Protein AF-A0A6G8J474-F1 (afdb_monomer)

Secondary structure (DSSP, 8-state):
--SSTTTSTTTSSTT-----S------TTHHHHHHHHH---SSSS-HHHHHHHHHHHHHHHHHHHHHHHHHHHHHHHHHHHHHHHHHS---SHHHHHHHHHHHHHHHHHHHHHHHHHHHHHHHHHHHHHHHHHHHHHHHHHHHHHHHHHHHHHHHHTT-TT--TT--HHHHHHHHHHTTS-HHHHHHHHHHHHHHHHHHHHHHHHHHHHHHHHHHHHHHHHHHHHHHHHHHHHHHHHTTSS-HHHHHHHHHHHHHHTEEEETTEEEETTSSPSEEEEEEETTEEEEEEE-SS-EEEEEEETT--B-TTS-BSS--SEEEEESPBPPPPSS-EEEEEEEEEESSEEEEEEEEEETTTTEEEEEEEEEEETTT--B-PPEEEEEEEEETTTTEEEEEEEEEETTEEEEEEEEEEEE--SSS----EEEEEEE-TT--EEEEEEEEE---TTTS--

Structure (mmCIF, N/CA/C/O backbone):
data_AF-A0A6G8J474-F1
#
_entry.id   AF-A0A6G8J474-F1
#
loop_
_atom_site.group_PDB
_atom_site.id
_atom_site.type_symbol
_atom_site.label_atom_id
_atom_site.label_alt_id
_atom_site.label_comp_id
_atom_site.label_asym_id
_atom_site.label_entity_id
_atom_site.label_seq_id
_atom_site.pdbx_PDB_ins_code
_atom_site.Cartn_x
_atom_site.Cartn_y
_atom_site.Cartn_z
_atom_site.occupancy
_atom_site.B_iso_or_equiv
_atom_site.auth_seq_id
_atom_site.auth_comp_id
_atom_site.auth_asym_id
_atom_site.auth_atom_id
_atom_site.pdbx_PDB_model_num
ATOM 1 N N . MET A 1 1 ? -39.125 14.965 29.274 1.00 34.34 1 MET A N 1
ATOM 2 C CA . MET A 1 1 ? -38.307 14.511 30.428 1.00 34.34 1 MET A CA 1
ATOM 3 C C . MET A 1 1 ? -37.817 15.636 31.368 1.00 34.34 1 MET A C 1
ATOM 5 O O . MET A 1 1 ? -36.940 15.375 32.174 1.00 34.34 1 MET A O 1
ATOM 9 N N . LYS A 1 2 ? -38.367 16.870 31.356 1.00 26.14 2 LYS A N 1
ATOM 10 C CA . LYS A 1 2 ? -37.871 17.976 32.220 1.00 26.14 2 LYS A CA 1
ATOM 11 C C . LYS A 1 2 ? -38.698 18.266 33.489 1.00 26.14 2 LYS A C 1
ATOM 13 O O . LYS A 1 2 ? -38.216 18.985 34.354 1.00 26.14 2 LYS A O 1
ATOM 18 N N . HIS A 1 3 ? -39.891 17.683 33.642 1.00 29.64 3 HIS A N 1
ATOM 19 C CA . HIS A 1 3 ? -40.784 17.978 34.779 1.00 29.64 3 HIS A CA 1
ATOM 20 C C . HIS A 1 3 ? -40.890 16.863 35.835 1.00 29.64 3 HIS A C 1
ATOM 22 O O . HIS A 1 3 ? -41.377 17.123 36.927 1.00 29.64 3 HIS A O 1
ATOM 28 N N . ILE A 1 4 ? -40.370 15.660 35.562 1.00 34.97 4 ILE A N 1
ATOM 29 C CA . ILE A 1 4 ? -40.457 14.513 36.489 1.00 34.97 4 ILE A CA 1
ATOM 30 C C . ILE A 1 4 ? -39.261 14.463 37.464 1.00 34.97 4 ILE A C 1
ATOM 32 O O . ILE A 1 4 ? -39.415 14.024 38.596 1.00 34.97 4 ILE A O 1
ATOM 36 N N . LEU A 1 5 ? -38.096 15.023 37.103 1.00 35.28 5 LEU A N 1
ATOM 37 C CA . LEU A 1 5 ? -36.908 15.025 37.978 1.00 35.28 5 LEU A CA 1
ATOM 38 C C . LEU A 1 5 ? -37.009 15.954 39.203 1.00 35.28 5 LEU A C 1
ATOM 40 O O . LEU A 1 5 ? -36.229 15.810 40.138 1.00 35.28 5 LEU A O 1
ATOM 44 N N . LYS A 1 6 ? -37.943 16.914 39.219 1.00 27.89 6 LYS A N 1
ATOM 45 C CA . LYS A 1 6 ? -38.063 17.873 40.332 1.00 27.89 6 LYS A CA 1
ATOM 46 C C . LYS A 1 6 ? -38.912 17.363 41.500 1.00 27.89 6 LYS A C 1
ATOM 48 O O . LYS A 1 6 ? -38.815 17.933 42.577 1.00 27.89 6 LYS A O 1
ATOM 53 N N . PHE A 1 7 ? -39.693 16.295 41.316 1.00 31.50 7 PHE A N 1
ATOM 54 C CA . PHE A 1 7 ? -40.605 15.794 42.351 1.00 31.50 7 PHE A CA 1
ATOM 55 C C . PHE A 1 7 ? -39.973 14.769 43.310 1.00 31.50 7 PHE A C 1
ATOM 57 O O . PHE A 1 7 ? -40.414 14.667 44.450 1.00 31.50 7 PHE A O 1
ATOM 64 N N . SER A 1 8 ? -38.901 14.068 42.920 1.00 31.89 8 SER A N 1
ATOM 65 C CA . SER A 1 8 ? -38.227 13.100 43.811 1.00 31.89 8 SER A CA 1
ATOM 66 C C . SER A 1 8 ? -37.219 13.731 44.780 1.00 31.89 8 SER A C 1
ATOM 68 O O . SER A 1 8 ? -36.847 13.093 45.761 1.00 31.89 8 SER A O 1
ATOM 70 N N . LEU A 1 9 ? -36.784 14.978 44.549 1.00 30.28 9 LEU A N 1
ATOM 71 C CA . LEU A 1 9 ? -35.792 15.657 45.399 1.00 30.28 9 LEU A CA 1
ATOM 72 C C . LEU A 1 9 ? -36.406 16.272 46.671 1.00 30.28 9 LEU A C 1
ATOM 74 O O . LEU A 1 9 ? -35.695 16.558 47.629 1.00 30.28 9 LEU A O 1
ATOM 78 N N . THR A 1 10 ? -37.726 16.469 46.689 1.00 33.22 10 THR A N 1
ATOM 79 C CA . THR A 1 10 ? -38.442 17.114 47.802 1.00 33.22 10 THR A CA 1
ATOM 80 C C . THR A 1 10 ? -39.047 16.110 48.782 1.00 33.22 10 THR A C 1
ATOM 82 O O . THR A 1 10 ? -39.379 16.484 49.896 1.00 33.22 10 THR A O 1
ATOM 85 N N . LEU A 1 11 ? -39.179 14.830 48.417 1.00 34.66 11 LEU A N 1
ATOM 86 C CA . LEU A 1 11 ? -39.852 13.846 49.275 1.00 34.66 11 LEU A CA 1
ATOM 87 C C . LEU A 1 11 ? -38.937 13.134 50.276 1.00 34.66 11 LEU A C 1
ATOM 89 O O . LEU A 1 11 ? -39.423 12.693 51.311 1.00 34.66 11 LEU A O 1
ATOM 93 N N . LEU A 1 12 ? -37.619 13.096 50.044 1.00 32.66 12 LEU A N 1
ATOM 94 C CA . LEU A 1 12 ? -36.673 12.617 51.063 1.00 32.66 12 LEU A CA 1
ATOM 95 C C . LEU A 1 12 ? -36.398 13.663 52.166 1.00 32.66 12 LEU A C 1
ATOM 97 O O . LEU A 1 12 ? -35.755 13.351 53.162 1.00 32.66 12 LEU A O 1
ATOM 101 N N . SER A 1 13 ? -36.881 14.898 51.992 1.00 30.50 13 SER A N 1
ATOM 102 C CA . SER A 1 13 ? -36.733 16.020 52.930 1.00 30.50 13 SER A CA 1
ATOM 103 C C . SER A 1 13 ? -38.033 16.399 53.654 1.00 30.50 13 SER A C 1
ATOM 105 O O . SER A 1 13 ? -38.003 17.234 54.557 1.00 30.50 13 SER A O 1
ATOM 107 N N . VAL A 1 14 ? -39.161 15.739 53.364 1.00 31.77 14 VAL A N 1
ATOM 108 C CA . VAL A 1 14 ? -40.419 15.917 54.111 1.00 31.77 14 VAL A CA 1
ATOM 109 C C . VAL A 1 14 ? -40.584 14.781 55.118 1.00 31.77 14 VAL A C 1
ATOM 111 O O . VAL A 1 14 ? -41.372 13.854 54.966 1.00 31.77 14 VAL A O 1
ATOM 114 N N . SER A 1 15 ? -39.795 14.845 56.186 1.00 35.31 15 SER A N 1
ATOM 115 C CA . SER A 1 15 ? -40.117 14.205 57.473 1.00 35.31 15 SER A CA 1
ATOM 116 C C . SER A 1 15 ? -39.652 15.037 58.671 1.00 35.31 15 SER A C 1
ATOM 118 O O . SER A 1 15 ? -39.594 14.536 59.789 1.00 35.31 15 SER A O 1
ATOM 120 N N . VAL A 1 16 ? -39.381 16.329 58.468 1.00 33.88 16 VAL A N 1
ATOM 121 C CA . VAL A 1 16 ? -39.218 17.294 59.558 1.00 33.88 16 VAL A CA 1
ATOM 122 C C . VAL A 1 16 ? -40.259 18.383 59.368 1.00 33.88 16 VAL A C 1
ATOM 124 O O . VAL A 1 16 ? -40.044 19.291 58.577 1.00 33.88 16 VAL A O 1
ATOM 127 N N . LEU A 1 17 ? -41.395 18.261 60.060 1.00 28.95 17 LEU A N 1
ATOM 128 C CA . LEU A 1 17 ? -42.170 19.396 60.580 1.00 28.95 17 LEU A CA 1
ATOM 129 C C . LEU A 1 17 ? -43.299 18.905 61.500 1.00 28.95 17 LEU A C 1
ATOM 131 O O . LEU A 1 17 ? -44.458 18.790 61.122 1.00 28.95 17 LEU A O 1
ATOM 135 N N . ALA A 1 18 ? -42.916 18.646 62.744 1.00 31.00 18 ALA A N 1
ATOM 136 C CA . ALA A 1 18 ? -43.575 19.181 63.931 1.00 31.00 18 ALA A CA 1
ATOM 137 C C . ALA A 1 18 ? -42.412 19.393 64.923 1.00 31.00 18 ALA A C 1
ATOM 139 O O . ALA A 1 18 ? -41.697 18.449 65.220 1.00 31.00 18 ALA A O 1
ATOM 140 N N . ALA A 1 19 ? -42.029 20.588 65.358 1.00 31.67 19 ALA A N 1
ATOM 141 C CA . ALA A 1 19 ? -42.858 21.693 65.777 1.00 31.67 19 ALA A CA 1
ATOM 142 C C . ALA A 1 19 ? -42.071 23.017 65.729 1.00 31.67 19 ALA A C 1
ATOM 144 O O . ALA A 1 19 ? -40.959 23.104 66.241 1.00 31.67 19 ALA A O 1
ATOM 145 N N . CYS A 1 20 ? -42.704 24.072 65.218 1.00 31.05 20 CYS A N 1
ATOM 146 C CA . CYS A 1 20 ? -42.521 25.421 65.746 1.00 31.05 20 CYS A CA 1
ATOM 147 C C . CYS A 1 20 ? -43.899 25.908 66.186 1.00 31.05 20 CYS A C 1
ATOM 149 O O . CYS A 1 20 ? -44.671 26.461 65.411 1.00 31.05 20 CYS A O 1
ATOM 151 N N . GLY A 1 21 ? -44.193 25.625 67.449 1.00 26.47 21 GLY A N 1
ATOM 152 C CA . GLY A 1 21 ? -45.369 26.063 68.177 1.00 26.47 21 GLY A CA 1
ATOM 153 C C . GLY A 1 21 ? -45.111 25.866 69.665 1.00 26.47 21 GLY A C 1
ATOM 154 O O . GLY A 1 21 ? -45.643 24.937 70.245 1.00 26.47 21 GLY A O 1
ATOM 155 N N . GLY A 1 22 ? -44.227 26.703 70.221 1.00 29.06 22 GLY A N 1
ATOM 156 C CA . GLY A 1 22 ? -44.182 27.087 71.636 1.00 29.06 22 GLY A CA 1
ATOM 157 C C . GLY A 1 22 ? -43.889 26.020 72.701 1.00 29.06 22 GLY A C 1
ATOM 158 O O . GLY A 1 22 ? -44.717 25.171 72.992 1.00 29.06 22 GLY A O 1
ATOM 159 N N . GLY A 1 23 ? -42.785 26.223 73.427 1.00 28.95 23 GLY A N 1
ATOM 160 C CA . GLY A 1 23 ? -42.771 25.992 74.876 1.00 28.95 23 GLY A CA 1
ATOM 161 C C . GLY A 1 23 ? -42.070 24.729 75.376 1.00 28.95 23 GLY A C 1
ATOM 162 O O . GLY A 1 23 ? -42.657 23.661 75.416 1.00 28.95 23 GLY A O 1
ATOM 163 N N . GLY A 1 24 ? -40.836 24.922 75.856 1.00 35.69 24 GLY A N 1
ATOM 164 C CA . GLY A 1 24 ? -40.339 24.386 77.130 1.00 35.69 24 GLY A CA 1
ATOM 165 C C . GLY A 1 24 ? -40.269 22.869 77.335 1.00 35.69 24 GLY A C 1
ATOM 166 O O . GLY A 1 24 ? -41.277 22.211 77.545 1.00 35.69 24 GLY A O 1
ATOM 167 N N . GLY A 1 25 ? -39.045 22.357 77.493 1.00 33.22 25 GLY A N 1
ATOM 168 C CA . GLY A 1 25 ? -38.807 21.162 78.310 1.00 33.22 25 GLY A CA 1
ATOM 169 C C . GLY A 1 25 ? -37.918 20.107 77.666 1.00 33.22 25 GLY A C 1
ATOM 170 O O . GLY A 1 25 ? -38.331 19.383 76.771 1.00 33.22 25 GLY A O 1
ATOM 171 N N . SER A 1 26 ? -36.690 20.020 78.182 1.00 39.91 26 SER A N 1
ATOM 172 C CA . SER A 1 26 ? -35.753 18.893 78.127 1.00 39.91 26 SER A CA 1
ATOM 173 C C . SER A 1 26 ? -36.289 17.561 77.583 1.00 39.91 26 SER A C 1
ATOM 175 O O . SER A 1 26 ? -36.974 16.828 78.289 1.00 39.91 26 SER A O 1
ATOM 177 N N . SER A 1 27 ? -35.814 17.152 76.405 1.00 35.50 27 SER A N 1
ATOM 178 C CA . SER A 1 27 ? -35.622 15.730 76.099 1.00 35.50 27 SER A CA 1
ATOM 179 C C . SER A 1 27 ? -34.552 15.556 75.022 1.00 35.50 27 SER A C 1
ATOM 181 O O . SER A 1 27 ? -34.733 15.926 73.865 1.00 35.50 27 SER A O 1
ATOM 183 N N . LYS A 1 28 ? -33.405 14.988 75.411 1.00 38.81 28 LYS A N 1
ATOM 184 C CA . LYS A 1 28 ? -32.231 14.748 74.551 1.00 38.81 28 LYS A CA 1
ATOM 185 C C . LYS A 1 28 ? -32.416 13.601 73.534 1.00 38.81 28 LYS A C 1
ATOM 187 O O . LYS A 1 28 ? -31.452 13.238 72.871 1.00 38.81 28 LYS A O 1
ATOM 192 N N . ASN A 1 29 ? -33.626 13.058 73.362 1.00 38.50 29 ASN A N 1
ATOM 193 C CA . ASN A 1 29 ? -33.870 11.888 72.502 1.00 38.50 29 ASN A CA 1
ATOM 194 C C . ASN A 1 29 ? -34.457 12.204 71.110 1.00 38.50 29 ASN A C 1
ATOM 196 O O . ASN A 1 29 ? -34.419 11.339 70.238 1.00 38.50 29 ASN A O 1
ATOM 200 N N . GLY A 1 30 ? -34.938 13.428 70.852 1.00 36.75 30 GLY A N 1
ATOM 201 C CA . GLY A 1 30 ? -35.487 13.813 69.536 1.00 36.75 30 GLY A CA 1
ATOM 202 C C . GLY A 1 30 ? -34.436 13.953 68.422 1.00 36.75 30 GLY A C 1
ATOM 203 O O . GLY A 1 30 ? -34.742 13.786 67.246 1.00 36.75 30 GLY A O 1
ATOM 204 N N . ASP A 1 31 ? -33.177 14.187 68.797 1.00 42.28 31 ASP A N 1
ATOM 205 C CA . ASP A 1 31 ? -32.054 14.397 67.871 1.00 42.28 31 ASP A CA 1
ATOM 206 C C . ASP A 1 31 ? -31.454 13.068 67.348 1.00 42.28 31 ASP A C 1
ATOM 208 O O . ASP A 1 31 ? -30.742 13.030 66.344 1.00 42.28 31 ASP A O 1
ATOM 212 N N . ALA A 1 32 ? -31.776 11.942 67.998 1.00 38.56 32 ALA A N 1
ATOM 213 C CA . ALA A 1 32 ? -31.282 10.610 67.637 1.00 38.56 32 ALA A CA 1
ATOM 214 C C . ALA A 1 32 ? -32.076 9.964 66.485 1.00 38.56 32 ALA A C 1
ATOM 216 O O . ALA A 1 32 ? -31.495 9.259 65.661 1.00 38.56 32 ALA A O 1
ATOM 217 N N . VAL A 1 33 ? -33.379 10.253 66.376 1.00 36.53 33 VAL A N 1
ATOM 218 C CA . VAL A 1 33 ? -34.272 9.710 65.331 1.00 36.53 33 VAL A CA 1
ATOM 219 C C . VAL A 1 33 ? -33.961 10.329 63.962 1.00 36.53 33 VAL A C 1
ATOM 221 O O . VAL A 1 33 ? -33.858 9.617 62.963 1.00 36.53 33 VAL A O 1
ATOM 224 N N . GLY A 1 34 ? -33.691 11.640 63.921 1.00 38.88 34 GLY A N 1
ATOM 225 C CA . GLY A 1 34 ? -33.213 12.324 62.714 1.00 38.88 34 GLY A CA 1
ATOM 226 C C . GLY A 1 34 ? -31.811 11.878 62.283 1.00 38.88 34 GLY A C 1
ATOM 227 O O . GLY A 1 34 ? -31.532 11.799 61.089 1.00 38.88 34 GLY A O 1
ATOM 228 N N . LYS A 1 35 ? -30.934 11.518 63.231 1.00 40.12 35 LYS A N 1
ATOM 229 C CA . LYS A 1 35 ? -29.583 11.000 62.946 1.00 40.12 35 LYS A CA 1
ATOM 230 C C . LYS A 1 35 ? -29.578 9.543 62.475 1.00 40.12 35 LYS A C 1
ATOM 232 O O . LYS A 1 35 ? -28.791 9.214 61.592 1.00 40.12 35 LYS A O 1
ATOM 237 N N . HIS A 1 36 ? -30.470 8.690 62.986 1.00 37.94 36 HIS A N 1
ATOM 238 C CA . HIS A 1 36 ? -30.581 7.295 62.540 1.00 37.94 36 HIS A CA 1
ATOM 239 C C . HIS A 1 36 ? -31.132 7.156 61.111 1.00 37.94 36 HIS A C 1
ATOM 241 O O . HIS A 1 36 ? -30.700 6.264 60.385 1.00 37.94 36 HIS A O 1
ATOM 247 N N . LEU A 1 37 ? -32.003 8.071 60.668 1.00 38.66 37 LEU A N 1
ATOM 248 C CA . LEU A 1 37 ? -32.482 8.126 59.277 1.00 38.66 37 LEU A CA 1
ATOM 249 C C . LEU A 1 37 ? -31.491 8.823 58.321 1.00 38.66 37 LEU A C 1
ATOM 251 O O . LEU A 1 37 ? -31.431 8.469 57.143 1.00 38.66 37 LEU A O 1
ATOM 255 N N . ASN A 1 38 ? -30.661 9.748 58.822 1.00 41.34 38 ASN A N 1
ATOM 256 C CA . ASN A 1 38 ? -29.674 10.487 58.019 1.00 41.34 38 ASN A CA 1
ATOM 257 C C . ASN A 1 38 ? -28.327 9.772 57.810 1.00 41.34 38 ASN A C 1
ATOM 259 O O . ASN A 1 38 ? -27.539 10.205 56.970 1.00 41.34 38 ASN A O 1
ATOM 263 N N . ASN A 1 39 ? -28.043 8.667 58.506 1.00 37.31 39 ASN A N 1
ATOM 264 C CA . ASN A 1 39 ? -26.738 7.994 58.428 1.00 37.31 39 ASN A CA 1
ATOM 265 C C . ASN A 1 39 ? -26.617 6.962 57.294 1.00 37.31 39 ASN A C 1
ATOM 267 O O . ASN A 1 39 ? -26.063 5.876 57.449 1.00 37.31 39 ASN A O 1
ATOM 271 N N . ALA A 1 40 ? -27.099 7.326 56.108 1.00 40.12 40 ALA A N 1
ATOM 272 C CA . ALA A 1 40 ? -26.839 6.579 54.886 1.00 40.12 40 ALA A CA 1
ATOM 273 C C . ALA A 1 40 ? -26.398 7.506 53.764 1.00 40.12 40 ALA A C 1
ATOM 275 O O . ALA A 1 40 ? -27.038 7.574 52.723 1.00 40.12 40 ALA A O 1
ATOM 276 N N . ASN A 1 41 ? -25.295 8.222 53.965 1.00 38.47 41 ASN A N 1
ATOM 277 C CA . ASN A 1 41 ? -24.603 8.844 52.848 1.00 38.47 41 ASN A CA 1
ATOM 278 C C . ASN A 1 41 ? -23.121 9.050 53.155 1.00 38.47 41 ASN A C 1
ATOM 280 O O . ASN A 1 41 ? -22.704 10.033 53.755 1.00 38.47 41 ASN A O 1
ATOM 284 N N . HIS A 1 42 ? -22.306 8.129 52.650 1.00 37.72 42 HIS A N 1
ATOM 285 C CA . HIS A 1 42 ? -20.951 8.464 52.208 1.00 37.72 42 HIS A CA 1
ATOM 286 C C . HIS A 1 42 ? -20.885 8.658 50.684 1.00 37.72 42 HIS A C 1
ATOM 288 O O . HIS A 1 42 ? -19.808 8.652 50.098 1.00 37.72 42 HIS A O 1
ATOM 294 N N . SER A 1 43 ? -22.028 8.886 50.026 1.00 46.75 43 SER A N 1
ATOM 295 C CA . SER A 1 43 ? -22.061 9.468 48.684 1.00 46.75 43 SER A CA 1
ATOM 296 C C . SER A 1 43 ? -22.651 10.871 48.756 1.00 46.75 43 SER A C 1
ATOM 298 O O . SER A 1 43 ? -23.813 11.024 49.113 1.00 46.75 43 SER A O 1
ATOM 300 N N . ASN A 1 44 ? -21.886 11.886 48.351 1.00 58.78 44 ASN A N 1
ATOM 301 C CA . ASN A 1 44 ? -22.343 13.281 48.234 1.00 58.78 44 ASN A CA 1
ATOM 302 C C . ASN A 1 44 ? -23.401 13.495 47.122 1.00 58.78 44 ASN A C 1
ATOM 304 O O . ASN A 1 44 ? -23.587 14.618 46.671 1.00 58.78 44 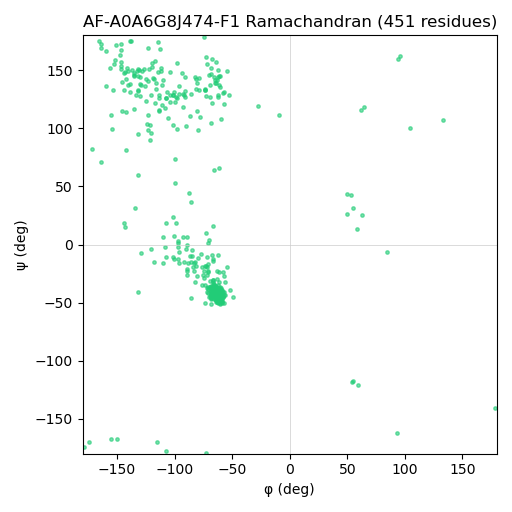ASN A O 1
ATOM 308 N N . LEU A 1 45 ? -24.030 12.429 46.613 1.00 61.25 45 LEU A N 1
ATOM 309 C CA . LEU A 1 45 ? -24.924 12.442 45.455 1.00 61.25 45 LEU A CA 1
ATOM 310 C C . LEU A 1 45 ? -26.210 11.683 45.776 1.00 61.25 45 LEU A C 1
ATOM 312 O O . LEU A 1 45 ? -26.168 10.549 46.260 1.00 61.25 45 LEU A O 1
ATOM 316 N N . THR A 1 46 ? -27.340 12.297 45.448 1.00 75.56 46 THR A N 1
ATOM 317 C CA . THR A 1 46 ? -28.682 11.710 45.505 1.00 75.56 46 THR A CA 1
ATOM 318 C C . THR A 1 46 ? -28.856 10.596 44.466 1.00 75.56 46 THR A C 1
ATOM 320 O O . THR A 1 46 ? -28.145 10.555 43.462 1.00 75.56 46 THR A O 1
ATOM 323 N N . PHE A 1 47 ? -29.839 9.710 44.661 1.00 66.38 47 PHE A N 1
ATOM 324 C CA . PHE A 1 47 ? -30.187 8.646 43.706 1.00 66.38 47 PHE A CA 1
ATOM 325 C C . PHE A 1 47 ? -30.360 9.166 42.270 1.00 66.38 47 PHE A C 1
ATOM 327 O O . PHE A 1 47 ? -29.825 8.599 41.317 1.00 66.38 47 PHE A O 1
ATOM 334 N N . SER A 1 48 ? -31.072 10.288 42.115 1.00 66.56 48 SER A N 1
ATOM 335 C CA . SER A 1 48 ? -31.298 10.913 40.808 1.00 66.56 48 SER A CA 1
ATOM 336 C C . SER A 1 48 ? -29.996 11.411 40.179 1.00 66.56 48 SER A C 1
ATOM 338 O O . SER A 1 48 ? -29.802 11.259 38.975 1.00 66.56 48 SER A O 1
ATOM 340 N N . GLU A 1 49 ? -29.092 11.989 40.973 1.00 71.56 49 GLU A N 1
ATOM 341 C CA . GLU A 1 49 ? -27.781 12.430 40.487 1.00 71.56 49 GLU A CA 1
ATOM 342 C C . GLU A 1 49 ? -26.886 11.245 40.116 1.00 71.56 49 GLU A C 1
ATOM 344 O O . GLU A 1 49 ? -26.142 11.325 39.138 1.00 71.56 49 GLU A O 1
ATOM 349 N N . GLN A 1 50 ? -26.972 10.134 40.853 1.00 66.19 50 GLN A N 1
ATOM 350 C CA . GLN A 1 50 ? -26.261 8.898 40.525 1.00 66.19 50 GLN A CA 1
ATOM 351 C C . GLN A 1 50 ? -26.758 8.320 39.196 1.00 66.19 50 GLN A C 1
ATOM 353 O O . GLN A 1 50 ? -25.943 8.078 38.311 1.00 66.19 50 GLN A O 1
ATOM 358 N N . LEU A 1 51 ? -28.076 8.212 38.996 1.00 69.19 51 LEU A N 1
ATOM 359 C CA . LEU A 1 51 ? -28.669 7.779 37.724 1.00 69.19 51 LEU A CA 1
ATOM 360 C C . LEU A 1 51 ? -28.293 8.690 36.553 1.00 69.19 51 LEU A C 1
ATOM 362 O O . LEU A 1 51 ? -27.945 8.206 35.474 1.00 69.19 51 LEU A O 1
ATOM 366 N N . GLN A 1 52 ? -28.345 10.009 36.751 1.00 73.44 52 GLN A N 1
ATOM 367 C CA . GLN A 1 52 ? -27.965 10.964 35.714 1.00 73.44 52 GLN A CA 1
ATOM 368 C C . GLN A 1 52 ? -26.492 10.796 35.324 1.00 73.44 52 GLN A C 1
ATOM 370 O O . GLN A 1 52 ? -26.182 10.771 34.132 1.00 73.44 52 GLN A O 1
ATOM 375 N N . LYS A 1 53 ? -25.596 10.623 36.304 1.00 70.38 53 LYS A N 1
ATOM 376 C CA . LYS A 1 53 ? -24.171 10.377 36.052 1.00 70.38 53 LYS A CA 1
ATOM 377 C C . LYS A 1 53 ? -23.917 9.029 35.382 1.00 70.38 53 LYS A C 1
ATOM 379 O O . LYS A 1 53 ? -23.108 8.985 34.460 1.00 70.38 53 LYS A O 1
ATOM 384 N N . THR A 1 54 ? -24.635 7.966 35.757 1.00 66.50 54 THR A N 1
ATOM 385 C CA . THR A 1 54 ? -24.575 6.668 35.062 1.00 66.50 54 THR A CA 1
ATOM 386 C C . THR A 1 54 ? -24.970 6.815 33.593 1.00 66.50 54 THR A C 1
ATOM 388 O O . THR A 1 54 ? -24.227 6.388 32.709 1.00 66.50 54 THR A O 1
ATOM 391 N N . ASN A 1 55 ? -26.100 7.469 33.310 1.00 69.62 55 ASN A N 1
ATOM 392 C CA . ASN A 1 55 ? -26.585 7.662 31.942 1.00 69.62 55 ASN A CA 1
ATOM 393 C C . ASN A 1 55 ? -25.633 8.532 31.108 1.00 69.62 55 ASN A C 1
ATOM 395 O O . ASN A 1 55 ? -25.339 8.194 29.962 1.00 69.62 55 ASN A O 1
ATOM 399 N N . GLN A 1 56 ? -25.108 9.615 31.687 1.00 73.25 56 GLN A N 1
ATOM 400 C CA . GLN A 1 56 ? -24.132 10.479 31.024 1.00 73.25 56 GLN A CA 1
ATOM 401 C C . GLN A 1 56 ? -22.830 9.727 30.712 1.00 73.25 56 GLN A C 1
ATOM 403 O O . GLN A 1 56 ? -22.352 9.787 29.582 1.00 73.25 56 GLN A O 1
ATOM 408 N N . ALA A 1 57 ? -22.280 8.987 31.680 1.00 62.97 57 ALA A N 1
ATOM 409 C CA . ALA A 1 57 ? -21.072 8.188 31.481 1.00 62.97 57 ALA A CA 1
ATOM 410 C C . ALA A 1 57 ? -21.275 7.103 30.409 1.00 62.97 57 ALA A C 1
ATOM 412 O O . ALA A 1 57 ? -20.413 6.913 29.557 1.00 62.97 57 ALA A O 1
ATOM 413 N N . THR A 1 58 ? -22.447 6.463 30.387 1.00 65.50 58 THR A N 1
ATOM 414 C CA . THR A 1 58 ? -22.825 5.473 29.364 1.00 65.50 58 THR A CA 1
ATOM 415 C C . THR A 1 58 ? -22.886 6.098 27.966 1.00 65.50 58 THR A C 1
ATOM 417 O O . THR A 1 58 ? -22.379 5.530 27.000 1.00 65.50 58 THR A O 1
ATOM 420 N N . GLN A 1 59 ? -23.474 7.292 27.836 1.00 73.06 59 GLN A N 1
ATOM 421 C CA . GLN A 1 59 ? -23.542 7.998 26.555 1.00 73.06 59 GLN A CA 1
ATOM 422 C C . GLN A 1 59 ? -22.150 8.407 26.054 1.00 73.06 59 GLN A C 1
ATOM 424 O O . GLN A 1 59 ? -21.854 8.247 24.871 1.00 73.06 59 GLN A O 1
ATOM 429 N N . LEU A 1 60 ? -21.284 8.891 26.948 1.00 68.12 60 LEU A N 1
ATOM 430 C CA . LEU A 1 60 ? -19.897 9.219 26.612 1.00 68.12 60 LEU A CA 1
ATOM 431 C C . LEU A 1 60 ? -19.111 7.972 26.187 1.00 68.12 60 LEU A C 1
ATOM 433 O O . LEU A 1 60 ? -18.396 8.028 25.190 1.00 68.12 60 LEU A O 1
ATOM 437 N N . ALA A 1 61 ? -19.297 6.838 26.873 1.00 61.69 61 ALA A N 1
ATOM 438 C CA . ALA A 1 61 ? -18.662 5.572 26.507 1.00 61.69 61 ALA A CA 1
ATOM 439 C C . ALA A 1 61 ? -19.068 5.114 25.096 1.00 61.69 61 ALA A C 1
ATOM 441 O O . ALA A 1 61 ? -18.210 4.712 24.309 1.00 61.69 61 ALA A O 1
ATOM 442 N N . ASN A 1 62 ? -20.353 5.240 24.744 1.00 68.56 62 ASN A N 1
ATOM 443 C CA . ASN A 1 62 ? -20.843 4.934 23.397 1.00 68.56 62 ASN A CA 1
ATOM 444 C C . ASN A 1 62 ? -20.252 5.873 22.335 1.00 68.56 62 ASN A C 1
ATOM 446 O O . ASN A 1 62 ? -19.880 5.422 21.255 1.00 68.56 62 ASN A O 1
ATOM 450 N N . ASN A 1 63 ? -20.126 7.168 22.629 1.00 72.31 63 ASN A N 1
ATOM 451 C CA . ASN A 1 63 ? -19.522 8.117 21.693 1.00 72.31 63 ASN A CA 1
ATOM 452 C C . ASN A 1 63 ? -18.032 7.817 21.462 1.00 72.31 63 ASN A C 1
ATOM 454 O O . ASN A 1 63 ? -17.606 7.735 20.312 1.00 72.31 63 ASN A O 1
ATOM 458 N N . ALA A 1 64 ? -17.264 7.587 22.534 1.00 63.03 64 ALA A N 1
ATOM 459 C CA . ALA A 1 64 ? -15.849 7.213 22.446 1.00 63.03 64 ALA A CA 1
ATOM 460 C C . ALA A 1 64 ? -15.654 5.907 21.656 1.00 63.03 64 ALA A C 1
ATOM 462 O O . ALA A 1 64 ? -14.740 5.791 20.842 1.00 63.03 64 ALA A O 1
ATOM 463 N N . SER A 1 65 ? -16.574 4.960 21.838 1.00 65.38 65 SER A N 1
ATOM 464 C CA . SER A 1 65 ? -16.644 3.701 21.094 1.00 65.38 65 SER A CA 1
ATOM 465 C C . SER A 1 65 ? -16.850 3.927 19.585 1.00 65.38 65 SER A C 1
ATOM 467 O O . SER A 1 65 ? -16.094 3.412 18.762 1.00 65.38 65 SER A O 1
ATOM 469 N N . VAL A 1 66 ? -17.814 4.767 19.195 1.00 73.12 66 VAL A N 1
ATOM 470 C CA . VAL A 1 66 ? -18.056 5.112 17.780 1.00 73.12 66 VAL A CA 1
ATOM 471 C C . VAL A 1 66 ? -16.865 5.850 17.153 1.00 73.12 66 VAL A C 1
ATOM 473 O O . VAL A 1 66 ? -16.551 5.636 15.981 1.00 73.12 66 VAL A O 1
ATOM 476 N N . GLU A 1 67 ? -16.192 6.725 17.903 1.00 70.31 67 GLU A N 1
ATOM 477 C CA . GLU A 1 67 ? -14.975 7.402 17.437 1.00 70.31 67 GLU A CA 1
ATOM 478 C C . GLU A 1 67 ? -13.816 6.424 17.220 1.00 70.31 67 GLU A C 1
ATOM 480 O O . GLU A 1 67 ? -13.128 6.523 16.202 1.00 70.31 67 GLU A O 1
ATOM 485 N N . ALA A 1 68 ? -13.636 5.457 18.127 1.00 63.38 68 ALA A N 1
ATOM 486 C CA . ALA A 1 68 ? -12.631 4.407 17.993 1.00 63.38 68 ALA A CA 1
ATOM 487 C C . ALA A 1 68 ? -12.848 3.574 16.718 1.00 63.38 68 ALA A C 1
ATOM 489 O O . ALA A 1 68 ? -11.901 3.365 15.963 1.00 63.38 68 ALA A O 1
ATOM 490 N N . GLU A 1 69 ? -14.088 3.174 16.421 1.00 70.88 69 GLU A N 1
ATOM 491 C CA . GLU A 1 69 ? -14.406 2.425 15.19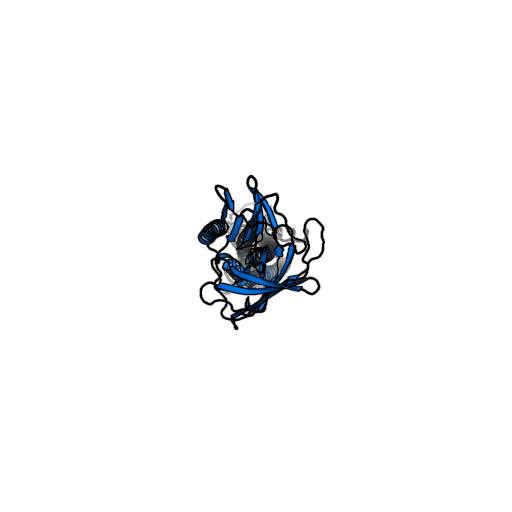5 1.00 70.88 69 GLU A CA 1
ATOM 492 C C . GLU A 1 69 ? -14.108 3.245 13.928 1.00 70.88 69 GLU A C 1
ATOM 494 O O . GLU A 1 69 ? -13.476 2.761 12.989 1.00 70.88 69 GLU A O 1
ATOM 499 N N . LYS A 1 70 ? -14.490 4.529 13.900 1.00 75.00 70 LYS A N 1
ATOM 500 C CA . LYS A 1 70 ? -14.190 5.407 12.756 1.00 75.00 70 LYS A CA 1
ATOM 501 C C . LYS A 1 70 ? -12.690 5.578 12.537 1.00 75.00 70 LYS A C 1
ATOM 503 O O . LYS A 1 70 ? -12.241 5.551 11.390 1.00 75.00 70 LYS A O 1
ATOM 508 N N . GLY A 1 71 ? -11.928 5.777 13.612 1.00 64.62 71 GLY A N 1
ATOM 509 C CA . GLY A 1 71 ? -10.475 5.881 13.516 1.00 64.62 71 GLY A CA 1
ATOM 510 C C . GLY A 1 71 ? -9.853 4.578 13.024 1.00 64.62 71 GLY A C 1
ATOM 511 O O . GLY A 1 71 ? -8.985 4.576 12.155 1.00 64.62 71 GLY A O 1
ATOM 512 N N . TYR A 1 72 ? -10.383 3.445 13.475 1.00 68.25 72 TYR A N 1
ATOM 513 C CA . TYR A 1 72 ? -9.920 2.139 13.037 1.00 68.25 72 TYR A CA 1
ATOM 514 C C . TYR A 1 72 ? -10.084 1.943 11.518 1.00 68.25 72 TYR A C 1
ATOM 516 O O . TYR A 1 72 ? -9.123 1.594 10.828 1.00 68.25 72 TYR A O 1
ATOM 524 N N . GLN A 1 73 ? -11.265 2.252 10.969 1.00 74.44 73 GLN A N 1
ATOM 525 C CA . GLN A 1 73 ? -11.523 2.153 9.526 1.00 74.44 73 GLN A CA 1
ATOM 526 C C . GLN A 1 73 ? -10.575 3.039 8.702 1.00 74.44 73 GLN A C 1
ATOM 528 O O . GLN A 1 73 ? -10.065 2.618 7.659 1.00 74.44 73 GLN A O 1
ATOM 533 N N . LYS A 1 74 ? -10.267 4.245 9.197 1.00 73.56 74 LYS A N 1
ATOM 534 C CA . LYS A 1 74 ? -9.275 5.133 8.574 1.00 73.56 74 LYS A CA 1
ATOM 535 C C . LYS A 1 74 ? -7.872 4.530 8.601 1.00 73.56 74 LYS A C 1
ATOM 537 O O . LYS A 1 74 ? -7.203 4.536 7.569 1.00 73.56 74 LYS A O 1
ATOM 542 N N . ALA A 1 75 ? -7.436 3.982 9.736 1.00 66.69 75 ALA A N 1
ATOM 543 C CA . ALA A 1 75 ? -6.131 3.334 9.862 1.00 66.69 75 ALA A CA 1
ATOM 544 C C . ALA A 1 75 ? -5.985 2.168 8.868 1.00 66.69 75 ALA A C 1
ATOM 546 O O . ALA A 1 75 ? -4.964 2.047 8.186 1.00 66.69 75 ALA A O 1
ATOM 547 N N . LEU A 1 76 ? -7.034 1.350 8.724 1.00 70.25 76 LEU A N 1
ATOM 548 C CA . LEU A 1 76 ? -7.066 0.250 7.763 1.00 70.25 76 LEU A CA 1
ATOM 549 C C . LEU A 1 76 ? -6.941 0.757 6.320 1.00 70.25 76 LEU A C 1
ATOM 551 O O . LEU A 1 76 ? -6.120 0.235 5.563 1.00 70.25 76 LEU A O 1
ATOM 555 N N . GLN A 1 77 ? -7.714 1.779 5.945 1.00 77.19 77 GLN A N 1
ATOM 556 C CA . GLN A 1 77 ? -7.665 2.368 4.607 1.00 77.19 77 GLN A CA 1
ATOM 557 C C . GLN A 1 77 ? -6.276 2.937 4.290 1.00 77.19 77 GLN A C 1
ATOM 559 O O . GLN A 1 77 ? -5.720 2.623 3.240 1.00 77.19 77 GLN A O 1
ATOM 564 N N . GLN A 1 78 ? -5.679 3.693 5.215 1.00 69.94 78 GLN A N 1
ATOM 565 C CA . GLN A 1 78 ? -4.328 4.240 5.053 1.00 69.94 78 GLN A CA 1
ATOM 566 C C . GLN A 1 78 ? -3.269 3.134 4.934 1.00 69.94 78 GLN A C 1
ATOM 568 O O . GLN A 1 78 ? -2.384 3.218 4.087 1.00 69.94 78 GLN A O 1
ATOM 573 N N . SER A 1 79 ? -3.396 2.041 5.700 1.00 65.88 79 SER A N 1
ATOM 574 C CA . SER A 1 79 ? -2.482 0.894 5.580 1.00 65.88 79 SER A CA 1
ATOM 575 C C . SER A 1 79 ? -2.571 0.199 4.214 1.00 65.88 79 SER A C 1
ATOM 577 O O . SER A 1 79 ? -1.551 -0.226 3.673 1.00 65.88 79 SER A O 1
ATOM 579 N N . LYS A 1 80 ? -3.777 0.109 3.628 1.00 70.56 80 LYS A N 1
ATOM 580 C CA . LYS A 1 80 ? -3.988 -0.453 2.285 1.00 70.56 80 LYS A CA 1
ATOM 581 C C . LYS A 1 80 ? -3.376 0.441 1.213 1.00 70.56 80 LYS A C 1
ATOM 583 O O . LYS A 1 80 ? -2.706 -0.077 0.328 1.00 70.56 80 LYS A O 1
ATOM 588 N N . VAL A 1 81 ? -3.559 1.758 1.328 1.00 70.00 81 VAL A N 1
ATOM 589 C CA . VAL A 1 81 ? -2.943 2.748 0.430 1.00 70.00 81 VAL A CA 1
ATOM 590 C C . VAL A 1 81 ? -1.420 2.652 0.490 1.00 70.00 81 VAL A C 1
ATOM 592 O O . VAL A 1 81 ? -0.783 2.545 -0.553 1.00 70.00 81 VAL A O 1
ATOM 595 N N . ALA A 1 82 ? -0.840 2.604 1.695 1.00 59.78 82 ALA A N 1
ATOM 596 C CA . ALA A 1 82 ? 0.598 2.418 1.864 1.00 59.78 82 ALA A CA 1
ATOM 597 C C . ALA A 1 82 ? 1.066 1.121 1.185 1.00 59.78 82 ALA A C 1
ATOM 599 O O . ALA A 1 82 ? 1.973 1.154 0.361 1.00 59.78 82 ALA A O 1
ATOM 600 N N . ARG A 1 83 ? 0.404 -0.014 1.456 1.00 62.16 83 ARG A N 1
ATOM 601 C CA . ARG A 1 83 ? 0.741 -1.305 0.835 1.00 62.16 83 ARG A CA 1
ATOM 602 C C . ARG A 1 83 ? 0.663 -1.261 -0.692 1.00 62.16 83 ARG A C 1
ATOM 604 O O . ARG A 1 83 ? 1.579 -1.756 -1.332 1.00 62.16 83 ARG A O 1
ATOM 611 N N . GLN A 1 84 ? -0.385 -0.667 -1.261 1.00 61.91 84 GLN A N 1
ATOM 612 C CA . GLN A 1 84 ? -0.543 -0.521 -2.713 1.00 61.91 84 GLN A CA 1
ATOM 613 C C . GLN A 1 84 ? 0.548 0.361 -3.332 1.00 61.91 84 GLN A C 1
ATOM 615 O O . GLN A 1 84 ? 1.069 0.045 -4.400 1.00 61.91 84 GLN A O 1
ATOM 620 N N . ALA A 1 85 ? 0.918 1.449 -2.654 1.00 56.94 85 ALA A N 1
ATOM 621 C CA . ALA A 1 85 ? 2.014 2.311 -3.082 1.00 56.94 85 ALA A CA 1
ATOM 622 C C . ALA A 1 85 ? 3.369 1.583 -3.026 1.00 56.94 85 ALA A C 1
ATOM 624 O O . ALA A 1 85 ? 4.183 1.752 -3.927 1.00 56.94 85 ALA A O 1
ATOM 625 N N . PHE A 1 86 ? 3.587 0.728 -2.018 1.00 53.97 86 PHE A N 1
ATOM 626 C CA . PHE A 1 86 ? 4.785 -0.112 -1.909 1.00 53.97 86 PHE A CA 1
ATOM 627 C C . PHE A 1 86 ? 4.798 -1.309 -2.878 1.00 53.97 86 PHE A C 1
ATOM 629 O O . PHE A 1 86 ? 5.878 -1.761 -3.246 1.00 53.97 86 PHE A O 1
ATOM 636 N N . SER A 1 87 ? 3.638 -1.846 -3.277 1.00 48.59 87 SER A N 1
ATOM 637 C CA . SER A 1 87 ? 3.545 -2.997 -4.190 1.00 48.59 87 SER A CA 1
ATOM 638 C C . SER A 1 87 ? 3.639 -2.617 -5.666 1.00 48.59 87 SER A C 1
ATOM 640 O O . SER A 1 87 ? 3.987 -3.455 -6.492 1.00 48.59 87 SER A O 1
ATOM 642 N N . ASN A 1 88 ? 3.322 -1.370 -6.014 1.00 46.72 88 ASN A N 1
ATOM 643 C CA . ASN A 1 88 ? 3.555 -0.858 -7.356 1.00 46.72 88 ASN A CA 1
ATOM 644 C C . ASN A 1 88 ? 5.036 -0.487 -7.522 1.00 46.72 88 ASN A C 1
ATOM 646 O O . ASN A 1 88 ? 5.633 0.045 -6.586 1.00 46.72 88 ASN A O 1
ATOM 650 N N . PRO A 1 89 ? 5.646 -0.711 -8.702 1.00 42.66 89 PRO A N 1
ATOM 651 C CA . PRO A 1 89 ? 6.994 -0.225 -8.965 1.00 42.66 89 PRO A CA 1
ATOM 652 C C . PRO A 1 89 ? 6.995 1.303 -8.841 1.00 42.66 89 PRO A C 1
ATOM 654 O O . PRO A 1 89 ? 6.417 1.991 -9.685 1.00 42.66 89 PRO A O 1
ATOM 657 N N . MET A 1 90 ? 7.602 1.809 -7.763 1.00 50.06 90 MET A N 1
ATOM 658 C CA . MET A 1 90 ? 7.699 3.239 -7.472 1.00 50.06 90 MET A CA 1
ATOM 659 C C . MET A 1 90 ? 8.382 3.933 -8.646 1.00 50.06 90 MET A C 1
ATOM 661 O O . MET A 1 90 ? 9.496 3.571 -9.028 1.00 50.06 90 MET A O 1
ATOM 665 N N . LYS A 1 91 ? 7.696 4.895 -9.261 1.00 42.81 91 LYS A N 1
ATOM 666 C CA . LYS A 1 91 ? 8.167 5.547 -10.485 1.00 42.81 91 LYS A CA 1
ATOM 667 C C . LYS A 1 91 ? 9.059 6.748 -10.182 1.00 42.81 91 LYS A C 1
ATOM 669 O O . LYS A 1 91 ? 9.735 7.235 -11.081 1.00 42.81 91 LYS A O 1
ATOM 674 N N . ASN A 1 92 ? 9.038 7.257 -8.952 1.00 45.38 92 ASN A N 1
ATOM 675 C CA . ASN A 1 92 ? 9.811 8.422 -8.531 1.00 45.38 92 ASN A CA 1
ATOM 676 C C . ASN A 1 92 ? 9.861 8.547 -6.994 1.00 45.38 92 ASN A C 1
ATOM 678 O O . ASN A 1 92 ? 9.194 7.819 -6.258 1.00 45.38 92 ASN A O 1
ATOM 682 N N . ARG A 1 93 ? 10.631 9.529 -6.510 1.00 45.12 93 ARG A N 1
ATOM 683 C CA . ARG A 1 93 ? 10.757 9.853 -5.082 1.00 45.12 93 ARG A CA 1
ATOM 684 C C . ARG A 1 93 ? 9.435 10.283 -4.433 1.00 45.12 93 ARG A C 1
ATOM 686 O O . ARG A 1 93 ? 9.216 9.982 -3.263 1.00 45.12 93 ARG A O 1
ATOM 693 N N . SER A 1 94 ? 8.542 10.937 -5.179 1.00 53.31 94 SER A N 1
ATOM 694 C CA . SER A 1 94 ? 7.246 11.363 -4.637 1.00 53.31 94 SER A CA 1
ATOM 695 C C . SER A 1 94 ? 6.329 10.191 -4.279 1.00 53.31 94 SER A C 1
ATOM 697 O O . SER A 1 94 ? 5.582 10.294 -3.308 1.00 53.31 94 SER A O 1
ATOM 699 N N . ASP A 1 95 ? 6.432 9.058 -4.981 1.00 49.34 95 ASP A N 1
ATOM 700 C CA . ASP A 1 95 ? 5.679 7.839 -4.654 1.00 49.34 95 ASP A CA 1
ATOM 701 C C . ASP A 1 95 ? 6.128 7.249 -3.304 1.00 49.34 95 ASP A C 1
ATOM 703 O O . ASP A 1 95 ? 5.304 6.790 -2.509 1.00 49.34 95 ASP A O 1
ATOM 707 N N . LEU A 1 96 ? 7.431 7.322 -3.007 1.00 50.66 96 LEU A N 1
ATOM 708 C CA . LEU A 1 96 ? 8.003 6.891 -1.730 1.00 50.66 96 LEU A CA 1
ATOM 709 C C . LEU A 1 96 ? 7.573 7.806 -0.575 1.00 50.66 96 LEU A C 1
ATOM 711 O O . LEU A 1 96 ? 7.182 7.324 0.491 1.00 50.66 96 LEU A O 1
ATOM 715 N N . ASP A 1 97 ? 7.622 9.124 -0.776 1.00 61.69 97 ASP A N 1
ATOM 716 C CA . ASP A 1 97 ? 7.190 10.093 0.236 1.00 61.69 97 ASP A CA 1
ATOM 717 C C . ASP A 1 97 ? 5.686 9.948 0.530 1.00 61.69 97 ASP A C 1
ATOM 719 O O . ASP A 1 97 ? 5.273 9.968 1.693 1.00 61.69 97 ASP A O 1
ATOM 723 N N . TYR A 1 98 ? 4.875 9.693 -0.503 1.00 65.44 98 TYR A N 1
ATOM 724 C CA . TYR A 1 98 ? 3.452 9.381 -0.367 1.00 65.44 98 TYR A CA 1
ATOM 725 C C . TYR A 1 98 ? 3.210 8.094 0.439 1.00 65.44 98 TYR A C 1
ATOM 727 O O . TYR A 1 98 ? 2.399 8.086 1.370 1.00 65.44 98 TYR A O 1
ATOM 735 N N . ALA A 1 99 ? 3.947 7.019 0.143 1.00 57.53 99 ALA A N 1
ATOM 736 C CA . ALA A 1 99 ? 3.833 5.751 0.862 1.00 57.53 99 ALA A CA 1
ATOM 737 C C . ALA A 1 99 ? 4.225 5.886 2.350 1.00 57.53 99 ALA A C 1
ATOM 739 O O . ALA A 1 99 ? 3.533 5.370 3.235 1.00 57.53 99 ALA A O 1
ATOM 740 N N . ASN A 1 100 ? 5.293 6.635 2.645 1.00 64.25 100 ASN A N 1
ATOM 741 C CA . ASN A 1 100 ? 5.740 6.922 4.013 1.00 64.25 100 ASN A CA 1
ATOM 742 C C . ASN A 1 100 ? 4.747 7.800 4.790 1.00 64.25 100 ASN A C 1
ATOM 744 O O . ASN A 1 100 ? 4.507 7.562 5.981 1.00 64.25 100 ASN A O 1
ATOM 748 N N . ALA A 1 101 ? 4.135 8.785 4.131 1.00 69.88 101 ALA A N 1
ATOM 749 C CA . ALA A 1 101 ? 3.081 9.598 4.728 1.00 69.88 101 ALA A CA 1
ATOM 750 C C . ALA A 1 101 ? 1.850 8.746 5.083 1.00 69.88 101 ALA A C 1
ATOM 752 O O . ALA A 1 101 ? 1.352 8.827 6.208 1.00 69.88 101 ALA A O 1
ATOM 753 N N . ALA A 1 102 ? 1.410 7.866 4.175 1.00 65.75 102 ALA A N 1
ATOM 754 C CA . ALA A 1 102 ? 0.291 6.953 4.414 1.00 65.75 102 ALA A CA 1
ATOM 755 C C . ALA A 1 102 ? 0.571 5.972 5.570 1.00 65.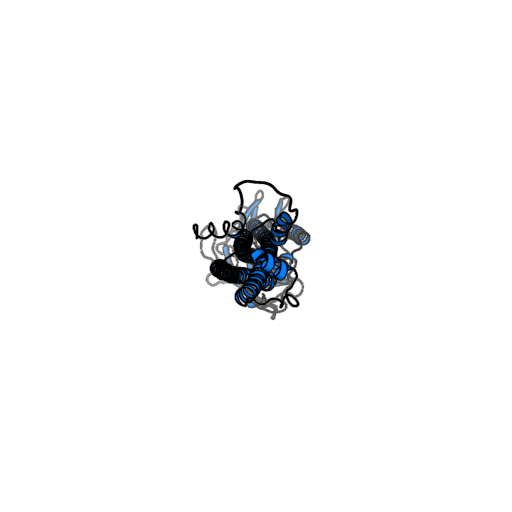75 102 ALA A C 1
ATOM 757 O O . ALA A 1 102 ? -0.294 5.745 6.420 1.00 65.75 102 ALA A O 1
ATOM 758 N N . LYS A 1 103 ? 1.802 5.446 5.670 1.00 68.38 103 LYS A N 1
ATOM 759 C CA . LYS A 1 103 ? 2.246 4.615 6.803 1.00 68.38 103 LYS A CA 1
ATOM 760 C C . LYS A 1 103 ? 2.165 5.372 8.133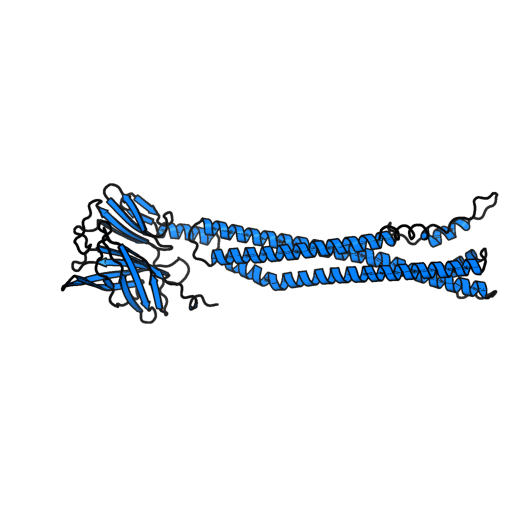 1.00 68.38 103 LYS A C 1
ATOM 762 O O . LYS A 1 103 ? 1.553 4.887 9.083 1.00 68.38 103 LYS A O 1
ATOM 767 N N . THR A 1 104 ? 2.737 6.573 8.184 1.00 73.12 104 THR A N 1
ATOM 768 C CA . THR A 1 104 ? 2.756 7.416 9.393 1.00 73.12 104 THR A CA 1
ATOM 769 C C . THR A 1 104 ? 1.338 7.793 9.838 1.00 73.12 104 THR A C 1
ATOM 771 O O . THR A 1 104 ? 1.024 7.790 11.032 1.00 73.12 104 THR A O 1
ATOM 774 N N . ALA A 1 105 ? 0.446 8.068 8.881 1.00 70.12 105 ALA A N 1
ATOM 775 C CA . ALA A 1 105 ? -0.965 8.326 9.147 1.00 70.12 105 ALA A CA 1
ATOM 776 C C . ALA A 1 105 ? -1.674 7.093 9.735 1.00 70.12 105 ALA A C 1
ATOM 778 O O . ALA A 1 105 ? -2.415 7.222 10.711 1.00 70.12 105 ALA A O 1
ATOM 779 N N . ALA A 1 106 ? -1.413 5.895 9.200 1.00 67.75 106 ALA A N 1
ATOM 780 C CA . ALA A 1 106 ? -1.971 4.648 9.725 1.00 67.75 106 ALA A CA 1
ATOM 781 C C . ALA A 1 106 ? -1.505 4.349 11.164 1.00 67.75 106 ALA A C 1
ATOM 783 O O . ALA A 1 106 ? -2.313 3.953 12.005 1.00 67.75 106 ALA A O 1
ATOM 784 N N . GLU A 1 107 ? -0.222 4.565 11.471 1.00 72.81 107 GLU A N 1
ATOM 785 C CA . GLU A 1 107 ? 0.336 4.379 12.820 1.00 72.81 107 GLU A CA 1
ATOM 786 C C . GLU A 1 107 ? -0.242 5.378 13.830 1.00 72.81 107 GLU A C 1
ATOM 788 O O . GLU A 1 107 ? -0.614 5.001 14.945 1.00 72.81 107 GLU A O 1
ATOM 793 N N . THR A 1 108 ? -0.371 6.642 13.423 1.00 77.19 108 THR A N 1
ATOM 794 C CA . THR A 1 108 ? -0.977 7.700 14.241 1.00 77.19 108 THR A CA 1
ATOM 795 C C . THR A 1 108 ? -2.420 7.352 14.585 1.00 77.19 108 THR A C 1
ATOM 797 O O . THR A 1 108 ? -2.816 7.387 15.752 1.00 77.19 108 THR A O 1
ATOM 800 N N . GLU A 1 109 ? -3.199 6.939 13.587 1.00 74.81 109 GLU A N 1
ATOM 801 C CA . GLU A 1 109 ? -4.606 6.625 13.794 1.00 74.81 109 GLU A CA 1
ATOM 802 C C . GLU A 1 109 ? -4.793 5.360 14.641 1.00 74.81 109 GLU A C 1
ATOM 804 O O . GLU A 1 109 ? -5.639 5.336 15.533 1.00 74.81 109 GLU A O 1
ATOM 809 N N . LYS A 1 110 ? -3.930 4.347 14.488 1.00 73.19 110 LYS A N 1
ATOM 810 C CA . LYS A 1 110 ? -3.898 3.181 15.388 1.00 73.19 110 LYS A CA 1
ATOM 811 C C . LYS A 1 110 ? -3.705 3.589 16.855 1.00 73.19 110 LYS A C 1
ATOM 813 O O . LYS A 1 110 ? -4.375 3.053 17.741 1.00 73.19 110 LYS A O 1
ATOM 818 N N . ASN A 1 111 ? -2.802 4.532 17.123 1.00 76.81 111 ASN A N 1
ATOM 819 C CA . ASN A 1 111 ? -2.562 5.023 18.480 1.00 76.81 111 ASN A CA 1
ATOM 820 C C . ASN A 1 111 ? -3.766 5.808 19.027 1.00 76.81 111 ASN A C 1
ATOM 822 O O . ASN A 1 111 ? -4.143 5.605 20.183 1.00 76.81 111 ASN A O 1
ATOM 826 N N . ASN A 1 112 ? -4.421 6.623 18.192 1.00 73.75 112 ASN A N 1
ATOM 827 C CA . ASN A 1 112 ? -5.655 7.332 18.553 1.00 73.75 112 ASN A CA 1
ATOM 828 C C . ASN A 1 112 ? -6.779 6.361 18.944 1.00 73.75 112 ASN A C 1
ATOM 830 O O . ASN A 1 112 ? -7.441 6.554 19.965 1.00 73.75 112 ASN A O 1
ATOM 834 N N . VAL A 1 113 ? -6.959 5.280 18.181 1.00 71.06 113 VAL A N 1
ATOM 835 C CA . VAL A 1 113 ? -7.961 4.243 18.475 1.00 71.06 113 VAL A CA 1
ATOM 836 C C . VAL A 1 113 ? -7.684 3.573 19.820 1.00 71.06 113 VAL A C 1
ATOM 838 O O . VAL A 1 113 ? -8.601 3.397 20.622 1.00 71.06 113 VAL A O 1
ATOM 841 N N . LYS A 1 114 ? -6.417 3.243 20.111 1.00 75.12 114 LYS A N 1
ATOM 842 C CA . LYS A 1 114 ? -6.030 2.663 21.406 1.00 75.12 114 LYS A CA 1
ATOM 843 C C . LYS A 1 114 ? -6.375 3.601 22.567 1.00 75.12 114 LYS A C 1
ATOM 845 O O . LYS A 1 114 ? -6.921 3.142 23.566 1.00 75.12 114 LYS A O 1
ATOM 850 N N . ALA A 1 115 ? -6.105 4.898 22.426 1.00 75.12 115 ALA A N 1
ATOM 851 C CA . ALA A 1 115 ? -6.452 5.888 23.444 1.00 75.12 115 ALA A CA 1
ATOM 852 C C . ALA A 1 115 ? -7.973 5.977 23.668 1.00 75.12 115 ALA A C 1
ATOM 854 O O . ALA A 1 115 ? -8.429 5.971 24.811 1.00 75.12 115 ALA A O 1
ATOM 855 N N . LYS A 1 116 ? -8.764 5.982 22.587 1.00 72.69 116 LYS A N 1
ATOM 856 C CA . LYS A 1 116 ? -10.234 6.039 22.652 1.00 72.69 116 LYS A CA 1
ATOM 857 C C . LYS A 1 116 ? -10.864 4.792 23.271 1.00 72.69 116 LYS A C 1
ATOM 859 O O . LYS A 1 116 ? -11.849 4.898 23.999 1.00 72.69 116 LYS A O 1
ATOM 864 N N . LEU A 1 117 ? -10.273 3.619 23.049 1.00 70.94 117 LEU A N 1
ATOM 865 C CA . LEU A 1 117 ? -10.710 2.385 23.700 1.00 70.94 117 LEU A CA 1
ATOM 866 C C . LEU A 1 117 ? -10.464 2.415 25.217 1.00 70.94 117 LEU A C 1
ATOM 868 O O . LEU A 1 117 ? -11.327 1.993 25.988 1.00 70.94 117 LEU A O 1
ATOM 872 N N . GLU A 1 118 ? -9.315 2.927 25.661 1.00 75.81 118 GLU A N 1
ATOM 873 C CA . GLU A 1 118 ? -9.036 3.089 27.094 1.00 75.81 118 GLU A CA 1
ATOM 874 C C . GLU A 1 118 ? -9.949 4.146 27.743 1.00 75.81 118 GLU A C 1
ATOM 876 O O . GLU A 1 118 ? -10.437 3.935 28.855 1.00 75.81 118 GLU A O 1
ATOM 881 N N . GLU A 1 119 ? -10.277 5.229 27.027 1.00 74.19 119 GLU A N 1
ATOM 882 C CA . GLU A 1 119 ? -11.286 6.212 27.453 1.00 74.19 119 GLU A CA 1
ATOM 883 C C . GLU A 1 119 ? -12.662 5.549 27.664 1.00 74.19 119 GLU A C 1
ATOM 885 O O . GLU A 1 119 ? -13.278 5.708 28.723 1.00 74.19 119 GLU A O 1
ATOM 890 N N . ALA A 1 120 ? -13.123 4.738 26.704 1.00 63.09 120 ALA A N 1
ATOM 891 C CA . ALA A 1 120 ? -14.393 4.020 26.808 1.00 63.09 120 ALA A CA 1
ATOM 892 C C . ALA A 1 120 ? -14.425 3.056 28.013 1.00 63.09 120 ALA A C 1
ATOM 894 O O . ALA A 1 120 ? -15.404 3.043 28.764 1.00 63.09 120 ALA A O 1
ATOM 895 N N . LYS A 1 121 ? -13.342 2.302 28.261 1.00 71.69 121 LYS A N 1
ATOM 896 C CA . LYS A 1 121 ? -13.212 1.409 29.433 1.00 71.69 121 LYS A CA 1
ATOM 897 C C . LYS A 1 121 ? -13.305 2.163 30.760 1.00 71.69 121 LYS A C 1
ATOM 899 O O . LYS A 1 121 ? -13.985 1.709 31.687 1.00 71.69 121 LYS A O 1
ATOM 904 N N . ALA A 1 122 ? -12.642 3.315 30.860 1.00 74.12 122 ALA A N 1
ATOM 905 C CA . ALA A 1 122 ? -12.690 4.147 32.058 1.00 74.12 122 ALA A CA 1
ATOM 906 C C . ALA A 1 122 ? -14.116 4.663 32.323 1.00 74.12 122 ALA A C 1
ATOM 908 O O . ALA A 1 122 ? -14.592 4.624 33.460 1.00 74.12 122 ALA A O 1
ATOM 909 N N . LEU A 1 123 ? -14.830 5.076 31.270 1.00 66.62 123 LEU A N 1
ATOM 910 C CA . LEU A 1 123 ? -16.208 5.567 31.363 1.00 66.62 123 LEU A CA 1
ATOM 911 C C . LEU A 1 123 ? -17.209 4.468 31.748 1.00 66.62 123 LEU A C 1
ATOM 913 O O . LEU A 1 123 ? -18.077 4.717 32.585 1.00 66.62 123 LEU A O 1
ATOM 917 N N . VAL A 1 124 ? -17.066 3.248 31.218 1.00 66.19 124 VAL A N 1
ATOM 918 C CA . VAL A 1 124 ? -17.874 2.084 31.636 1.00 66.19 124 VAL A CA 1
ATOM 919 C C . VAL A 1 124 ? -17.625 1.747 33.108 1.00 66.19 124 VAL A C 1
ATOM 921 O O . VAL A 1 124 ? -18.576 1.549 33.863 1.00 66.19 124 VAL A O 1
ATOM 924 N N . THR A 1 125 ? -16.364 1.757 33.550 1.00 74.19 125 THR A N 1
ATOM 925 C CA . THR A 1 125 ? -16.004 1.526 34.961 1.00 74.19 125 THR A CA 1
ATOM 926 C C . THR A 1 125 ? -16.634 2.576 35.882 1.00 74.19 125 THR A C 1
ATOM 928 O O . THR A 1 125 ? -17.165 2.255 36.948 1.00 74.19 125 THR A O 1
ATOM 931 N N . LEU A 1 126 ? -16.627 3.844 35.460 1.00 70.00 126 LEU A N 1
ATOM 932 C CA . LEU A 1 126 ? -17.269 4.933 36.193 1.00 70.00 126 LEU A CA 1
ATOM 933 C C . LEU A 1 126 ? -18.798 4.776 36.236 1.00 70.00 126 LEU A C 1
ATOM 935 O O . LEU A 1 126 ? -19.403 4.976 37.291 1.00 70.00 126 LEU A O 1
ATOM 939 N N . ALA A 1 127 ? -19.421 4.388 35.119 1.00 61.84 127 ALA A N 1
ATOM 940 C CA . ALA A 1 127 ? -20.855 4.122 35.042 1.00 61.84 127 ALA A CA 1
ATOM 941 C C . ALA A 1 127 ? -21.270 2.969 35.972 1.00 61.84 127 ALA A C 1
ATOM 943 O O . ALA A 1 127 ? -22.247 3.112 36.707 1.00 61.84 127 ALA A O 1
ATOM 944 N N . GLN A 1 128 ? -20.493 1.880 36.013 1.00 68.75 128 GLN A N 1
ATOM 945 C CA . GLN A 1 128 ? -20.707 0.760 36.937 1.00 68.75 128 GLN A CA 1
ATOM 946 C C . GLN A 1 128 ? -20.648 1.224 38.396 1.00 68.75 128 GLN A C 1
ATOM 948 O O . GLN A 1 128 ? -21.563 0.954 39.165 1.00 68.75 128 GLN A O 1
ATOM 953 N N . LYS A 1 129 ? -19.637 2.018 38.770 1.00 74.75 129 LYS A N 1
ATOM 954 C CA . LYS A 1 129 ? -19.516 2.554 40.135 1.00 74.75 129 LYS A CA 1
ATOM 955 C C . LYS A 1 129 ? -20.740 3.377 40.559 1.00 74.75 129 LYS A C 1
ATOM 957 O O . LYS A 1 129 ? -21.174 3.296 41.708 1.00 74.75 129 LYS A O 1
ATOM 962 N N . HIS A 1 130 ? -21.281 4.200 39.659 1.00 66.69 130 HIS A N 1
ATOM 963 C CA . HIS A 1 130 ? -22.492 4.979 39.933 1.00 66.69 130 HIS A CA 1
ATOM 964 C C . HIS A 1 130 ? -23.749 4.106 39.995 1.00 66.69 130 HIS A C 1
ATOM 966 O O . HIS A 1 130 ? -24.610 4.347 40.841 1.00 66.69 130 HIS A O 1
ATOM 972 N N . TYR A 1 131 ? -23.832 3.078 39.150 1.00 71.75 131 TYR A N 1
ATOM 973 C CA . TYR A 1 131 ? -24.89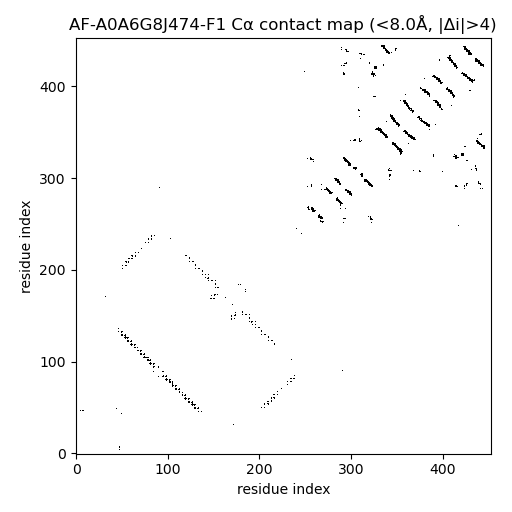8 2.083 39.192 1.00 71.75 131 TYR A CA 1
ATOM 974 C C . TYR A 1 131 ? -24.915 1.311 40.520 1.00 71.75 131 TYR A C 1
ATOM 976 O O . TYR A 1 131 ? -25.960 1.252 41.160 1.00 71.75 131 TYR A O 1
ATOM 984 N N . ASP A 1 132 ? -23.770 0.805 40.985 1.00 73.00 132 ASP A N 1
ATOM 985 C CA . ASP A 1 132 ? -23.671 0.037 42.236 1.00 73.00 132 ASP A CA 1
ATOM 986 C C . ASP A 1 132 ? -24.092 0.877 43.454 1.00 73.00 132 ASP A C 1
ATOM 988 O O . ASP A 1 132 ? -24.757 0.399 44.379 1.00 73.00 132 ASP A O 1
ATOM 992 N N . ALA A 1 133 ? -23.739 2.168 43.449 1.00 71.50 133 ALA A N 1
ATOM 993 C CA . ALA A 1 133 ? -24.178 3.113 44.473 1.00 71.50 133 ALA A CA 1
ATOM 994 C C . ALA A 1 133 ? -25.705 3.303 44.454 1.00 71.50 133 ALA A C 1
ATOM 996 O O . ALA A 1 133 ? -26.339 3.269 45.515 1.00 71.50 133 ALA A O 1
ATOM 997 N N . ALA A 1 134 ? -26.293 3.436 43.261 1.00 63.06 134 ALA A N 1
ATOM 998 C CA . ALA A 1 134 ? -27.733 3.584 43.090 1.00 63.06 134 ALA A CA 1
ATOM 999 C C . ALA A 1 134 ? -28.472 2.307 43.514 1.00 63.06 134 ALA A C 1
ATOM 1001 O O . ALA A 1 134 ? -29.461 2.383 44.241 1.00 63.06 134 ALA A O 1
ATOM 1002 N N . GLU A 1 135 ? -27.959 1.130 43.147 1.00 72.38 135 GLU A N 1
ATOM 1003 C CA . GLU A 1 135 ? -28.499 -0.162 43.571 1.00 72.38 135 GLU A CA 1
ATOM 1004 C C . GLU A 1 135 ? -28.510 -0.294 45.098 1.00 72.38 135 GLU A C 1
ATOM 1006 O O . GLU A 1 135 ? -29.520 -0.698 45.681 1.00 72.38 135 GLU A O 1
ATOM 1011 N N . LYS A 1 136 ? -27.425 0.108 45.772 1.00 75.94 136 LYS A N 1
ATOM 1012 C CA . LYS A 1 136 ? -27.362 0.109 47.240 1.00 75.94 136 LYS A CA 1
ATOM 1013 C C . LYS A 1 136 ? -28.461 0.980 47.859 1.00 75.94 136 LYS A C 1
ATOM 1015 O O . LYS A 1 136 ? -29.053 0.582 48.863 1.00 75.94 136 LYS A O 1
ATOM 1020 N N . GLN A 1 137 ? -28.762 2.136 47.261 1.00 69.12 137 GLN A N 1
ATOM 1021 C CA . GLN A 1 137 ? -29.854 3.006 47.711 1.00 69.12 137 GLN A CA 1
ATOM 1022 C C . GLN A 1 137 ? -31.235 2.379 47.468 1.00 69.12 137 GLN A C 1
ATOM 1024 O O . GLN A 1 137 ? -32.082 2.446 48.358 1.00 69.12 137 GLN A O 1
ATOM 1029 N N . VAL A 1 138 ? -31.453 1.703 46.332 1.00 64.31 138 VAL A N 1
ATOM 1030 C CA . VAL A 1 138 ? -32.703 0.958 46.076 1.00 64.31 138 VAL A CA 1
ATOM 1031 C C . VAL A 1 138 ? -32.903 -0.153 47.105 1.00 64.31 138 VAL A C 1
ATOM 1033 O O . VAL A 1 138 ? -33.977 -0.247 47.696 1.00 64.31 138 VAL A O 1
ATOM 1036 N N . ARG A 1 139 ? -31.871 -0.964 47.374 1.00 71.75 139 ARG A N 1
ATOM 1037 C CA . ARG A 1 139 ? -31.945 -2.040 48.378 1.00 71.75 139 ARG A CA 1
ATOM 1038 C C . ARG A 1 139 ? -32.258 -1.492 49.771 1.00 71.75 139 ARG A C 1
ATOM 1040 O O . ARG A 1 139 ? -33.058 -2.084 50.492 1.00 71.75 139 ARG A O 1
ATOM 1047 N N . LYS A 1 140 ? -31.678 -0.342 50.135 1.00 74.69 140 LYS A N 1
ATOM 1048 C CA . LYS A 1 140 ? -31.996 0.343 51.395 1.00 74.69 140 LYS A CA 1
ATOM 1049 C C . LYS A 1 140 ? -33.467 0.772 51.448 1.00 74.69 140 LYS A C 1
ATOM 1051 O O . LYS A 1 140 ? -34.148 0.431 52.409 1.00 74.69 140 LYS A O 1
ATOM 1056 N N . ALA A 1 141 ? -33.970 1.433 50.405 1.00 61.69 141 ALA A N 1
ATOM 1057 C CA . ALA A 1 141 ? -35.365 1.875 50.329 1.00 61.69 141 ALA A CA 1
ATOM 1058 C C . ALA A 1 141 ? -36.359 0.698 50.373 1.00 61.69 141 ALA A C 1
ATOM 1060 O O . ALA A 1 141 ? -37.392 0.770 51.036 1.00 61.69 141 ALA A O 1
ATOM 1061 N N . GLN A 1 142 ? -36.035 -0.423 49.721 1.00 65.31 142 GLN A N 1
ATOM 1062 C CA . GLN A 1 142 ? -36.827 -1.655 49.801 1.00 65.31 142 GLN A CA 1
ATOM 1063 C C . GLN A 1 142 ? -36.860 -2.217 51.229 1.00 65.31 142 GLN A C 1
ATOM 1065 O O . GLN A 1 142 ? -37.925 -2.587 51.724 1.00 65.31 142 GLN A O 1
ATOM 1070 N N . GLN A 1 143 ? -35.715 -2.245 51.917 1.00 71.44 143 GLN A N 1
ATOM 1071 C CA . GLN A 1 143 ? -35.642 -2.708 53.303 1.00 71.44 143 GLN A CA 1
ATOM 1072 C C . GLN A 1 143 ? -36.421 -1.792 54.260 1.00 71.44 143 GLN A C 1
ATOM 1074 O O . GLN A 1 143 ? -37.109 -2.282 55.158 1.00 71.44 143 GLN A O 1
ATOM 1079 N N . GLU A 1 144 ? -36.367 -0.477 54.047 1.00 69.94 144 GLU A N 1
ATOM 1080 C CA . GLU A 1 144 ? -37.164 0.510 54.781 1.00 69.94 144 GLU A CA 1
ATOM 1081 C C . GLU A 1 144 ? -38.670 0.301 54.548 1.00 69.94 144 GLU A C 1
ATOM 1083 O O . GLU A 1 144 ? -39.433 0.280 55.514 1.00 69.94 144 GLU A O 1
ATOM 1088 N N . ALA A 1 145 ? -39.102 0.027 53.311 1.00 59.19 145 ALA A N 1
ATOM 1089 C CA . ALA A 1 145 ? -40.499 -0.289 52.994 1.00 59.19 145 ALA A CA 1
ATOM 1090 C C . ALA A 1 145 ? -40.992 -1.573 53.696 1.00 59.19 145 ALA A C 1
ATOM 1092 O O . ALA A 1 145 ? -42.114 -1.618 54.216 1.00 59.19 145 ALA A O 1
ATOM 1093 N N . ILE A 1 146 ? -40.149 -2.612 53.756 1.00 68.06 146 ILE A N 1
ATOM 1094 C CA . ILE A 1 146 ? -40.436 -3.857 54.489 1.00 68.06 146 ILE A CA 1
ATOM 1095 C C . ILE A 1 146 ? -40.576 -3.573 55.988 1.00 68.06 146 ILE A C 1
ATOM 1097 O O . ILE A 1 146 ? -41.534 -4.029 56.618 1.00 68.06 146 ILE A O 1
ATOM 1101 N N . ASN A 1 147 ? -39.643 -2.810 56.562 1.00 71.69 147 ASN A N 1
ATOM 1102 C CA . ASN A 1 147 ? -39.669 -2.443 57.977 1.00 71.69 147 ASN A CA 1
ATOM 1103 C C . ASN A 1 147 ? -40.919 -1.616 58.318 1.00 71.69 147 ASN A C 1
ATOM 1105 O O . ASN A 1 147 ? -41.605 -1.937 59.286 1.00 71.69 147 ASN A O 1
ATOM 1109 N N . ALA A 1 148 ? -41.267 -0.624 57.494 1.00 66.06 148 ALA A N 1
ATOM 1110 C CA . ALA A 1 148 ? -42.461 0.202 57.668 1.00 66.06 148 ALA A CA 1
ATOM 1111 C C . ALA A 1 148 ? -43.756 -0.627 57.599 1.00 66.06 148 ALA A C 1
ATOM 1113 O O . ALA A 1 148 ? -44.653 -0.446 58.420 1.00 66.06 148 ALA A O 1
ATOM 1114 N N . THR A 1 149 ? -43.829 -1.596 56.679 1.00 69.19 149 THR A N 1
ATOM 1115 C CA . THR A 1 149 ? -44.980 -2.509 56.569 1.00 69.19 149 THR A CA 1
ATOM 1116 C C . THR A 1 149 ? -45.149 -3.355 57.836 1.00 69.19 149 THR A C 1
ATOM 1118 O O . THR A 1 149 ? -46.262 -3.482 58.343 1.00 69.19 149 THR A O 1
ATOM 1121 N N . LYS A 1 150 ? -44.053 -3.895 58.389 1.00 73.06 150 LYS A N 1
ATOM 1122 C CA . LYS A 1 150 ? -44.084 -4.664 59.647 1.00 73.06 150 LYS A CA 1
ATOM 1123 C C . LYS A 1 150 ? -44.522 -3.808 60.836 1.00 73.06 150 LYS A C 1
ATOM 1125 O O . LYS A 1 150 ? -45.326 -4.260 61.646 1.00 73.06 150 LYS A O 1
ATOM 1130 N N . VAL A 1 151 ? -44.027 -2.573 60.925 1.00 71.12 151 VAL A N 1
ATOM 1131 C CA . VAL A 1 151 ? -44.414 -1.613 61.972 1.00 71.12 151 VAL A CA 1
ATOM 1132 C C . VAL A 1 151 ? -45.907 -1.287 61.890 1.00 71.12 151 VAL A C 1
ATOM 1134 O O . VAL A 1 151 ? -46.596 -1.364 62.903 1.00 71.12 151 VAL A O 1
ATOM 1137 N N . ALA A 1 152 ? -46.433 -1.010 60.694 1.00 68.31 152 ALA A N 1
ATOM 1138 C CA . ALA A 1 152 ? -47.857 -0.740 60.492 1.00 68.31 152 ALA A CA 1
ATOM 1139 C C . ALA A 1 152 ? -48.746 -1.937 60.869 1.00 68.31 152 ALA A C 1
ATOM 1141 O O . ALA A 1 152 ? -49.776 -1.767 61.520 1.00 68.31 152 ALA A O 1
ATOM 1142 N N . GLN A 1 153 ? -48.330 -3.157 60.512 1.00 72.75 153 GLN A N 1
ATOM 1143 C CA . GLN A 1 153 ? -49.025 -4.385 60.909 1.00 72.75 153 GLN A CA 1
ATOM 1144 C C . GLN A 1 153 ? -49.084 -4.535 62.432 1.00 72.75 153 GLN A C 1
ATOM 1146 O O . GLN A 1 153 ? -50.149 -4.822 62.972 1.00 72.75 153 GLN A O 1
ATOM 1151 N N . GLN A 1 154 ? -47.972 -4.290 63.128 1.00 72.62 154 GLN A N 1
ATOM 1152 C CA . GLN A 1 154 ? -47.927 -4.373 64.588 1.00 72.62 154 GLN A CA 1
ATOM 1153 C C . GLN A 1 154 ? -48.714 -3.258 65.281 1.00 72.62 154 GLN A C 1
ATOM 1155 O O . GLN A 1 154 ? -49.361 -3.516 66.294 1.00 72.62 154 GLN A O 1
ATOM 1160 N N . HIS A 1 155 ? -48.699 -2.041 64.732 1.00 70.75 155 HIS A N 1
ATOM 1161 C CA . HIS A 1 155 ? -49.498 -0.922 65.230 1.00 70.75 155 HIS A CA 1
ATOM 1162 C C . HIS A 1 155 ? -51.002 -1.225 65.140 1.00 70.75 155 HIS A C 1
ATOM 1164 O O . HIS A 1 155 ? -51.737 -1.038 66.104 1.00 70.75 155 HIS A O 1
ATOM 1170 N N . ASN A 1 156 ? -51.458 -1.773 64.009 1.00 70.31 156 ASN A N 1
ATOM 1171 C CA . ASN A 1 156 ? -52.869 -2.105 63.788 1.00 70.31 156 ASN A CA 1
ATOM 1172 C C . ASN A 1 156 ? -53.356 -3.322 64.595 1.00 70.31 156 ASN A C 1
ATOM 1174 O O . ASN A 1 156 ? -54.558 -3.483 64.781 1.00 70.31 156 ASN A O 1
ATOM 1178 N N . GLN A 1 157 ? -52.450 -4.177 65.079 1.00 70.81 157 GLN A N 1
ATOM 1179 C CA . GLN A 1 157 ? -52.796 -5.370 65.858 1.00 70.81 157 GLN A CA 1
ATOM 1180 C C . GLN A 1 157 ? -52.998 -5.105 67.364 1.00 70.81 157 GLN A C 1
ATOM 1182 O O . GLN A 1 157 ? -53.404 -6.023 68.069 1.00 70.81 157 GLN A O 1
ATOM 1187 N N . ASN A 1 158 ? -52.767 -3.884 67.877 1.00 60.19 158 ASN A N 1
ATOM 1188 C CA . ASN A 1 158 ? -52.969 -3.512 69.294 1.00 60.19 158 ASN A CA 1
ATOM 1189 C C . ASN A 1 158 ? -52.313 -4.474 70.322 1.00 60.19 158 ASN A C 1
ATOM 1191 O O . ASN A 1 158 ? -52.756 -4.593 71.464 1.00 60.19 158 ASN A O 1
ATOM 1195 N N . THR A 1 159 ? -51.239 -5.178 69.950 1.00 52.91 159 THR A N 1
ATOM 1196 C CA . THR A 1 159 ? -50.597 -6.187 70.809 1.00 52.91 159 THR A CA 1
ATOM 1197 C C . THR A 1 159 ? -49.492 -5.597 71.692 1.00 52.91 159 THR A C 1
ATOM 1199 O O . THR A 1 159 ? -48.352 -5.431 71.255 1.00 52.91 159 THR A O 1
ATOM 1202 N N . LEU A 1 160 ? -49.791 -5.375 72.975 1.00 50.50 160 LEU A N 1
ATOM 1203 C CA . LEU A 1 160 ? -48.818 -5.512 74.070 1.00 50.50 160 LEU A CA 1
ATOM 1204 C C . LEU A 1 160 ? -48.735 -7.023 74.387 1.00 50.50 160 LEU A C 1
ATOM 1206 O O . LEU A 1 160 ? -49.769 -7.539 74.800 1.00 50.50 160 LEU A O 1
ATOM 1210 N N . PRO A 1 161 ? -47.625 -7.784 74.211 1.00 50.94 161 PRO A N 1
ATOM 1211 C CA . PRO A 1 161 ? -46.219 -7.412 74.067 1.00 50.94 161 PRO A CA 1
ATOM 1212 C C . PRO A 1 161 ? -45.470 -8.302 73.030 1.00 50.94 161 PRO A C 1
ATOM 1214 O O . PRO A 1 161 ? -44.752 -9.223 73.408 1.00 50.94 161 PRO A O 1
ATOM 1217 N N . ILE A 1 162 ? -45.567 -8.048 71.719 1.00 50.00 162 ILE A N 1
ATOM 1218 C CA . ILE A 1 162 ? -44.707 -8.732 70.715 1.00 50.00 162 ILE A CA 1
ATOM 1219 C C . ILE A 1 162 ? -43.553 -7.804 70.314 1.00 50.00 162 ILE A C 1
ATOM 1221 O O . ILE A 1 162 ? -43.309 -7.505 69.150 1.00 50.00 162 ILE A O 1
ATOM 1225 N N . VAL A 1 163 ? -42.828 -7.298 71.312 1.00 54.06 163 VAL A N 1
ATOM 1226 C CA . VAL A 1 163 ? -41.631 -6.461 71.099 1.00 54.06 163 VAL A CA 1
ATOM 1227 C C . VAL A 1 163 ? -40.373 -7.333 70.928 1.00 54.06 163 VAL A C 1
ATOM 1229 O O . VAL A 1 163 ? -39.312 -6.842 70.548 1.00 54.06 163 VAL A O 1
ATOM 1232 N N . GLN A 1 164 ? -40.460 -8.644 71.177 1.00 54.81 164 GLN A N 1
ATOM 1233 C CA . GLN A 1 164 ? -39.276 -9.504 71.287 1.00 54.81 164 GLN A CA 1
ATOM 1234 C C . GLN A 1 164 ? -38.562 -9.777 69.949 1.00 54.81 164 GLN A C 1
ATOM 1236 O O . GLN A 1 164 ? -37.346 -9.925 69.961 1.00 54.81 164 GLN A O 1
ATOM 1241 N N . ASN A 1 165 ? -39.259 -9.717 68.805 1.00 64.75 165 ASN A N 1
ATOM 1242 C CA . ASN A 1 165 ? -38.688 -10.080 67.493 1.00 64.75 165 ASN A CA 1
ATOM 1243 C C . ASN A 1 165 ? -38.454 -8.905 66.528 1.00 64.75 165 ASN A C 1
ATOM 1245 O O . ASN A 1 165 ? -38.106 -9.126 65.368 1.00 64.75 165 ASN A O 1
ATOM 1249 N N . LEU A 1 166 ? -38.643 -7.662 66.973 1.00 67.44 166 LEU A N 1
ATOM 1250 C CA . LEU A 1 166 ? -38.307 -6.499 66.153 1.00 67.44 166 LEU A CA 1
ATOM 1251 C C . LEU A 1 166 ? -36.810 -6.202 66.204 1.00 67.44 166 LEU A C 1
ATOM 1253 O O . LEU A 1 166 ? -36.195 -6.219 67.276 1.00 67.44 166 LEU A O 1
ATOM 1257 N N . THR A 1 167 ? -36.238 -5.850 65.055 1.00 75.25 167 THR A N 1
ATOM 1258 C CA . THR A 1 167 ? -34.882 -5.297 65.008 1.00 75.25 167 THR A CA 1
ATOM 1259 C C . THR A 1 167 ? -34.835 -3.945 65.737 1.00 75.25 167 THR A C 1
ATOM 1261 O O . THR A 1 167 ? -35.868 -3.280 65.860 1.00 75.25 167 THR A O 1
ATOM 1264 N N . PRO A 1 168 ? -33.662 -3.495 66.219 1.00 72.75 168 PRO A N 1
ATOM 1265 C CA . PRO A 1 168 ? -33.525 -2.186 66.866 1.00 72.75 168 PRO A CA 1
ATOM 1266 C C . PRO A 1 168 ? -34.091 -1.023 66.031 1.00 72.75 168 PRO A C 1
ATOM 1268 O O . PRO A 1 168 ? -34.779 -0.157 66.565 1.00 72.75 168 PRO A O 1
ATOM 1271 N N . GLU A 1 169 ? -33.892 -1.049 64.710 1.00 65.12 169 GLU A N 1
ATOM 1272 C CA . GLU A 1 169 ? -34.473 -0.068 63.780 1.00 65.12 169 GLU A CA 1
ATOM 1273 C C . GLU A 1 169 ? -36.002 -0.140 63.724 1.00 65.12 169 GLU A C 1
ATOM 1275 O O . GLU A 1 169 ? -36.671 0.889 63.781 1.00 65.12 169 GLU A O 1
ATOM 1280 N N . GLN A 1 170 ? -36.576 -1.345 63.657 1.00 68.12 170 GLN A N 1
ATOM 1281 C CA . GLN A 1 170 ? -38.030 -1.520 63.653 1.00 68.12 170 GLN A CA 1
ATOM 1282 C C . GLN A 1 170 ? -38.661 -1.078 64.982 1.00 68.12 170 GLN A C 1
ATOM 1284 O O . GLN A 1 170 ? -39.748 -0.508 64.972 1.00 68.12 170 GLN A O 1
ATOM 1289 N N . LYS A 1 171 ? -37.976 -1.288 66.117 1.00 69.25 171 LYS A N 1
ATOM 1290 C CA . LYS A 1 171 ? -38.413 -0.797 67.436 1.00 69.25 171 LYS A CA 1
ATOM 1291 C C . LYS A 1 171 ? -38.440 0.726 67.487 1.00 69.25 171 LYS A C 1
ATOM 1293 O O . LYS A 1 171 ? -39.451 1.292 67.886 1.00 69.25 171 LYS A O 1
ATOM 1298 N N . SER A 1 172 ? -37.370 1.376 67.027 1.00 68.69 172 SER A N 1
ATOM 1299 C CA . SER A 1 172 ? -37.291 2.840 66.971 1.00 68.69 172 SER A CA 1
ATOM 1300 C C . SER A 1 172 ? -38.371 3.441 66.060 1.00 68.69 172 SER A C 1
ATOM 1302 O O . SER A 1 172 ? -39.034 4.405 66.442 1.00 68.69 172 SER A O 1
ATOM 1304 N N . LEU A 1 173 ? -38.617 2.831 64.893 1.00 64.69 173 LEU A N 1
ATOM 1305 C CA . LEU A 1 173 ? -39.702 3.223 63.986 1.00 64.69 173 LEU A CA 1
ATOM 1306 C C . LEU A 1 173 ? -41.089 3.040 64.618 1.00 64.69 173 LEU A C 1
ATOM 1308 O O . LEU A 1 173 ? -41.939 3.920 64.489 1.00 64.69 173 LEU A O 1
ATOM 1312 N N . LEU A 1 174 ? -41.322 1.921 65.312 1.00 68.75 174 LEU A N 1
ATOM 1313 C CA . LEU A 1 174 ? -42.585 1.663 66.003 1.00 68.75 174 LEU A CA 1
ATOM 1314 C C . LEU A 1 174 ? -42.829 2.684 67.119 1.00 68.75 174 LEU A C 1
ATOM 1316 O O . LEU A 1 174 ? -43.927 3.227 67.205 1.00 68.75 174 LEU A O 1
ATOM 1320 N N . GLU A 1 175 ? -41.823 2.995 67.937 1.00 68.88 175 GLU A N 1
ATOM 1321 C CA . GLU A 1 175 ? -41.920 4.031 68.975 1.00 68.88 175 GLU A CA 1
ATOM 1322 C C . GLU A 1 175 ? -42.237 5.411 68.391 1.00 68.88 175 GLU A C 1
ATOM 1324 O O . GLU A 1 175 ? -43.113 6.101 68.911 1.00 68.88 175 GLU A O 1
ATOM 1329 N N . ALA A 1 176 ? -41.598 5.780 67.278 1.00 65.44 176 ALA A N 1
ATOM 1330 C CA . ALA A 1 176 ? -41.872 7.031 66.574 1.00 65.44 176 ALA A CA 1
ATOM 1331 C C . ALA A 1 176 ? -43.278 7.075 65.944 1.00 65.44 176 ALA A C 1
ATOM 1333 O O . ALA A 1 176 ? -43.866 8.147 65.837 1.00 65.44 176 ALA A O 1
ATOM 1334 N N . SER A 1 177 ? -43.831 5.926 65.539 1.00 64.69 177 SER A N 1
ATOM 1335 C CA . SER A 1 177 ? -45.151 5.842 64.893 1.00 64.69 177 SER A CA 1
ATOM 1336 C C . SER A 1 177 ? -46.338 6.043 65.841 1.00 64.69 177 SER A C 1
ATOM 1338 O O . SER A 1 177 ? -47.419 6.383 65.376 1.00 64.69 177 SER A O 1
ATOM 1340 N N . ARG A 1 178 ? -46.143 5.894 67.162 1.00 68.69 178 ARG A N 1
ATOM 1341 C CA . ARG A 1 178 ? -47.209 5.965 68.187 1.00 68.69 178 ARG A CA 1
ATOM 1342 C C . ARG A 1 178 ? -47.928 7.318 68.286 1.00 68.69 178 ARG A C 1
ATOM 1344 O O . ARG A 1 178 ? -48.908 7.426 69.014 1.00 68.69 178 ARG A O 1
ATOM 1351 N N . THR A 1 179 ? -47.435 8.350 67.606 1.00 67.19 179 THR A N 1
ATOM 1352 C CA . THR A 1 179 ? -48.034 9.692 67.548 1.00 67.19 179 THR A CA 1
ATOM 1353 C C . THR A 1 179 ? -48.905 9.919 66.308 1.00 67.19 179 THR A C 1
ATOM 1355 O O . THR A 1 179 ? -49.477 10.998 66.171 1.00 67.19 179 THR A O 1
ATOM 1358 N N . LEU A 1 180 ? -49.009 8.934 65.408 1.00 67.88 180 LEU A N 1
ATOM 1359 C CA . LEU A 1 180 ? -49.751 9.012 64.148 1.00 67.88 180 LEU A CA 1
ATOM 1360 C C . LEU A 1 180 ? -50.983 8.100 64.172 1.00 67.88 180 LEU A C 1
ATOM 1362 O O . LEU A 1 180 ? -50.993 7.058 64.825 1.00 67.88 180 LEU A O 1
ATOM 1366 N N . SER A 1 181 ? -52.013 8.460 63.408 1.00 71.56 181 SER A N 1
ATOM 1367 C CA . SER A 1 181 ? -53.159 7.577 63.178 1.00 71.56 181 SER A CA 1
ATOM 1368 C C . SER A 1 181 ? -52.797 6.398 62.263 1.00 71.56 181 SER A C 1
ATOM 1370 O O . SER A 1 181 ? -51.904 6.486 61.415 1.00 71.56 181 SER A O 1
ATOM 1372 N N . SER A 1 182 ? -53.534 5.288 62.375 1.00 69.69 182 SER A N 1
ATOM 1373 C CA . SER A 1 182 ? -53.358 4.119 61.498 1.00 69.69 182 SER A CA 1
ATOM 1374 C C . SER A 1 182 ? -53.497 4.458 60.009 1.00 69.69 182 SER A C 1
ATOM 1376 O O . SER A 1 182 ? -52.825 3.861 59.169 1.00 69.69 182 SER A O 1
ATOM 1378 N N . GLU A 1 183 ? -54.343 5.432 59.671 1.00 71.81 183 GLU A N 1
ATOM 1379 C CA . GLU A 1 183 ? -54.562 5.890 58.297 1.00 71.81 183 GLU A CA 1
ATOM 1380 C C . GLU A 1 183 ? -53.344 6.658 57.755 1.00 71.81 183 GLU A C 1
ATOM 1382 O O . GLU A 1 183 ? -52.887 6.397 56.639 1.00 71.81 183 GLU A O 1
ATOM 1387 N N . GLU A 1 184 ? -52.732 7.521 58.572 1.00 68.19 184 GLU A N 1
ATOM 1388 C CA . GLU A 1 184 ? -51.488 8.223 58.231 1.00 68.19 184 GLU A CA 1
ATOM 1389 C C . GLU A 1 184 ? -50.300 7.264 58.089 1.00 68.19 184 GLU A C 1
ATOM 1391 O O . GLU A 1 184 ? -49.480 7.422 57.180 1.00 68.19 184 GLU A O 1
ATOM 1396 N N . ILE A 1 185 ? -50.221 6.241 58.945 1.00 62.00 185 ILE A N 1
ATOM 1397 C CA . ILE A 1 185 ? -49.195 5.193 58.868 1.00 62.00 185 ILE A CA 1
ATOM 1398 C C . ILE A 1 185 ? -49.350 4.393 57.568 1.00 62.00 185 ILE A C 1
ATOM 1400 O O . ILE A 1 185 ? -48.378 4.235 56.826 1.00 62.00 185 ILE A O 1
ATOM 1404 N N . ASN A 1 186 ? -50.564 3.935 57.249 1.00 68.06 186 ASN A N 1
ATOM 1405 C CA . ASN A 1 186 ? -50.830 3.174 56.025 1.00 68.06 186 ASN A CA 1
ATOM 1406 C C . ASN A 1 186 ? -50.528 4.002 54.765 1.00 68.06 186 ASN A C 1
ATOM 1408 O O . ASN A 1 186 ? -49.895 3.496 53.837 1.00 68.06 186 ASN A O 1
ATOM 1412 N N . LYS A 1 187 ? -50.891 5.292 54.751 1.00 69.62 187 LYS A N 1
ATOM 1413 C CA . LYS A 1 187 ? -50.564 6.206 53.647 1.00 69.62 187 LYS A CA 1
ATOM 1414 C C . LYS A 1 187 ? -49.050 6.336 53.438 1.00 69.62 187 LYS A C 1
ATOM 1416 O O . LYS A 1 187 ? -48.585 6.243 52.303 1.00 69.62 187 LYS A O 1
ATOM 1421 N N . LYS A 1 188 ? -48.271 6.485 54.517 1.00 63.00 188 LYS A N 1
ATOM 1422 C CA . LYS A 1 188 ? -46.799 6.548 54.448 1.00 63.00 188 LYS A CA 1
ATOM 1423 C C . LYS A 1 188 ? -46.167 5.240 53.971 1.00 63.00 188 LYS A C 1
ATOM 1425 O O . LYS A 1 188 ? -45.180 5.277 53.234 1.00 63.00 188 LYS A O 1
ATOM 1430 N N . VAL A 1 189 ? -46.724 4.088 54.351 1.00 65.12 189 VAL A N 1
ATOM 1431 C CA . VAL A 1 189 ? -46.261 2.777 53.867 1.00 65.12 189 VAL A CA 1
ATOM 1432 C C . VAL A 1 189 ? -46.465 2.655 52.358 1.00 65.12 189 VAL A C 1
ATOM 1434 O O . VAL A 1 189 ? -45.527 2.290 51.648 1.00 65.12 189 VAL A O 1
ATOM 1437 N N . GLU A 1 190 ? -47.654 2.991 51.857 1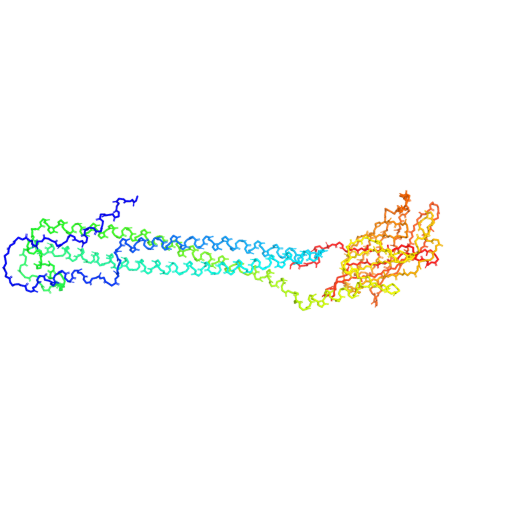.00 66.62 190 GLU A N 1
ATOM 1438 C CA . GLU A 1 190 ? -47.950 2.914 50.421 1.00 66.62 190 GLU A CA 1
ATOM 1439 C C . GLU A 1 190 ? -47.110 3.902 49.602 1.00 66.62 190 GLU A C 1
ATOM 1441 O O . GLU A 1 190 ? -46.583 3.552 48.545 1.00 66.62 190 GLU A O 1
ATOM 1446 N N . GLU A 1 191 ? -46.875 5.107 50.124 1.00 64.62 191 GLU A N 1
ATOM 1447 C CA . GLU A 1 191 ? -45.965 6.068 49.505 1.00 64.62 191 GLU A CA 1
ATOM 1448 C C . GLU A 1 191 ? -44.518 5.550 49.446 1.00 64.62 191 GLU A C 1
ATOM 1450 O O . GLU A 1 191 ? -43.884 5.615 48.391 1.00 64.62 191 GLU A O 1
ATOM 1455 N N . THR A 1 192 ? -44.017 4.949 50.531 1.00 60.19 192 THR A N 1
ATOM 1456 C CA . THR A 1 192 ? -42.669 4.353 50.579 1.00 60.19 192 THR A CA 1
ATOM 1457 C C . THR A 1 192 ? -42.525 3.194 49.585 1.00 60.19 192 THR A C 1
ATOM 1459 O O . THR A 1 192 ? -41.529 3.115 48.860 1.00 60.19 192 THR A O 1
ATOM 1462 N N . LYS A 1 193 ? -43.536 2.317 49.478 1.00 62.91 193 LYS A N 1
ATOM 1463 C CA . LYS A 1 193 ? -43.565 1.233 48.477 1.00 62.91 193 LYS A CA 1
ATOM 1464 C C . LYS A 1 193 ? -43.566 1.771 47.048 1.00 62.91 193 LYS A C 1
ATOM 1466 O O . LYS A 1 193 ? -42.845 1.241 46.197 1.00 62.91 193 LYS A O 1
ATOM 1471 N N . ARG A 1 194 ? -44.350 2.821 46.778 1.00 68.06 194 ARG A N 1
ATOM 1472 C CA . ARG A 1 194 ? -44.389 3.475 45.464 1.00 68.06 194 ARG A CA 1
ATOM 1473 C C . ARG A 1 194 ? -43.009 4.004 45.080 1.00 68.06 194 ARG A C 1
ATOM 1475 O O . ARG A 1 194 ? -42.523 3.668 44.003 1.00 68.06 194 ARG A O 1
ATOM 1482 N N . VAL A 1 195 ? -42.352 4.750 45.973 1.00 62.69 195 VAL A N 1
ATOM 1483 C CA . VAL A 1 195 ? -41.003 5.289 45.724 1.00 62.69 195 VAL A CA 1
ATOM 1484 C C . VAL A 1 195 ? -39.997 4.164 45.461 1.00 62.69 195 VAL A C 1
ATOM 1486 O O . VAL A 1 195 ? -39.269 4.222 44.472 1.00 62.69 195 VAL A O 1
ATOM 1489 N N . ALA A 1 196 ? -39.991 3.098 46.269 1.00 55.78 196 ALA A N 1
ATOM 1490 C CA . ALA A 1 196 ? -39.099 1.954 46.050 1.00 55.78 196 ALA A CA 1
ATOM 1491 C C . ALA A 1 196 ? -39.339 1.263 44.690 1.00 55.78 196 ALA A C 1
ATOM 1493 O O . ALA A 1 196 ? -38.387 0.841 44.023 1.00 55.78 196 ALA A O 1
ATOM 1494 N N . THR A 1 197 ? -40.599 1.178 44.252 1.00 66.81 197 THR A N 1
ATOM 1495 C CA . THR A 1 197 ? -40.983 0.603 42.952 1.00 66.81 197 THR A CA 1
ATOM 1496 C C . THR A 1 197 ? -40.516 1.484 41.790 1.00 66.81 197 THR A C 1
ATOM 1498 O O . THR A 1 197 ? -39.902 0.985 40.846 1.00 66.81 197 THR A O 1
ATOM 1501 N N . GLU A 1 198 ? -40.732 2.799 41.872 1.00 68.44 198 GLU A N 1
ATOM 1502 C CA . GLU A 1 198 ? -40.264 3.765 40.869 1.00 68.44 198 GLU A CA 1
ATOM 1503 C C . GLU A 1 198 ? -38.731 3.765 40.756 1.00 68.44 198 GLU A C 1
ATOM 1505 O O . GLU A 1 198 ? -38.192 3.693 39.647 1.00 68.44 198 GLU A O 1
ATOM 1510 N N . MET A 1 199 ? -38.018 3.758 41.889 1.00 62.62 199 MET A N 1
ATOM 1511 C CA . MET A 1 199 ? -36.556 3.646 41.917 1.00 62.62 199 MET A CA 1
ATOM 1512 C C . MET A 1 199 ? -36.071 2.342 41.267 1.00 62.62 199 MET A C 1
ATOM 1514 O O . MET A 1 199 ? -35.141 2.366 40.461 1.00 62.62 199 MET A O 1
ATOM 1518 N N . SER A 1 200 ? -36.729 1.213 41.555 1.00 68.62 200 SER A N 1
ATOM 1519 C CA . SER A 1 200 ? -36.400 -0.090 40.953 1.00 68.62 200 SER A CA 1
ATOM 1520 C C . SER A 1 200 ? -36.603 -0.082 39.432 1.00 68.62 200 SER A C 1
ATOM 1522 O O . SER A 1 200 ? -35.757 -0.579 38.687 1.00 68.62 200 SER A O 1
ATOM 1524 N N . SER A 1 201 ? -37.683 0.543 38.949 1.00 69.56 201 SER A N 1
ATOM 1525 C CA . SER A 1 201 ? -37.941 0.688 37.512 1.00 69.56 201 SER A CA 1
ATOM 1526 C C . SER A 1 201 ? -36.876 1.537 36.810 1.00 69.56 201 SER A C 1
ATOM 1528 O O . SER A 1 201 ? -36.476 1.211 35.693 1.00 69.56 201 SER A O 1
ATOM 1530 N N . GLN A 1 202 ? -36.413 2.625 37.432 1.00 66.12 202 GLN A N 1
ATOM 1531 C CA . GLN A 1 202 ? -35.361 3.477 36.863 1.00 66.12 202 GLN A CA 1
ATOM 1532 C C . GLN A 1 202 ? -33.993 2.785 36.876 1.00 66.12 202 GLN A C 1
ATOM 1534 O O . GLN A 1 202 ? -33.250 2.870 35.896 1.00 66.12 202 GLN A O 1
ATOM 1539 N N . LEU A 1 203 ? -33.683 2.037 37.940 1.00 67.56 203 LEU A N 1
ATOM 1540 C CA . LEU A 1 203 ? -32.468 1.226 38.017 1.00 67.56 203 LEU A CA 1
ATOM 1541 C C . LEU A 1 203 ? -32.427 0.178 36.894 1.00 67.56 203 LEU A C 1
ATOM 1543 O O . LEU A 1 203 ? -31.396 0.015 36.247 1.00 67.56 203 LEU A O 1
ATOM 1547 N N . ALA A 1 204 ? -33.560 -0.463 36.586 1.00 70.38 204 ALA A N 1
ATOM 1548 C CA . ALA A 1 204 ? -33.654 -1.418 35.481 1.00 70.38 204 ALA A CA 1
ATOM 1549 C C . ALA A 1 204 ? -33.363 -0.782 34.105 1.00 70.38 204 ALA A C 1
ATOM 1551 O O . ALA A 1 204 ? -32.757 -1.419 33.241 1.00 70.38 204 ALA A O 1
ATOM 1552 N N . LEU A 1 205 ? -33.756 0.479 33.887 1.00 70.06 205 LEU A N 1
ATOM 1553 C CA . LEU A 1 205 ? -33.417 1.214 32.662 1.00 70.06 205 LEU A CA 1
ATOM 1554 C C . LEU A 1 205 ? -31.917 1.528 32.585 1.00 70.06 205 LEU A C 1
ATOM 1556 O O . LEU A 1 205 ? -31.312 1.335 31.529 1.00 70.06 205 LEU A O 1
ATOM 1560 N N . ALA A 1 206 ? -31.308 1.947 33.697 1.00 60.19 206 ALA A N 1
ATOM 1561 C CA . ALA A 1 206 ? -29.868 2.191 33.770 1.00 60.19 206 ALA A CA 1
ATOM 1562 C C . ALA A 1 206 ? -29.046 0.905 33.577 1.00 60.19 206 ALA A C 1
ATOM 1564 O O . ALA A 1 206 ? -28.047 0.931 32.861 1.00 60.19 206 ALA A O 1
ATOM 1565 N N . ALA A 1 207 ? -29.502 -0.231 34.116 1.00 68.00 207 ALA A N 1
ATOM 1566 C CA . ALA A 1 207 ? -28.875 -1.538 33.905 1.00 68.00 207 ALA A CA 1
ATOM 1567 C C . ALA A 1 207 ? -28.832 -1.917 32.415 1.00 68.00 207 ALA A C 1
ATOM 1569 O O . ALA A 1 207 ? -27.801 -2.352 31.903 1.00 68.00 207 ALA A O 1
ATOM 1570 N N . ARG A 1 208 ? -29.935 -1.692 31.684 1.00 73.19 208 ARG A N 1
ATOM 1571 C CA . ARG A 1 208 ? -29.987 -1.920 30.228 1.00 73.19 208 ARG A CA 1
ATOM 1572 C C . ARG A 1 208 ? -29.026 -1.007 29.470 1.00 73.19 208 ARG A C 1
ATOM 1574 O O . ARG A 1 208 ? -28.401 -1.449 28.511 1.00 73.19 208 ARG A O 1
ATOM 1581 N N . ALA A 1 209 ? -28.928 0.259 29.870 1.00 66.25 209 ALA A N 1
ATOM 1582 C CA . ALA A 1 209 ? -28.019 1.214 29.244 1.00 66.25 209 ALA A CA 1
ATOM 1583 C C . ALA A 1 209 ? -26.549 0.808 29.460 1.00 66.25 209 ALA A C 1
ATOM 1585 O O . ALA A 1 209 ? -25.780 0.769 28.501 1.00 66.25 209 ALA A O 1
ATOM 1586 N N . LEU A 1 210 ? -26.193 0.423 30.687 1.00 69.12 210 LEU A N 1
ATOM 1587 C CA . LEU A 1 210 ? -24.860 -0.058 31.041 1.00 69.12 210 LEU A CA 1
ATOM 1588 C C . LEU A 1 210 ? -24.485 -1.332 30.278 1.00 69.12 210 LEU A C 1
ATOM 1590 O O . LEU A 1 210 ? -23.404 -1.401 29.701 1.00 69.12 210 LEU A O 1
ATOM 1594 N N . SER A 1 211 ? -25.402 -2.300 30.204 1.00 73.38 211 SER A N 1
ATOM 1595 C CA . SER A 1 211 ? -25.205 -3.537 29.441 1.00 73.38 211 SER A CA 1
ATOM 1596 C C . SER A 1 211 ? -24.931 -3.259 27.958 1.00 73.38 211 SER A C 1
ATOM 1598 O O . SER A 1 211 ? -24.008 -3.840 27.391 1.00 73.38 211 SER A O 1
ATOM 1600 N N . LYS A 1 212 ? -25.652 -2.310 27.341 1.00 72.56 212 LYS A N 1
ATOM 1601 C CA . LYS A 1 212 ? -25.377 -1.890 25.956 1.00 72.56 212 LYS A CA 1
ATOM 1602 C C . LYS A 1 212 ? -23.982 -1.284 25.788 1.00 72.56 212 LYS A C 1
ATOM 1604 O O . LYS A 1 212 ? -23.319 -1.585 24.802 1.00 72.56 212 LYS A O 1
ATOM 1609 N N . ALA A 1 213 ? -23.530 -0.455 26.729 1.00 61.34 213 ALA A N 1
ATOM 1610 C CA . ALA A 1 213 ? -22.187 0.125 26.663 1.00 61.34 213 ALA A CA 1
ATOM 1611 C C . ALA A 1 213 ? -21.083 -0.924 26.868 1.00 61.34 213 ALA A C 1
ATOM 1613 O O . ALA A 1 213 ? -20.073 -0.889 26.171 1.00 61.34 213 ALA A O 1
ATOM 1614 N N . GLN A 1 214 ? -21.287 -1.889 27.771 1.00 74.12 214 GLN A N 1
ATOM 1615 C CA . GLN A 1 214 ? -20.379 -3.028 27.951 1.00 74.12 214 GLN A CA 1
ATOM 1616 C C . GLN A 1 214 ? -20.286 -3.879 26.679 1.00 74.12 214 GLN A C 1
ATOM 1618 O O . GLN A 1 214 ? -19.190 -4.268 26.277 1.00 74.12 214 GLN A O 1
ATOM 1623 N N . GLN A 1 215 ? -21.419 -4.129 26.018 1.00 76.00 215 GLN A N 1
ATOM 1624 C CA . GLN A 1 215 ? -21.452 -4.858 24.754 1.00 76.00 215 GLN A CA 1
ATOM 1625 C C . GLN A 1 215 ? -20.702 -4.104 23.646 1.00 76.00 215 GLN A C 1
ATOM 1627 O O . GLN A 1 215 ? -19.825 -4.685 23.015 1.00 76.00 215 GLN A O 1
ATOM 1632 N N . ALA A 1 216 ? -20.966 -2.805 23.466 1.00 66.81 216 ALA A N 1
ATOM 1633 C CA . ALA A 1 216 ? -20.269 -1.984 22.472 1.00 66.81 216 ALA A CA 1
ATOM 1634 C C . ALA A 1 216 ? -18.745 -1.953 22.703 1.00 66.81 216 ALA A C 1
ATOM 1636 O O . ALA A 1 216 ? -17.959 -2.073 21.764 1.00 66.81 216 ALA A O 1
ATOM 1637 N N . GLN A 1 217 ? -18.315 -1.856 23.964 1.00 75.25 217 GLN A N 1
ATOM 1638 C CA . GLN A 1 217 ? -16.902 -1.924 24.338 1.00 75.25 217 GLN A CA 1
ATOM 1639 C C . GLN A 1 217 ? -16.273 -3.283 23.972 1.00 75.25 217 GLN A C 1
ATOM 1641 O O . GLN A 1 217 ? -15.139 -3.326 23.487 1.00 75.25 217 GLN A O 1
ATOM 1646 N N . ALA A 1 218 ? -16.982 -4.390 24.214 1.00 73.50 218 ALA A N 1
ATOM 1647 C CA . ALA A 1 218 ? -16.505 -5.735 23.899 1.00 73.50 218 ALA A CA 1
ATOM 1648 C C . ALA A 1 218 ? -16.418 -5.980 22.384 1.00 73.50 218 ALA A C 1
ATOM 1650 O O . ALA A 1 218 ? -15.404 -6.492 21.909 1.00 73.50 218 ALA A O 1
ATOM 1651 N N . GLU A 1 219 ? -17.434 -5.557 21.628 1.00 73.25 219 GLU A N 1
ATOM 1652 C CA . GLU A 1 219 ? -17.471 -5.655 20.164 1.00 73.25 219 GLU A CA 1
ATOM 1653 C C . GLU A 1 219 ? -16.294 -4.902 19.530 1.00 73.25 219 GLU A C 1
ATOM 1655 O O . GLU A 1 219 ? -15.595 -5.452 18.680 1.00 73.25 219 GLU A O 1
ATOM 1660 N N . ILE A 1 220 ? -15.979 -3.694 20.008 1.00 65.69 220 ILE A N 1
ATOM 1661 C CA . ILE A 1 220 ? -14.829 -2.924 19.509 1.00 65.69 220 ILE A CA 1
ATOM 1662 C C . ILE A 1 220 ? -13.506 -3.580 19.883 1.00 65.69 220 ILE A C 1
ATOM 1664 O O . ILE A 1 220 ? -12.603 -3.635 19.054 1.00 65.69 220 ILE A O 1
ATOM 1668 N N . ALA A 1 221 ? -13.362 -4.100 21.105 1.00 71.50 221 ALA A N 1
ATOM 1669 C CA . ALA A 1 221 ? -12.149 -4.818 21.491 1.00 71.50 221 ALA A CA 1
ATOM 1670 C C . ALA A 1 221 ? -11.922 -6.057 20.605 1.00 71.50 221 ALA A C 1
ATOM 1672 O O . ALA A 1 221 ? -10.791 -6.338 20.204 1.00 71.50 221 ALA A O 1
ATOM 1673 N N . GLN A 1 222 ? -13.000 -6.763 20.254 1.00 75.56 222 GLN A N 1
ATOM 1674 C CA . GLN A 1 222 ? -12.959 -7.900 19.342 1.00 75.56 222 GLN A CA 1
ATOM 1675 C C . GLN A 1 222 ? -12.618 -7.473 17.908 1.00 75.56 222 GLN A C 1
ATOM 1677 O O . GLN A 1 222 ? -11.727 -8.066 17.300 1.00 75.56 222 GLN A O 1
ATOM 1682 N N . HIS A 1 223 ? -13.256 -6.422 17.386 1.00 64.12 223 HIS A N 1
ATOM 1683 C CA . HIS A 1 223 ? -12.920 -5.830 16.087 1.00 64.12 223 HIS A CA 1
ATOM 1684 C C . HIS A 1 223 ? -11.453 -5.384 16.041 1.00 64.12 223 HIS A C 1
ATOM 1686 O O . HIS A 1 223 ? -10.756 -5.645 15.061 1.00 64.12 223 HIS A O 1
ATOM 1692 N N . LEU A 1 224 ? -10.939 -4.794 17.121 1.00 64.19 224 LEU A N 1
ATOM 1693 C CA . LEU A 1 224 ? -9.544 -4.382 17.210 1.00 64.19 224 LEU A CA 1
ATOM 1694 C C . LEU A 1 224 ? -8.591 -5.579 17.165 1.00 64.19 224 LEU A C 1
ATOM 1696 O O . LEU A 1 224 ? -7.574 -5.510 16.484 1.00 64.19 224 LEU A O 1
ATOM 1700 N N . ASN A 1 225 ? -8.905 -6.671 17.864 1.00 68.06 225 ASN A N 1
ATOM 1701 C CA . ASN A 1 225 ? -8.075 -7.878 17.866 1.00 68.06 225 ASN A CA 1
ATOM 1702 C C . ASN A 1 225 ? -8.091 -8.587 16.510 1.00 68.06 225 ASN A C 1
ATOM 1704 O O . ASN A 1 225 ? -7.028 -8.811 15.940 1.00 68.06 225 ASN A O 1
ATOM 1708 N N . ASN A 1 226 ? -9.275 -8.857 15.956 1.00 64.31 226 ASN A N 1
ATOM 1709 C CA . ASN A 1 226 ? -9.428 -9.578 14.686 1.00 64.31 226 ASN A CA 1
ATOM 1710 C C . ASN A 1 226 ? -8.773 -8.854 13.504 1.00 64.31 226 ASN A C 1
ATOM 1712 O O . ASN A 1 226 ? -8.441 -9.462 12.489 1.00 64.31 226 ASN A O 1
ATOM 1716 N N . THR A 1 227 ? -8.609 -7.540 13.631 1.00 54.62 227 THR A N 1
ATOM 1717 C CA . THR A 1 227 ? -8.229 -6.678 12.517 1.00 54.62 227 THR A CA 1
ATOM 1718 C C . THR A 1 227 ? -6.902 -5.933 12.772 1.00 54.62 227 THR A C 1
ATOM 1720 O O . THR A 1 227 ? -6.354 -5.299 11.864 1.00 54.62 227 THR A O 1
ATOM 1723 N N . ASN A 1 228 ? -6.304 -6.087 13.964 1.00 63.03 228 ASN A N 1
ATOM 1724 C CA . ASN A 1 228 ? -4.912 -5.713 14.248 1.00 63.03 228 ASN A CA 1
ATOM 1725 C C . ASN A 1 228 ? -3.925 -6.587 13.478 1.00 63.03 228 ASN A C 1
ATOM 1727 O O . ASN A 1 228 ? -2.911 -6.063 13.024 1.00 63.03 228 ASN A O 1
ATOM 1731 N N . ASP A 1 229 ? -4.219 -7.875 13.304 1.00 65.38 229 ASP A N 1
ATOM 1732 C CA . ASP A 1 229 ? -3.342 -8.801 12.584 1.00 65.38 229 ASP A CA 1
ATOM 1733 C C . ASP A 1 229 ? -3.172 -8.405 11.105 1.00 65.38 229 ASP A C 1
ATOM 1735 O O . ASP A 1 229 ? -2.029 -8.293 10.665 1.00 65.38 229 ASP A O 1
ATOM 1739 N N . PRO A 1 230 ? -4.233 -8.053 10.348 1.00 61.28 230 PRO A N 1
ATOM 1740 C CA . PRO A 1 230 ? -4.111 -7.469 9.012 1.00 61.28 230 PRO A CA 1
ATOM 1741 C C . PRO A 1 230 ? -3.305 -6.166 8.956 1.00 61.28 230 PRO A C 1
ATOM 1743 O O . PRO A 1 230 ? -2.460 -6.011 8.076 1.00 61.28 230 PRO A O 1
ATOM 1746 N N . ILE A 1 231 ? -3.534 -5.217 9.877 1.00 60.25 231 ILE A N 1
ATOM 1747 C CA . ILE A 1 231 ? -2.787 -3.945 9.900 1.00 60.25 231 ILE A CA 1
ATOM 1748 C C . ILE A 1 231 ? -1.318 -4.200 10.248 1.00 60.25 231 ILE A C 1
ATOM 1750 O O . ILE A 1 231 ? -0.430 -3.646 9.607 1.00 60.25 231 ILE A O 1
ATOM 1754 N N . ALA A 1 232 ? -1.047 -5.054 11.235 1.00 62.03 232 ALA A N 1
ATOM 1755 C CA . ALA A 1 232 ? 0.302 -5.436 11.626 1.00 62.03 232 ALA A CA 1
ATOM 1756 C C . ALA A 1 232 ? 1.010 -6.210 10.509 1.00 62.03 232 ALA A C 1
ATOM 1758 O O . ALA A 1 232 ? 2.173 -5.931 10.248 1.00 62.03 232 ALA A O 1
ATOM 1759 N N . ALA A 1 233 ? 0.326 -7.118 9.810 1.00 60.50 233 ALA A N 1
ATOM 1760 C CA . ALA A 1 233 ? 0.856 -7.833 8.653 1.00 60.50 233 ALA A CA 1
ATOM 1761 C C . ALA A 1 233 ? 1.166 -6.876 7.494 1.00 60.50 233 ALA A C 1
ATOM 1763 O O . ALA A 1 233 ? 2.262 -6.934 6.937 1.00 60.50 233 ALA A O 1
ATOM 1764 N N . ASN A 1 234 ? 0.265 -5.933 7.191 1.00 55.22 234 ASN A N 1
ATOM 1765 C CA . ASN A 1 234 ? 0.502 -4.894 6.188 1.00 55.22 234 ASN A CA 1
ATOM 1766 C C . ASN A 1 234 ? 1.713 -4.029 6.576 1.00 55.22 234 ASN A C 1
ATOM 1768 O O . ASN A 1 234 ? 2.648 -3.910 5.791 1.00 55.22 234 ASN A O 1
ATOM 1772 N N . LEU A 1 235 ? 1.777 -3.516 7.809 1.00 54.09 235 LEU A N 1
ATOM 1773 C CA . LEU A 1 235 ? 2.913 -2.717 8.287 1.00 54.09 235 LEU A CA 1
ATOM 1774 C C . LEU A 1 235 ? 4.228 -3.522 8.342 1.00 54.09 235 LEU A C 1
ATOM 1776 O O . LEU A 1 235 ? 5.296 -2.996 8.028 1.00 54.09 235 LEU A O 1
ATOM 1780 N N . LYS A 1 236 ? 4.182 -4.811 8.693 1.00 54.19 236 LYS A N 1
ATOM 1781 C CA . LYS A 1 236 ? 5.362 -5.687 8.745 1.00 54.19 236 LYS A CA 1
ATOM 1782 C C . LYS A 1 236 ? 5.874 -6.028 7.346 1.00 54.19 236 LYS A C 1
ATOM 1784 O O . LYS A 1 236 ? 7.083 -6.008 7.144 1.00 54.19 236 LYS A O 1
ATOM 1789 N N . SER A 1 237 ? 4.982 -6.225 6.370 1.00 47.44 237 SER A N 1
ATOM 1790 C CA . SER A 1 237 ? 5.359 -6.343 4.954 1.00 47.44 237 SER A CA 1
ATOM 1791 C C . SER A 1 237 ? 6.006 -5.059 4.410 1.00 47.44 237 SER A C 1
ATOM 1793 O O . SER A 1 237 ? 6.920 -5.145 3.598 1.00 47.44 237 SER A O 1
ATOM 1795 N N . THR A 1 238 ? 5.645 -3.877 4.937 1.00 43.22 238 THR A N 1
ATOM 1796 C CA . THR A 1 238 ? 6.309 -2.595 4.607 1.00 43.22 238 THR A CA 1
ATOM 1797 C C . THR A 1 238 ? 7.636 -2.348 5.342 1.00 43.22 238 THR A C 1
ATOM 1799 O O . THR A 1 238 ? 8.366 -1.433 4.980 1.00 43.22 238 THR A O 1
ATOM 1802 N N . ASN A 1 239 ? 7.980 -3.148 6.360 1.00 40.38 239 ASN A N 1
ATOM 1803 C CA . ASN A 1 239 ? 9.270 -3.087 7.070 1.00 40.38 239 ASN A CA 1
ATOM 1804 C C . ASN A 1 239 ? 10.328 -4.042 6.483 1.00 40.38 239 ASN A C 1
ATOM 1806 O O . ASN A 1 239 ? 11.416 -4.158 7.043 1.00 40.38 239 ASN A O 1
ATOM 1810 N N . LEU A 1 240 ? 10.041 -4.709 5.360 1.00 40.72 240 LEU A N 1
ATOM 1811 C CA . LEU A 1 240 ? 11.016 -5.542 4.646 1.00 40.72 240 LEU A CA 1
ATOM 1812 C C . LEU A 1 240 ? 12.113 -4.736 3.927 1.00 40.72 240 LEU A C 1
ATOM 1814 O O . LEU A 1 240 ? 12.994 -5.345 3.335 1.00 40.72 240 LEU A O 1
ATOM 1818 N N . VAL A 1 241 ? 12.117 -3.401 4.021 1.00 39.06 241 VAL A N 1
ATOM 1819 C CA . VAL A 1 241 ? 13.257 -2.580 3.595 1.00 39.06 241 VAL A CA 1
ATOM 1820 C C . VAL A 1 241 ? 13.758 -1.759 4.783 1.00 39.06 241 VAL A C 1
ATOM 1822 O O . VAL A 1 241 ? 13.154 -0.771 5.200 1.00 39.06 241 VAL A O 1
ATOM 1825 N N . ASN A 1 242 ? 14.865 -2.207 5.376 1.00 34.81 242 ASN A N 1
ATOM 1826 C CA . ASN A 1 242 ? 15.600 -1.476 6.407 1.00 34.81 242 ASN A CA 1
ATOM 1827 C C . ASN A 1 242 ? 16.027 -0.102 5.835 1.00 34.81 242 ASN A C 1
ATOM 1829 O O . ASN A 1 242 ? 16.621 -0.076 4.764 1.00 34.81 242 ASN A O 1
ATOM 1833 N N . PRO A 1 243 ? 15.793 1.044 6.505 1.00 33.22 243 PRO A N 1
ATOM 1834 C CA . PRO A 1 243 ? 16.145 2.370 5.977 1.00 33.22 243 PRO A CA 1
ATOM 1835 C C . PRO A 1 243 ? 17.631 2.545 5.630 1.00 33.22 243 PRO A C 1
ATOM 1837 O O . PRO A 1 243 ? 17.971 3.355 4.769 1.00 33.22 243 PRO A O 1
ATOM 1840 N N . LYS A 1 244 ? 18.518 1.791 6.294 1.00 32.34 244 LYS A N 1
ATOM 1841 C CA . LYS A 1 244 ? 19.944 1.732 5.953 1.00 32.34 244 LYS A CA 1
ATOM 1842 C C . LYS A 1 244 ? 20.165 0.994 4.626 1.00 32.34 244 LYS A C 1
ATOM 1844 O O . LYS A 1 244 ? 20.840 1.534 3.763 1.00 32.34 244 LYS A O 1
ATOM 1849 N N . VAL A 1 245 ? 19.493 -0.144 4.440 1.00 37.44 245 VAL A N 1
ATOM 1850 C CA . VAL A 1 245 ? 19.470 -0.908 3.180 1.00 37.44 245 VAL A CA 1
ATOM 1851 C C . VAL A 1 245 ? 18.828 -0.090 2.058 1.00 37.44 245 VAL A C 1
ATOM 1853 O O . VAL A 1 245 ? 19.337 -0.100 0.952 1.00 37.44 245 VAL A O 1
ATOM 1856 N N . LEU A 1 246 ? 17.789 0.709 2.335 1.00 39.81 246 LEU A N 1
ATOM 1857 C CA . LEU A 1 246 ? 17.180 1.598 1.341 1.00 39.81 246 LEU A CA 1
ATOM 1858 C C . LEU A 1 246 ? 18.167 2.677 0.870 1.00 39.81 246 LEU A C 1
ATOM 1860 O O . LEU A 1 246 ? 18.336 2.847 -0.329 1.00 39.81 246 LEU A O 1
ATOM 1864 N N . ARG A 1 247 ? 18.870 3.365 1.782 1.00 40.59 247 ARG A N 1
ATOM 1865 C CA . ARG A 1 247 ? 19.884 4.370 1.403 1.00 40.59 247 ARG A CA 1
ATOM 1866 C C . ARG A 1 247 ? 21.095 3.753 0.708 1.00 40.59 247 ARG A C 1
ATOM 1868 O O . ARG A 1 247 ? 21.592 4.325 -0.253 1.00 40.59 247 ARG A O 1
ATOM 1875 N N . GLU A 1 248 ? 21.558 2.599 1.181 1.00 44.94 248 GLU A N 1
ATOM 1876 C CA . GLU A 1 248 ? 22.637 1.840 0.540 1.0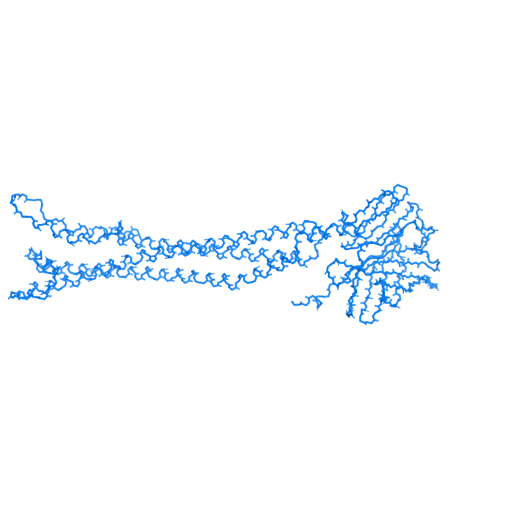0 44.94 248 GLU A CA 1
ATOM 1877 C C . GLU A 1 248 ? 22.198 1.340 -0.845 1.00 44.94 248 GLU A C 1
ATOM 1879 O O . GLU A 1 248 ? 22.990 1.396 -1.778 1.00 44.94 248 GLU A O 1
ATOM 1884 N N . SER A 1 249 ? 20.926 0.968 -1.028 1.00 55.81 249 SER A N 1
ATOM 1885 C CA . SER A 1 249 ? 20.351 0.591 -2.326 1.00 55.81 249 SER A CA 1
ATOM 1886 C C . SER A 1 249 ? 20.125 1.786 -3.256 1.00 55.81 249 SER A C 1
ATOM 1888 O O . SER A 1 249 ? 20.332 1.646 -4.453 1.00 55.81 249 SER A O 1
ATOM 1890 N N . GLU A 1 250 ? 19.765 2.969 -2.741 1.00 61.12 250 GLU A N 1
ATOM 1891 C CA . GLU A 1 250 ? 19.642 4.204 -3.531 1.00 61.12 250 GLU A CA 1
ATOM 1892 C C . GLU A 1 250 ? 21.019 4.671 -4.017 1.00 61.12 250 GLU A C 1
ATOM 1894 O O . GLU A 1 250 ? 21.172 5.027 -5.184 1.00 61.12 250 GLU A O 1
ATOM 1899 N N . GLN A 1 251 ? 22.034 4.608 -3.150 1.00 67.50 251 GLN A N 1
ATOM 1900 C CA . GLN A 1 251 ? 23.416 4.913 -3.509 1.00 67.50 251 GLN A CA 1
ATOM 1901 C C . GLN A 1 251 ? 23.987 3.873 -4.486 1.00 67.50 251 GLN A C 1
ATOM 1903 O O . GLN A 1 251 ? 24.537 4.256 -5.514 1.00 67.50 251 GLN A O 1
ATOM 1908 N N . SER A 1 252 ? 23.781 2.576 -4.235 1.00 68.44 252 SER A N 1
ATOM 1909 C CA . SER A 1 252 ? 24.217 1.503 -5.144 1.00 68.44 252 SER A CA 1
ATOM 1910 C C . SER A 1 252 ? 23.511 1.593 -6.499 1.00 68.44 252 SER A C 1
ATOM 1912 O O . SER A 1 252 ? 24.138 1.433 -7.543 1.00 68.44 252 SER A O 1
ATOM 1914 N N . LEU A 1 253 ? 22.213 1.924 -6.519 1.00 69.81 253 LEU A N 1
ATOM 1915 C CA . LEU A 1 253 ? 21.466 2.168 -7.752 1.00 69.81 253 LEU A CA 1
ATOM 1916 C C . LEU A 1 253 ? 22.046 3.358 -8.510 1.00 69.81 253 LEU A C 1
ATOM 1918 O O . LEU A 1 253 ? 22.274 3.252 -9.713 1.00 69.81 253 LEU A O 1
ATOM 1922 N N . LYS A 1 254 ? 22.325 4.461 -7.813 1.00 77.62 254 LYS A N 1
ATOM 1923 C CA . LYS A 1 254 ? 22.937 5.653 -8.400 1.00 77.62 254 LYS A CA 1
ATOM 1924 C C . LYS A 1 254 ? 24.308 5.347 -9.004 1.00 77.62 254 LYS A C 1
ATOM 1926 O O . LYS A 1 254 ? 24.559 5.718 -10.148 1.00 77.62 254 LYS A O 1
ATOM 1931 N N . GLU A 1 255 ? 25.149 4.607 -8.290 1.00 80.12 255 GLU A N 1
ATOM 1932 C CA . GLU A 1 255 ? 26.461 4.161 -8.769 1.00 80.12 255 GLU A CA 1
ATOM 1933 C C . GLU A 1 255 ? 26.332 3.242 -9.993 1.00 80.12 255 GLU A C 1
ATOM 1935 O O . GLU A 1 255 ? 26.906 3.533 -11.041 1.00 80.12 255 GLU A O 1
ATOM 1940 N N . SER A 1 256 ? 25.487 2.207 -9.930 1.00 80.62 256 SER A N 1
ATOM 1941 C CA . SER A 1 256 ? 25.273 1.268 -11.047 1.00 80.62 256 SER A CA 1
ATOM 1942 C C . SER A 1 256 ? 24.687 1.924 -12.305 1.00 80.62 256 SER A C 1
ATOM 1944 O O . SER A 1 256 ? 24.835 1.401 -13.413 1.00 80.62 256 SER A O 1
ATOM 1946 N N . LYS A 1 257 ? 24.011 3.070 -12.143 1.00 85.56 257 LYS A N 1
ATOM 1947 C CA . LYS A 1 257 ? 23.348 3.833 -13.205 1.00 85.56 257 LYS A CA 1
ATOM 1948 C C . LYS A 1 257 ? 24.079 5.129 -13.567 1.00 85.56 257 LYS A C 1
ATOM 1950 O O . LYS A 1 257 ? 23.483 5.998 -14.205 1.00 85.56 257 LYS A O 1
ATOM 1955 N N . THR A 1 258 ? 25.351 5.266 -13.209 1.00 88.12 258 THR A N 1
ATOM 1956 C CA . THR A 1 258 ? 26.169 6.407 -13.635 1.00 88.12 258 THR A CA 1
ATOM 1957 C C . THR A 1 258 ? 26.906 6.098 -14.938 1.00 88.12 258 THR A C 1
ATOM 1959 O O . THR A 1 258 ? 27.590 5.087 -15.074 1.00 88.12 258 THR A O 1
ATOM 1962 N N . LEU A 1 259 ? 26.744 6.979 -15.925 1.00 86.75 259 LEU A N 1
ATOM 1963 C CA . LEU A 1 259 ? 27.500 6.983 -17.173 1.00 86.75 259 LEU A CA 1
ATOM 1964 C C . LEU A 1 259 ? 28.719 7.889 -17.030 1.00 86.75 259 LEU A C 1
ATOM 1966 O O . LEU A 1 259 ? 28.570 9.060 -16.683 1.00 86.75 259 LEU A O 1
ATOM 1970 N N . HIS A 1 260 ? 29.893 7.372 -17.383 1.00 87.62 260 HIS A N 1
ATOM 1971 C CA . HIS A 1 260 ? 31.126 8.150 -17.476 1.00 87.62 260 HIS A CA 1
ATOM 1972 C C . HIS A 1 260 ? 31.467 8.368 -18.954 1.00 87.62 260 HIS A C 1
ATOM 1974 O O . HIS A 1 260 ? 31.827 7.423 -19.657 1.00 87.62 260 HIS A O 1
ATOM 1980 N N . ILE A 1 261 ? 31.315 9.605 -19.434 1.00 86.12 261 ILE A N 1
ATOM 1981 C CA . ILE A 1 261 ? 31.556 9.996 -20.832 1.00 86.12 261 ILE A CA 1
ATOM 1982 C C . ILE A 1 261 ? 32.594 11.118 -20.839 1.00 86.12 261 ILE A C 1
ATOM 1984 O O . ILE A 1 261 ? 32.280 12.285 -20.593 1.00 86.12 261 ILE A O 1
ATOM 1988 N N . GLY A 1 262 ? 33.853 10.765 -21.101 1.00 83.81 262 GLY A N 1
ATOM 1989 C CA . GLY A 1 262 ? 34.974 11.690 -20.925 1.00 83.81 262 GLY A CA 1
ATOM 1990 C C . GLY A 1 262 ? 35.066 12.175 -19.475 1.00 83.81 262 GLY A C 1
ATOM 1991 O O . GLY A 1 262 ? 35.207 11.366 -18.564 1.00 83.81 262 GLY A O 1
ATOM 1992 N N . ILE A 1 263 ? 34.971 13.492 -19.266 1.00 83.88 263 ILE A N 1
ATOM 1993 C CA . ILE A 1 263 ? 34.957 14.119 -17.930 1.00 83.88 263 ILE A CA 1
ATOM 1994 C C . ILE A 1 263 ? 33.548 14.262 -17.332 1.00 83.88 263 ILE A C 1
ATOM 1996 O O . ILE A 1 263 ? 33.398 14.812 -16.243 1.00 83.88 263 ILE A O 1
ATOM 2000 N N . HIS A 1 264 ? 32.506 13.837 -18.052 1.00 85.94 264 HIS A N 1
ATOM 2001 C CA . HIS A 1 264 ? 31.123 14.004 -17.624 1.00 85.94 264 HIS A CA 1
ATOM 2002 C C . HIS A 1 264 ? 30.605 12.753 -16.923 1.00 85.94 264 HIS A C 1
ATOM 2004 O O . HIS A 1 264 ? 30.659 11.654 -17.476 1.00 85.94 264 HIS A O 1
ATOM 2010 N N . GLU A 1 265 ? 30.024 12.956 -15.745 1.00 89.12 265 GLU A N 1
ATOM 2011 C CA . GLU A 1 265 ? 29.265 11.941 -15.021 1.00 89.12 265 GLU A CA 1
ATOM 2012 C C . GLU A 1 265 ? 27.773 12.236 -15.160 1.00 89.12 265 GLU A C 1
ATOM 2014 O O . GLU A 1 265 ? 27.300 13.331 -14.844 1.00 89.12 265 GLU A O 1
ATOM 2019 N N . ILE A 1 266 ? 27.022 11.267 -15.679 1.00 86.94 266 ILE A N 1
ATOM 2020 C CA . ILE A 1 266 ? 25.579 11.387 -15.888 1.00 86.94 266 ILE A CA 1
ATOM 2021 C C . ILE A 1 266 ? 24.902 10.240 -15.150 1.00 86.94 266 ILE A C 1
ATOM 2023 O O . ILE A 1 266 ? 24.896 9.101 -15.608 1.00 86.94 266 ILE A O 1
ATOM 2027 N N . SER A 1 267 ? 24.316 10.558 -14.002 1.00 87.75 267 SER A N 1
ATOM 2028 C CA . SER A 1 267 ? 23.522 9.622 -13.212 1.00 87.75 267 SER A CA 1
ATOM 2029 C C . SER A 1 267 ? 22.133 9.462 -13.828 1.00 87.75 267 SER A C 1
ATOM 2031 O O . SER A 1 267 ? 21.300 10.363 -13.753 1.00 87.75 267 SER A O 1
ATOM 2033 N N . LEU A 1 268 ? 21.853 8.295 -14.415 1.00 82.62 268 LEU A N 1
ATOM 2034 C CA . LEU A 1 268 ? 20.519 7.968 -14.929 1.00 82.62 268 LEU A CA 1
ATOM 2035 C C . LEU A 1 268 ? 19.494 7.716 -13.815 1.00 82.62 268 LEU A C 1
ATOM 2037 O O . LEU A 1 268 ? 18.302 7.601 -14.093 1.00 82.62 268 LEU A O 1
ATOM 2041 N N . ALA A 1 269 ? 19.931 7.591 -12.561 1.00 80.06 269 ALA A N 1
ATOM 2042 C CA . ALA A 1 269 ? 19.023 7.528 -11.419 1.00 80.06 269 ALA A CA 1
ATOM 2043 C C . ALA A 1 269 ? 18.344 8.883 -11.141 1.00 80.06 269 ALA A C 1
ATOM 2045 O O . ALA A 1 269 ? 17.259 8.902 -10.569 1.00 80.06 269 ALA A O 1
ATOM 2046 N N . ASP A 1 270 ? 18.957 9.994 -11.573 1.00 79.44 270 ASP A N 1
ATOM 2047 C CA . ASP A 1 270 ? 18.417 11.350 -11.398 1.00 79.44 270 ASP A CA 1
ATOM 2048 C C . ASP A 1 270 ? 17.645 11.852 -12.641 1.00 79.44 270 ASP A C 1
ATOM 2050 O O . ASP A 1 270 ? 17.048 12.927 -12.609 1.00 79.44 270 ASP A O 1
ATOM 2054 N N . GLU A 1 271 ? 17.659 11.094 -13.741 1.00 79.19 271 GLU A N 1
ATOM 2055 C CA . GLU A 1 271 ? 17.001 11.441 -15.007 1.00 79.19 271 GLU A CA 1
ATOM 2056 C C . GLU A 1 271 ? 15.631 10.744 -15.129 1.00 79.19 271 GLU A C 1
ATOM 2058 O O . GLU A 1 271 ? 15.392 9.685 -14.545 1.00 79.19 271 GLU A O 1
ATOM 2063 N N . ASN A 1 272 ? 14.725 11.304 -15.937 1.00 75.25 272 ASN A N 1
ATOM 2064 C CA . ASN A 1 272 ? 13.412 10.697 -16.185 1.00 75.25 272 ASN A CA 1
ATOM 2065 C C . ASN A 1 272 ? 13.535 9.316 -16.852 1.00 75.25 272 ASN A C 1
ATOM 2067 O O . ASN A 1 272 ? 14.455 9.059 -17.633 1.00 75.25 272 ASN A O 1
ATOM 2071 N N . PHE A 1 273 ? 12.572 8.433 -16.580 1.00 76.44 273 PHE A N 1
ATOM 2072 C CA . PHE A 1 273 ? 12.452 7.167 -17.302 1.00 76.44 273 PHE A CA 1
ATOM 2073 C C . PHE A 1 273 ? 12.033 7.378 -18.758 1.00 76.44 273 PHE A C 1
ATOM 2075 O O . PHE A 1 273 ? 11.310 8.319 -19.091 1.00 76.44 273 PHE A O 1
ATOM 2082 N N . GLY A 1 274 ? 12.440 6.442 -19.609 1.00 72.75 274 GLY A N 1
ATOM 2083 C CA . GLY A 1 274 ? 12.196 6.467 -21.042 1.00 72.75 274 GLY A CA 1
ATOM 2084 C C . GLY A 1 274 ? 13.335 7.105 -21.828 1.00 72.75 274 GLY A C 1
ATOM 2085 O O . GLY A 1 274 ? 14.478 7.189 -21.375 1.00 72.75 274 GLY A O 1
ATOM 2086 N N . TYR A 1 275 ? 13.018 7.492 -23.059 1.00 79.62 275 TYR A N 1
ATOM 2087 C CA . TYR A 1 275 ? 13.986 8.029 -24.001 1.00 79.62 275 TYR A CA 1
ATOM 2088 C C . TYR A 1 275 ? 14.316 9.496 -23.705 1.00 79.62 275 TYR A C 1
ATOM 2090 O O . TYR A 1 275 ? 13.413 10.322 -23.569 1.00 79.62 275 TYR A O 1
ATOM 2098 N N . PHE A 1 276 ? 15.604 9.839 -23.699 1.00 83.56 276 PHE A N 1
ATOM 2099 C CA . PHE A 1 276 ? 16.052 11.227 -23.680 1.00 83.56 276 PHE A CA 1
ATOM 2100 C C . PHE A 1 276 ? 17.374 11.417 -24.433 1.00 83.56 276 PHE A C 1
ATOM 2102 O O . PHE A 1 276 ? 18.118 10.472 -24.715 1.00 83.56 276 PHE A O 1
ATOM 2109 N N . THR A 1 277 ? 17.671 12.674 -24.755 1.00 87.50 277 THR A N 1
ATOM 2110 C CA . THR A 1 277 ? 18.933 13.088 -25.374 1.00 87.50 277 THR A CA 1
ATOM 2111 C C . THR A 1 277 ? 19.608 14.165 -24.544 1.00 87.50 277 THR A C 1
ATOM 2113 O O . THR A 1 277 ? 18.930 15.055 -24.032 1.00 87.50 277 THR A O 1
ATOM 2116 N N . LYS A 1 278 ? 20.938 14.125 -24.456 1.00 89.75 278 LYS A N 1
ATOM 2117 C CA . LYS A 1 278 ? 21.741 15.124 -23.745 1.00 89.75 278 LYS A CA 1
ATOM 2118 C C . LYS A 1 278 ? 22.917 15.549 -24.611 1.00 89.75 278 LYS A C 1
ATOM 2120 O O . LYS A 1 278 ? 23.648 14.707 -25.131 1.00 89.75 278 LYS A O 1
ATOM 2125 N N . ASP A 1 279 ? 23.084 16.851 -24.780 1.00 89.81 279 ASP A N 1
ATOM 2126 C CA . ASP A 1 279 ? 24.232 17.396 -25.493 1.00 89.81 279 ASP A CA 1
ATOM 2127 C C . ASP A 1 279 ? 25.491 17.276 -24.628 1.00 89.81 279 ASP A C 1
ATOM 2129 O O . ASP A 1 279 ? 25.478 17.623 -23.447 1.00 89.81 279 ASP A O 1
ATOM 2133 N N . ILE A 1 280 ? 26.575 16.781 -25.229 1.00 88.06 280 ILE A N 1
ATOM 2134 C CA . ILE A 1 280 ? 27.885 16.627 -24.590 1.00 88.06 280 ILE A CA 1
ATOM 2135 C C . ILE A 1 280 ? 28.920 17.216 -25.545 1.00 88.06 280 ILE A C 1
ATOM 2137 O O . ILE A 1 280 ? 29.354 16.553 -26.484 1.00 88.06 280 ILE A O 1
ATOM 2141 N N . GLU A 1 281 ? 29.278 18.485 -25.343 1.00 86.12 281 GLU A N 1
ATOM 2142 C CA . GLU A 1 281 ? 30.184 19.229 -26.230 1.00 86.12 281 GLU A CA 1
ATOM 2143 C C . GLU A 1 281 ? 29.715 19.194 -27.709 1.00 86.12 281 GLU A C 1
ATOM 2145 O O . GLU A 1 281 ? 28.620 19.664 -28.047 1.00 86.12 281 GLU A O 1
ATOM 2150 N N . ASN A 1 282 ? 30.531 18.629 -28.608 1.00 84.19 282 ASN A N 1
ATOM 2151 C CA . ASN A 1 282 ? 30.224 18.419 -30.028 1.00 84.19 282 ASN A CA 1
ATOM 2152 C C . ASN A 1 282 ? 29.535 17.068 -30.322 1.00 84.19 282 ASN A C 1
ATOM 2154 O O . ASN A 1 282 ? 29.315 16.721 -31.487 1.00 84.19 282 ASN A O 1
ATOM 2158 N N . LYS A 1 283 ? 29.184 16.313 -29.280 1.00 88.50 283 LYS A N 1
ATOM 2159 C CA . LYS A 1 283 ? 28.503 15.019 -29.335 1.00 88.50 283 LYS A CA 1
ATOM 2160 C C . LYS A 1 283 ? 27.090 15.125 -28.756 1.00 88.50 283 LYS A C 1
ATOM 2162 O O . LYS A 1 283 ? 26.714 16.112 -28.121 1.00 88.50 283 LYS A O 1
ATOM 2167 N N . GLN A 1 284 ? 26.306 14.081 -28.978 1.00 89.25 284 GLN A N 1
ATOM 2168 C CA . GLN A 1 284 ? 24.998 13.889 -28.372 1.00 89.25 284 GLN A CA 1
ATOM 2169 C C . GLN A 1 284 ? 24.921 12.484 -27.782 1.00 89.25 284 GLN A C 1
ATOM 2171 O O . GLN A 1 284 ? 25.193 11.492 -28.462 1.00 89.25 284 GLN A O 1
ATOM 2176 N N . LEU A 1 285 ? 24.541 12.409 -26.513 1.00 90.19 285 LEU A N 1
ATOM 2177 C CA . LEU A 1 285 ? 24.167 11.175 -25.849 1.00 90.19 285 LEU A CA 1
ATOM 2178 C C . LEU A 1 285 ? 22.683 10.908 -26.109 1.00 90.19 285 LEU A C 1
ATOM 2180 O O . LEU A 1 285 ? 21.844 11.776 -25.865 1.00 90.19 285 LEU A O 1
ATOM 2184 N N . LYS A 1 286 ? 22.365 9.696 -26.563 1.00 89.75 286 LYS A N 1
ATOM 2185 C CA . LYS A 1 286 ? 20.995 9.177 -26.651 1.00 89.75 286 LYS A CA 1
ATOM 2186 C C . LYS A 1 286 ? 20.860 8.023 -25.667 1.00 89.75 286 LYS A C 1
ATOM 2188 O O . LYS A 1 286 ? 21.694 7.118 -25.692 1.00 89.75 286 LYS A O 1
ATOM 2193 N N . VAL A 1 287 ? 19.838 8.052 -24.817 1.00 90.56 287 VAL A N 1
ATOM 2194 C CA . VAL A 1 287 ? 19.625 7.045 -23.766 1.00 90.56 287 VAL A CA 1
ATOM 2195 C C . VAL A 1 287 ? 18.171 6.617 -23.732 1.00 90.56 287 VAL A C 1
ATOM 2197 O O . VAL A 1 287 ? 17.273 7.435 -23.917 1.00 90.56 287 VAL A O 1
ATOM 2200 N N . TYR A 1 288 ? 17.952 5.346 -23.419 1.00 86.50 288 TYR A N 1
ATOM 2201 C CA . TYR A 1 288 ? 16.691 4.857 -22.888 1.00 86.50 288 TYR A CA 1
ATOM 2202 C C . TYR A 1 288 ? 16.898 4.389 -21.446 1.00 86.50 288 TYR A C 1
ATOM 2204 O O . TYR A 1 288 ? 17.668 3.462 -21.184 1.00 86.50 288 TYR A O 1
ATOM 2212 N N . ASN A 1 289 ? 16.243 5.079 -20.515 1.00 85.88 289 ASN A N 1
ATOM 2213 C CA . ASN A 1 289 ? 16.405 4.903 -19.078 1.00 85.88 289 ASN A CA 1
ATOM 2214 C C . ASN A 1 289 ? 15.276 4.041 -18.499 1.00 85.88 289 ASN A C 1
ATOM 2216 O O . ASN A 1 289 ? 14.101 4.386 -18.627 1.00 85.88 289 ASN A O 1
ATOM 2220 N N . LEU A 1 290 ? 15.625 2.936 -17.847 1.00 78.50 290 LEU A N 1
ATOM 2221 C CA . LEU A 1 290 ? 14.694 2.044 -17.158 1.00 78.50 290 LEU A CA 1
ATOM 2222 C C . LEU A 1 290 ? 14.829 2.186 -15.632 1.00 78.50 290 LEU A C 1
ATOM 2224 O O . LEU A 1 290 ? 15.588 3.021 -15.142 1.00 78.50 290 LEU A O 1
ATOM 2228 N N . GLY A 1 291 ? 14.077 1.402 -14.859 1.00 76.12 291 GLY A N 1
ATOM 2229 C CA . GLY A 1 291 ? 14.105 1.459 -13.397 1.00 76.12 291 GLY A CA 1
ATOM 2230 C C . GLY A 1 291 ? 15.477 1.088 -12.839 1.00 76.12 291 GLY A C 1
ATOM 2231 O O . GLY A 1 291 ? 16.053 1.851 -12.063 1.00 76.12 291 GLY A O 1
ATOM 2232 N N . TYR A 1 292 ? 16.034 -0.031 -13.302 1.00 80.62 292 TYR A N 1
ATOM 2233 C CA . TYR A 1 292 ? 17.282 -0.607 -12.781 1.00 80.62 292 TYR A CA 1
ATOM 2234 C C . TYR A 1 292 ? 18.455 -0.508 -13.750 1.00 80.62 292 TYR A C 1
ATOM 2236 O O . TYR A 1 292 ? 19.609 -0.655 -13.356 1.00 80.62 292 TYR A O 1
ATOM 2244 N N . SER A 1 293 ? 18.175 -0.238 -15.019 1.00 86.50 293 SER A N 1
ATOM 2245 C CA . SER A 1 293 ? 19.173 -0.233 -16.076 1.00 86.50 293 SER A CA 1
ATOM 2246 C C . SER A 1 293 ? 18.996 0.921 -17.045 1.00 86.50 293 SER A C 1
ATOM 2248 O O . SER A 1 293 ? 18.066 1.723 -16.961 1.00 86.50 293 SER A O 1
ATOM 2250 N N . GLY A 1 294 ? 19.940 1.028 -17.965 1.00 87.81 294 GLY A N 1
ATOM 2251 C CA . GLY A 1 294 ? 19.853 1.947 -19.080 1.00 87.81 294 GLY A CA 1
ATOM 2252 C C . GLY A 1 294 ? 20.725 1.465 -20.220 1.00 87.81 294 GLY A C 1
ATOM 2253 O O . GLY A 1 294 ? 21.736 0.784 -20.019 1.00 87.81 294 GLY A O 1
ATOM 2254 N N . VAL A 1 295 ? 20.324 1.838 -21.424 1.00 91.50 295 VAL A N 1
ATOM 2255 C CA . VAL A 1 295 ? 21.138 1.662 -22.620 1.00 91.50 295 VAL A CA 1
ATOM 2256 C C . VAL A 1 295 ? 21.278 3.004 -23.301 1.00 91.50 295 VAL A C 1
ATOM 2258 O O . VAL A 1 295 ? 20.318 3.766 -23.404 1.00 91.50 295 VAL A O 1
ATOM 2261 N N . GLY A 1 296 ? 22.482 3.315 -23.751 1.00 90.19 296 GLY A N 1
ATOM 2262 C CA . GLY A 1 296 ? 22.738 4.555 -24.448 1.00 90.19 296 GLY A CA 1
ATOM 2263 C C . GLY A 1 296 ? 24.003 4.498 -25.273 1.00 90.19 296 GLY A C 1
ATOM 2264 O O . GLY A 1 296 ? 24.827 3.594 -25.148 1.00 90.19 296 GLY A O 1
ATOM 2265 N N . TYR A 1 297 ? 24.149 5.473 -26.150 1.00 89.06 297 TYR A N 1
ATOM 2266 C CA . TYR A 1 297 ? 25.327 5.606 -26.989 1.00 89.06 297 TYR A CA 1
ATOM 2267 C C . TYR A 1 297 ? 25.551 7.067 -27.361 1.00 89.06 297 TYR A C 1
ATOM 2269 O O . TYR A 1 297 ? 24.632 7.892 -27.357 1.00 89.06 297 TYR A O 1
ATOM 2277 N N . VAL A 1 298 ? 26.807 7.379 -27.660 1.00 88.69 298 VAL A N 1
ATOM 2278 C CA . VAL A 1 298 ? 27.281 8.728 -27.953 1.00 88.69 298 VAL A CA 1
ATOM 2279 C C . VAL A 1 298 ? 27.569 8.847 -29.442 1.00 88.69 298 VAL A C 1
ATOM 2281 O O . VAL A 1 298 ? 28.340 8.069 -30.011 1.00 88.69 298 VAL A O 1
ATOM 2284 N N . LEU A 1 299 ? 26.963 9.847 -30.072 1.00 86.00 299 LEU A N 1
ATOM 2285 C CA . LEU A 1 299 ? 27.093 10.130 -31.496 1.00 86.00 299 LEU A CA 1
ATOM 2286 C C . LEU A 1 299 ? 27.679 11.514 -31.738 1.00 86.00 299 LEU A C 1
ATOM 2288 O O . LEU A 1 299 ? 27.523 12.422 -30.926 1.00 86.00 299 LEU A O 1
ATOM 2292 N N . SER A 1 300 ? 28.286 11.698 -32.909 1.00 83.69 300 SER A N 1
ATOM 2293 C CA . SER A 1 300 ? 28.490 13.041 -33.453 1.00 83.69 300 SER A CA 1
ATOM 2294 C C . SER A 1 300 ? 27.133 13.699 -33.722 1.00 83.69 300 SER A C 1
ATOM 2296 O O . SER A 1 300 ? 26.220 13.039 -34.221 1.00 83.69 300 SER A O 1
ATOM 2298 N N . LYS A 1 301 ? 27.006 15.007 -33.461 1.00 81.44 301 LYS A N 1
ATOM 2299 C CA . LYS A 1 301 ? 25.780 15.770 -33.777 1.00 81.44 301 LYS A CA 1
ATOM 2300 C C . LYS A 1 301 ? 25.399 15.712 -35.263 1.00 81.44 301 LYS A C 1
ATOM 2302 O O . LYS A 1 301 ? 24.228 15.838 -35.601 1.00 81.44 301 LYS A O 1
ATOM 2307 N N . ASN A 1 302 ? 26.374 15.447 -36.134 1.00 79.88 302 ASN A N 1
ATOM 2308 C CA . ASN A 1 302 ? 26.184 15.330 -37.579 1.00 79.88 302 ASN A CA 1
ATOM 2309 C C . ASN A 1 302 ? 26.136 13.868 -38.054 1.00 79.88 302 ASN A C 1
ATOM 2311 O O . ASN A 1 302 ? 26.459 13.588 -39.208 1.00 79.88 302 ASN A O 1
ATOM 2315 N N . ALA A 1 303 ? 25.787 12.920 -37.177 1.00 81.38 303 ALA A N 1
ATOM 2316 C CA . ALA A 1 303 ? 25.649 11.520 -37.561 1.00 81.38 303 ALA A CA 1
ATOM 2317 C C . ALA A 1 303 ? 24.623 11.365 -38.695 1.00 81.38 303 ALA A C 1
ATOM 2319 O O . ALA A 1 303 ? 23.512 11.896 -38.641 1.00 81.38 303 ALA A O 1
ATOM 2320 N N . GLN A 1 304 ? 25.014 10.626 -39.729 1.00 81.50 304 GLN A N 1
ATOM 2321 C CA . GLN A 1 304 ? 24.183 10.336 -40.891 1.00 81.50 304 GLN A CA 1
ATOM 2322 C C . GLN A 1 304 ? 23.823 8.859 -40.917 1.00 81.50 304 GLN A C 1
ATOM 2324 O O . GLN A 1 304 ? 24.606 8.012 -40.478 1.00 81.50 304 GLN A O 1
ATOM 2329 N N . THR A 1 305 ? 22.648 8.577 -41.460 1.00 80.75 305 THR A N 1
ATOM 2330 C CA . THR A 1 305 ? 22.154 7.225 -41.677 1.00 80.75 305 THR A CA 1
ATOM 2331 C C . THR A 1 305 ? 21.903 6.989 -43.158 1.00 80.75 305 THR A C 1
ATOM 2333 O O . THR A 1 305 ? 21.615 7.940 -43.887 1.00 80.75 305 THR A O 1
ATOM 2336 N N . ASP A 1 306 ? 22.000 5.740 -43.600 1.00 81.81 306 ASP A N 1
ATOM 2337 C CA . ASP A 1 306 ? 21.492 5.330 -44.903 1.00 81.81 306 ASP A CA 1
ATOM 2338 C C . ASP A 1 306 ? 19.950 5.269 -44.911 1.00 81.81 306 ASP A C 1
ATOM 2340 O O . ASP A 1 306 ? 19.275 5.572 -43.920 1.00 81.81 306 ASP A O 1
ATOM 2344 N N . GLU A 1 307 ? 19.386 4.884 -46.052 1.00 75.56 307 GLU A N 1
ATOM 2345 C CA . GLU A 1 307 ? 17.940 4.737 -46.259 1.00 75.56 307 GLU A CA 1
ATOM 2346 C C . GLU A 1 307 ? 17.298 3.604 -45.438 1.00 75.56 307 GLU A C 1
ATOM 2348 O O . GLU A 1 307 ? 16.078 3.571 -45.282 1.00 75.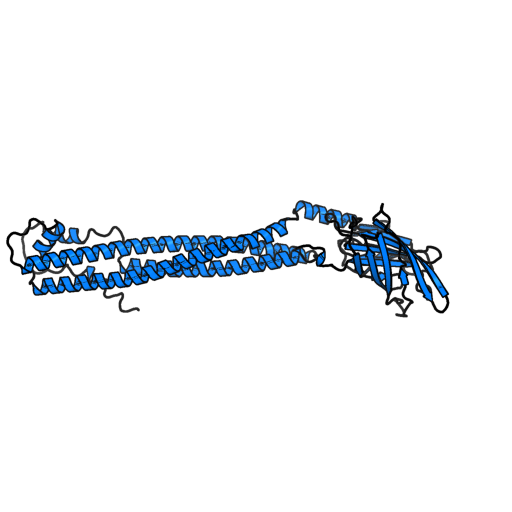56 307 GLU A O 1
ATOM 2353 N N . TYR A 1 308 ? 18.103 2.705 -44.868 1.00 76.56 308 TYR A N 1
ATOM 2354 C CA . TYR A 1 308 ? 17.672 1.638 -43.961 1.00 76.56 308 TYR A CA 1
ATOM 2355 C C . TYR A 1 308 ? 17.842 2.026 -42.490 1.00 76.56 308 TYR A C 1
ATOM 2357 O O . TYR A 1 308 ? 17.537 1.234 -41.596 1.00 76.56 308 TYR A O 1
ATOM 2365 N N . GLY A 1 309 ? 18.321 3.249 -42.257 1.00 77.19 309 GLY A N 1
ATOM 2366 C CA . GLY A 1 309 ? 18.632 3.824 -40.968 1.00 77.19 309 GLY A CA 1
ATOM 2367 C C . GLY A 1 309 ? 20.026 3.471 -40.448 1.00 77.19 309 GLY A C 1
ATOM 2368 O O . GLY A 1 309 ? 20.412 4.065 -39.445 1.00 77.19 309 GLY A O 1
ATOM 2369 N N . GLN A 1 310 ? 20.802 2.597 -41.101 1.00 81.31 310 GLN A N 1
ATOM 2370 C CA . GLN A 1 310 ? 22.137 2.207 -40.634 1.00 81.31 310 GLN A CA 1
ATOM 2371 C C . GLN A 1 310 ? 23.084 3.398 -40.597 1.00 81.31 310 GLN A C 1
ATOM 2373 O O . GLN A 1 310 ? 23.044 4.279 -41.450 1.00 81.31 310 GLN A O 1
ATOM 2378 N N . LEU A 1 311 ? 23.965 3.431 -39.604 1.00 79.19 311 LEU A N 1
ATOM 2379 C CA . LEU A 1 311 ? 24.925 4.512 -39.445 1.00 79.19 311 LEU A CA 1
ATOM 2380 C C . LEU A 1 311 ? 25.988 4.500 -40.552 1.00 79.19 311 LEU A C 1
ATOM 2382 O O . LEU A 1 311 ? 26.694 3.515 -40.734 1.00 79.19 311 LEU A O 1
ATOM 2386 N N . LEU A 1 312 ? 26.168 5.639 -41.229 1.00 79.19 312 LEU A N 1
ATOM 2387 C CA . LEU A 1 312 ? 27.252 5.822 -42.207 1.00 79.19 312 LEU A CA 1
ATOM 2388 C C . LEU A 1 312 ? 28.620 6.037 -41.539 1.00 79.19 312 LEU A C 1
ATOM 2390 O O . LEU A 1 312 ? 29.658 5.864 -42.172 1.00 79.19 312 LEU A O 1
ATOM 2394 N N . HIS A 1 313 ? 28.621 6.426 -40.261 1.00 70.75 313 HIS A N 1
ATOM 2395 C CA . HIS A 1 313 ? 29.815 6.678 -39.459 1.00 70.75 313 HIS A CA 1
ATOM 2396 C C . HIS A 1 313 ? 29.720 5.925 -38.132 1.00 70.75 313 HIS A C 1
ATOM 2398 O O . HIS A 1 313 ? 28.644 5.849 -37.539 1.00 70.75 313 HIS A O 1
ATOM 2404 N N . ASN A 1 314 ? 30.849 5.421 -37.635 1.00 65.75 314 ASN A N 1
ATOM 2405 C CA . ASN A 1 314 ? 30.879 4.646 -36.398 1.00 65.75 314 ASN A CA 1
ATOM 2406 C C . ASN A 1 314 ? 30.408 5.456 -35.182 1.00 65.75 314 ASN A C 1
ATOM 2408 O O . ASN A 1 314 ? 30.683 6.650 -35.045 1.00 65.75 314 ASN A O 1
ATOM 2412 N N . VAL A 1 315 ? 29.739 4.763 -34.264 1.00 69.19 315 VAL A N 1
ATOM 2413 C CA . VAL A 1 315 ? 29.414 5.282 -32.934 1.00 69.19 315 VAL A CA 1
ATOM 2414 C C . VAL A 1 315 ? 30.678 5.510 -32.128 1.00 69.19 315 VAL A C 1
ATOM 2416 O O . VAL A 1 315 ? 31.599 4.697 -32.170 1.00 69.19 315 VAL A O 1
ATOM 2419 N N . VAL A 1 316 ? 30.698 6.623 -31.393 1.00 72.75 316 VAL A N 1
ATOM 2420 C CA . VAL A 1 316 ? 31.865 7.039 -30.614 1.00 72.75 316 VAL A CA 1
ATOM 2421 C C . VAL A 1 316 ? 32.004 6.150 -29.382 1.00 72.75 316 VAL A C 1
ATOM 2423 O O . VAL A 1 316 ? 33.062 5.576 -29.155 1.00 72.75 316 VAL A O 1
ATOM 2426 N N . GLU A 1 317 ? 30.920 5.990 -28.618 1.00 82.31 317 GLU A N 1
ATOM 2427 C CA . GLU A 1 317 ? 30.880 5.178 -27.396 1.00 82.31 317 GLU A CA 1
ATOM 2428 C C . GLU A 1 317 ? 29.504 4.525 -27.205 1.00 82.31 317 GLU A C 1
ATOM 2430 O O . GLU A 1 317 ? 28.483 5.074 -27.623 1.00 82.31 317 GLU A O 1
ATOM 2435 N N . ARG A 1 318 ? 29.468 3.360 -26.547 1.00 87.31 318 ARG A N 1
ATOM 2436 C CA . ARG A 1 318 ? 28.247 2.601 -26.228 1.00 87.31 318 ARG A CA 1
ATOM 2437 C C . ARG A 1 318 ? 28.253 2.232 -24.755 1.00 87.31 318 ARG A C 1
ATOM 2439 O O . ARG A 1 318 ? 29.269 1.763 -24.252 1.00 87.31 318 ARG A O 1
ATOM 2446 N N . HIS A 1 319 ? 27.106 2.352 -24.103 1.00 85.56 319 HIS A N 1
ATOM 2447 C CA . HIS A 1 319 ? 26.969 2.191 -22.663 1.00 85.56 319 HIS A CA 1
ATOM 2448 C C . HIS A 1 319 ? 25.743 1.339 -22.306 1.00 85.56 319 HIS A C 1
ATOM 2450 O O . HIS A 1 319 ? 24.607 1.714 -22.587 1.00 85.56 319 HIS A O 1
ATOM 2456 N N . LYS A 1 320 ? 25.978 0.173 -21.688 1.00 84.69 320 LYS A N 1
ATOM 2457 C CA . LYS A 1 320 ? 24.948 -0.631 -21.002 1.00 84.69 320 LYS A CA 1
ATOM 2458 C C . LYS A 1 320 ? 25.220 -0.507 -19.510 1.00 84.69 320 LYS A C 1
ATOM 2460 O O . LYS A 1 320 ? 26.284 -0.941 -19.077 1.00 84.69 320 LYS A O 1
ATOM 2465 N N . ILE A 1 321 ? 24.288 0.049 -18.747 1.00 83.56 321 ILE A N 1
ATOM 2466 C CA . ILE A 1 321 ? 24.456 0.270 -17.304 1.00 83.56 321 ILE A CA 1
ATOM 2467 C C . ILE A 1 321 ? 23.352 -0.404 -16.492 1.00 83.56 321 ILE A C 1
ATOM 2469 O O . ILE A 1 321 ? 22.367 -0.896 -17.051 1.00 83.56 321 ILE A O 1
ATOM 2473 N N . GLY A 1 322 ? 23.538 -0.444 -15.177 1.00 78.38 322 GLY A N 1
ATOM 2474 C CA . GLY A 1 322 ? 22.722 -1.202 -14.239 1.00 78.38 322 GLY A CA 1
ATOM 2475 C C . GLY A 1 322 ? 23.299 -2.581 -13.938 1.00 78.38 322 GLY A C 1
ATOM 2476 O O . GLY A 1 322 ? 24.083 -3.144 -14.717 1.00 78.38 322 GLY A O 1
ATOM 2477 N N . GLU A 1 323 ? 22.870 -3.142 -12.816 1.00 79.75 323 GLU A N 1
ATOM 2478 C CA . GLU A 1 323 ? 23.357 -4.427 -12.325 1.00 79.75 323 GLU A CA 1
ATOM 2479 C C . GLU A 1 323 ? 22.904 -5.608 -13.170 1.00 79.75 323 GLU A C 1
ATOM 2481 O O . GLU A 1 323 ? 21.805 -5.643 -13.727 1.00 79.75 323 GLU A O 1
ATOM 2486 N N . THR A 1 324 ? 23.775 -6.607 -13.265 1.00 80.62 324 THR A N 1
ATOM 2487 C CA . THR A 1 324 ? 23.445 -7.850 -13.963 1.00 80.62 324 THR A CA 1
ATOM 2488 C C . THR A 1 324 ? 22.455 -8.654 -13.127 1.00 80.62 324 THR A C 1
ATOM 2490 O O . THR A 1 324 ? 22.716 -8.930 -11.960 1.00 80.62 324 THR A O 1
ATOM 2493 N N . ALA A 1 325 ? 21.334 -9.060 -13.728 1.00 78.88 325 ALA A N 1
ATOM 2494 C CA . ALA A 1 325 ? 20.344 -9.884 -13.042 1.00 78.88 325 ALA A CA 1
ATOM 2495 C C . ALA A 1 325 ? 20.880 -11.284 -12.772 1.00 78.88 325 ALA A C 1
ATOM 2497 O O . ALA A 1 325 ? 21.543 -11.846 -13.638 1.00 78.88 325 ALA A O 1
ATOM 2498 N N . ASN A 1 326 ? 20.486 -11.902 -11.663 1.00 79.88 326 ASN A N 1
ATOM 2499 C CA . ASN A 1 326 ? 20.462 -13.362 -11.582 1.00 79.88 326 ASN A CA 1
ATOM 2500 C C . ASN A 1 326 ? 19.280 -13.883 -12.410 1.00 79.88 326 ASN A C 1
ATOM 2502 O O . ASN A 1 326 ? 18.178 -13.341 -12.320 1.00 79.88 326 ASN A O 1
ATOM 2506 N N . LEU A 1 327 ? 19.503 -14.911 -13.230 1.00 84.75 327 LEU A N 1
ATOM 2507 C CA . LEU A 1 327 ? 18.449 -15.437 -14.096 1.00 84.75 327 LEU A CA 1
ATOM 2508 C C . LEU A 1 327 ? 17.521 -16.398 -13.346 1.00 84.75 327 LEU A C 1
ATOM 2510 O O . LEU A 1 327 ? 18.014 -17.207 -12.555 1.00 84.75 327 LEU A O 1
ATOM 2514 N N . PRO A 1 328 ? 16.208 -16.372 -13.638 1.00 82.75 328 PRO A N 1
ATOM 2515 C CA . PRO A 1 328 ? 15.304 -17.446 -13.251 1.00 82.75 328 PRO A CA 1
ATOM 2516 C C . PRO A 1 328 ? 15.806 -18.803 -13.764 1.00 82.75 328 PRO A C 1
ATOM 2518 O O . PRO A 1 328 ? 16.447 -18.887 -14.812 1.00 82.75 328 PRO A O 1
ATOM 2521 N N . THR A 1 329 ? 15.510 -19.879 -13.036 1.00 82.31 329 THR A N 1
ATOM 2522 C CA . THR A 1 329 ? 15.815 -21.251 -13.480 1.00 82.31 329 THR A CA 1
ATOM 2523 C C . THR A 1 329 ? 14.743 -21.824 -14.405 1.00 82.31 329 THR A C 1
ATOM 2525 O O . THR A 1 329 ? 15.005 -22.785 -15.120 1.00 82.31 329 THR A O 1
ATOM 2528 N N . GLU A 1 330 ? 13.542 -21.248 -14.382 1.00 82.81 330 GLU A N 1
ATOM 2529 C CA . GLU A 1 330 ? 12.376 -21.660 -15.159 1.00 82.81 330 GLU A CA 1
ATOM 2530 C C . GLU A 1 330 ? 11.460 -20.459 -15.451 1.00 82.81 330 GLU A C 1
ATOM 2532 O O . GLU A 1 330 ? 11.659 -19.366 -14.918 1.00 82.81 330 GLU A O 1
ATOM 2537 N N . GLY A 1 331 ? 10.452 -20.667 -16.302 1.00 84.44 331 GLY A N 1
ATOM 2538 C CA . GLY A 1 331 ? 9.469 -19.649 -16.674 1.00 84.44 331 GLY A CA 1
ATOM 2539 C C . GLY A 1 331 ? 9.799 -18.902 -17.968 1.00 84.44 331 GLY A C 1
ATOM 2540 O O . GLY A 1 331 ? 10.923 -18.917 -18.471 1.00 84.44 331 GLY A O 1
ATOM 2541 N N . THR A 1 332 ? 8.779 -18.251 -18.526 1.00 87.75 332 THR A N 1
ATOM 2542 C CA . THR A 1 332 ? 8.875 -17.463 -19.760 1.00 87.75 332 THR A CA 1
ATOM 2543 C C . THR A 1 332 ? 8.476 -16.024 -19.490 1.00 87.75 332 THR A C 1
ATOM 2545 O O . THR A 1 332 ? 7.424 -15.768 -18.908 1.00 87.75 332 THR A O 1
ATOM 2548 N N . PHE A 1 333 ? 9.335 -15.094 -19.897 1.00 88.62 333 PHE A N 1
ATOM 2549 C CA . PHE A 1 333 ? 9.153 -13.661 -19.718 1.00 88.62 333 PHE A CA 1
ATOM 2550 C C . PHE A 1 333 ? 9.036 -13.015 -21.095 1.00 88.62 333 PHE A C 1
ATOM 2552 O O . PHE A 1 333 ? 9.850 -13.281 -21.981 1.00 88.62 333 PHE A O 1
ATOM 2559 N N . THR A 1 334 ? 8.048 -12.141 -21.258 1.00 88.25 334 THR A N 1
ATOM 2560 C CA . THR A 1 334 ? 7.926 -11.286 -22.440 1.00 88.25 334 THR A CA 1
ATOM 2561 C C . THR A 1 334 ? 8.283 -9.866 -22.037 1.00 88.25 334 THR A C 1
ATOM 2563 O O . THR A 1 334 ? 7.734 -9.334 -21.080 1.00 88.25 334 THR A O 1
ATOM 2566 N N . TYR A 1 335 ? 9.220 -9.255 -22.745 1.00 88.62 335 TYR A N 1
ATOM 2567 C CA . TYR A 1 335 ? 9.715 -7.908 -22.523 1.00 88.62 335 TYR A CA 1
ATOM 2568 C C . TYR A 1 335 ? 9.175 -6.996 -23.605 1.00 88.62 335 TYR A C 1
ATOM 2570 O O . TYR A 1 335 ? 9.330 -7.288 -24.791 1.00 88.62 335 TYR A O 1
ATOM 2578 N N . TYR A 1 336 ? 8.634 -5.858 -23.190 1.00 87.69 336 TYR A N 1
ATOM 2579 C CA . TYR A 1 336 ? 8.207 -4.799 -24.093 1.00 87.69 336 TYR A CA 1
ATOM 2580 C C . TYR A 1 336 ? 9.010 -3.534 -23.833 1.00 87.69 336 TYR A C 1
ATOM 2582 O O . TYR A 1 336 ? 9.318 -3.194 -22.686 1.00 87.69 336 TYR A O 1
ATOM 2590 N N . GLY A 1 337 ? 9.345 -2.815 -24.896 1.00 88.00 337 GLY A N 1
ATOM 2591 C CA . GLY A 1 337 ? 10.000 -1.525 -24.760 1.00 88.00 337 GLY A CA 1
ATOM 2592 C C . GLY A 1 337 ? 10.338 -0.880 -26.087 1.00 88.00 337 GLY A C 1
ATOM 2593 O O . GLY A 1 337 ? 9.555 -0.927 -27.031 1.00 88.00 337 GLY A O 1
ATOM 2594 N N . GLN A 1 338 ? 11.505 -0.255 -26.142 1.00 89.88 338 GLN A N 1
ATOM 2595 C CA . GLN A 1 338 ? 11.897 0.624 -27.230 1.00 89.88 338 GLN A CA 1
ATOM 2596 C C . GLN A 1 338 ? 13.192 0.137 -27.867 1.00 89.88 338 GLN A C 1
ATOM 2598 O O . GLN A 1 338 ? 14.138 -0.257 -27.184 1.00 89.88 338 GLN A O 1
ATOM 2603 N N . SER A 1 339 ? 13.236 0.249 -29.185 1.00 92.69 339 SER A N 1
ATOM 2604 C CA . SER A 1 339 ? 14.442 0.224 -29.992 1.00 92.69 339 SER A CA 1
ATOM 2605 C C . SER A 1 339 ? 14.687 1.619 -30.566 1.00 92.69 339 SER A C 1
ATOM 2607 O O . SER A 1 339 ? 13.744 2.355 -30.881 1.00 92.69 339 SER A O 1
ATOM 2609 N N . PHE A 1 340 ? 15.944 2.038 -30.622 1.00 89.88 340 PHE A N 1
ATOM 2610 C CA . PHE A 1 340 ? 16.324 3.364 -31.085 1.00 89.88 340 PHE A CA 1
ATOM 2611 C C . PHE A 1 340 ? 17.744 3.368 -31.650 1.00 89.88 340 PHE A C 1
ATOM 2613 O O . PHE A 1 340 ? 18.683 2.834 -31.060 1.00 89.88 340 PHE A O 1
ATOM 2620 N N . GLY A 1 341 ? 17.893 3.982 -32.820 1.00 87.69 341 GLY A N 1
ATOM 2621 C CA . GLY A 1 341 ? 19.165 4.164 -33.512 1.00 87.69 341 GLY A CA 1
ATOM 2622 C C . GLY A 1 341 ? 19.518 5.640 -33.620 1.00 87.69 341 GLY A C 1
ATOM 2623 O O . GLY A 1 341 ? 18.918 6.510 -32.974 1.00 87.69 341 GLY A O 1
ATOM 2624 N N . ALA A 1 342 ? 20.540 5.976 -34.402 1.00 83.62 342 ALA A N 1
ATOM 2625 C CA . ALA A 1 342 ? 20.971 7.369 -34.537 1.00 83.62 342 ALA A CA 1
ATOM 2626 C C . ALA A 1 342 ? 19.841 8.286 -35.010 1.00 83.62 342 ALA A C 1
ATOM 2628 O O . ALA A 1 342 ? 19.605 9.338 -34.411 1.00 83.62 342 ALA A O 1
ATOM 2629 N N . LYS A 1 343 ? 19.086 7.815 -36.002 1.00 85.50 343 LYS A N 1
ATOM 2630 C CA . LYS A 1 343 ? 17.908 8.482 -36.555 1.00 85.50 343 LYS A CA 1
ATOM 2631 C C . LYS A 1 343 ? 16.736 7.527 -36.732 1.00 85.50 343 LYS A C 1
ATOM 2633 O O . LYS A 1 343 ? 15.958 7.683 -37.663 1.00 85.50 343 LYS A O 1
ATOM 2638 N N . THR A 1 344 ? 16.626 6.522 -35.868 1.00 88.44 344 THR A N 1
ATOM 2639 C CA . THR A 1 344 ? 15.517 5.565 -35.904 1.00 88.44 344 THR A CA 1
ATOM 2640 C C . THR A 1 344 ? 14.887 5.372 -34.541 1.00 88.44 344 THR A C 1
ATOM 2642 O O . THR A 1 344 ? 15.558 5.500 -33.516 1.00 88.44 344 THR A O 1
ATOM 2645 N N . ASP A 1 345 ? 13.600 5.060 -34.549 1.00 89.38 345 ASP A N 1
ATOM 2646 C CA . ASP A 1 345 ? 12.819 4.581 -33.415 1.00 89.38 345 ASP A CA 1
ATOM 2647 C C . ASP A 1 345 ? 11.994 3.360 -33.844 1.00 89.38 345 ASP A C 1
ATOM 2649 O O . ASP A 1 345 ? 11.610 3.252 -35.006 1.00 89.38 345 ASP A O 1
ATOM 2653 N N . GLY A 1 346 ? 11.743 2.441 -32.912 1.00 91.31 346 GLY A N 1
ATOM 2654 C CA . GLY A 1 346 ? 10.918 1.247 -33.096 1.00 91.31 346 GLY A CA 1
ATOM 2655 C C . GLY A 1 346 ? 10.514 0.617 -31.762 1.00 91.31 346 GLY A C 1
ATOM 2656 O O . GLY A 1 346 ? 11.027 0.979 -30.707 1.00 91.31 346 GLY A O 1
ATOM 2657 N N . VAL A 1 347 ? 9.593 -0.334 -31.785 1.00 92.38 347 VAL A N 1
ATOM 2658 C CA . VAL A 1 347 ? 9.052 -0.997 -30.591 1.00 92.38 347 VAL A CA 1
ATOM 2659 C C . VAL A 1 347 ? 9.705 -2.362 -30.427 1.00 92.38 347 VAL A C 1
ATOM 2661 O O . VAL A 1 347 ? 9.733 -3.147 -31.368 1.00 92.38 347 VAL A O 1
ATOM 2664 N N . LEU A 1 348 ? 10.231 -2.652 -29.238 1.00 94.75 348 LEU A N 1
ATOM 2665 C CA . LEU A 1 348 ? 10.814 -3.951 -28.902 1.00 94.75 348 LEU A CA 1
ATOM 2666 C C . LEU A 1 348 ? 9.747 -4.876 -28.309 1.00 94.75 348 LEU A C 1
ATOM 2668 O O . LEU A 1 348 ? 9.089 -4.508 -27.336 1.00 94.75 348 LEU A O 1
ATOM 2672 N N . MET A 1 349 ? 9.690 -6.109 -28.811 1.00 95.12 349 MET A N 1
ATOM 2673 C CA . MET A 1 349 ? 9.134 -7.265 -28.109 1.00 95.12 349 MET A CA 1
ATOM 2674 C C . MET A 1 349 ? 10.195 -8.368 -28.070 1.00 95.12 349 MET A C 1
ATOM 2676 O O . MET A 1 349 ? 10.687 -8.791 -29.112 1.00 95.12 349 MET A O 1
ATOM 2680 N N . LEU A 1 350 ? 10.558 -8.849 -26.885 1.00 97.06 350 LEU A N 1
ATOM 2681 C CA . LEU A 1 350 ? 11.547 -9.914 -26.714 1.00 97.06 350 LEU A CA 1
ATOM 2682 C C . LEU A 1 350 ? 11.000 -10.964 -25.757 1.00 97.06 350 LEU A C 1
ATOM 2684 O O . LEU A 1 350 ? 10.475 -10.627 -24.708 1.00 97.06 350 LEU A O 1
ATOM 2688 N N . LYS A 1 351 ? 11.113 -12.238 -26.099 1.00 96.12 351 LYS A N 1
ATOM 2689 C CA . LYS A 1 351 ? 10.652 -13.358 -25.285 1.00 96.12 351 LYS A CA 1
ATOM 2690 C C . LYS A 1 351 ? 11.858 -14.153 -24.813 1.00 96.12 351 LYS A C 1
ATOM 2692 O O . LYS A 1 351 ? 12.666 -14.580 -25.633 1.00 96.12 351 LYS A O 1
ATOM 2697 N N . ALA A 1 352 ? 11.969 -14.363 -23.506 1.00 93.69 352 ALA A N 1
ATOM 2698 C CA . ALA A 1 352 ? 12.994 -15.197 -22.893 1.00 93.69 352 ALA A CA 1
ATOM 2699 C C . ALA A 1 352 ? 12.343 -16.389 -22.189 1.00 93.69 352 ALA A C 1
ATOM 2701 O O . ALA A 1 352 ? 11.520 -16.218 -21.293 1.00 93.69 352 ALA A O 1
ATOM 2702 N N . ASP A 1 353 ? 12.718 -17.596 -22.590 1.00 93.06 353 ASP A N 1
ATOM 2703 C CA . ASP A 1 353 ? 12.373 -18.844 -21.922 1.00 93.06 353 ASP A CA 1
ATOM 2704 C C . ASP A 1 353 ? 13.581 -19.297 -21.102 1.00 93.06 353 ASP A C 1
ATOM 2706 O O . ASP A 1 353 ? 14.573 -19.795 -21.641 1.00 93.06 353 ASP A O 1
ATOM 2710 N N . PHE A 1 354 ? 13.515 -19.092 -19.789 1.00 89.44 354 PHE A N 1
ATOM 2711 C CA . PHE A 1 354 ? 14.613 -19.412 -18.885 1.00 89.44 354 PHE A CA 1
ATOM 2712 C C . PHE A 1 354 ? 14.741 -20.914 -18.617 1.00 89.44 354 PHE A C 1
ATOM 2714 O O . PHE A 1 354 ? 15.854 -21.385 -18.381 1.00 89.44 354 PHE A O 1
ATOM 2721 N N . GLY A 1 355 ? 13.646 -21.675 -18.737 1.00 89.69 355 GLY A N 1
ATOM 2722 C CA . GLY A 1 355 ? 13.664 -23.133 -18.590 1.00 89.69 355 GLY A CA 1
ATOM 2723 C C . GLY A 1 355 ? 14.402 -23.811 -19.743 1.00 89.69 355 GLY A C 1
ATOM 2724 O O . GLY A 1 355 ? 15.262 -24.663 -19.523 1.00 89.69 355 GLY A O 1
ATOM 2725 N N . ASN A 1 356 ? 14.134 -23.368 -20.973 1.00 93.56 356 ASN A N 1
ATOM 2726 C CA . ASN A 1 356 ? 14.819 -23.862 -22.172 1.00 93.56 356 ASN A CA 1
ATOM 2727 C C . ASN A 1 356 ? 16.092 -23.073 -22.526 1.00 93.56 356 ASN A C 1
ATOM 2729 O O . ASN A 1 356 ? 16.796 -23.436 -23.470 1.00 93.56 356 ASN A O 1
ATOM 2733 N N . LYS A 1 357 ? 16.395 -22.003 -21.779 1.00 93.44 357 LYS A N 1
ATOM 2734 C CA . LYS A 1 357 ? 17.504 -21.063 -22.017 1.00 93.44 357 LYS A CA 1
ATOM 2735 C C . LYS A 1 357 ? 17.503 -20.480 -23.430 1.00 93.44 357 LYS A C 1
ATOM 2737 O O . LYS A 1 357 ? 18.558 -20.363 -24.049 1.00 93.44 357 LYS A O 1
ATOM 2742 N N . LYS A 1 358 ? 16.328 -20.108 -23.939 1.00 96.00 358 LYS A N 1
ATOM 2743 C CA . LYS A 1 358 ? 16.153 -19.532 -25.279 1.00 96.00 358 LYS A CA 1
ATOM 2744 C C . LYS A 1 358 ? 15.674 -18.091 -25.214 1.00 96.00 358 LYS A C 1
ATOM 2746 O O . LYS A 1 358 ? 14.924 -17.723 -24.315 1.00 96.00 358 LYS A O 1
ATOM 2751 N N . VAL A 1 359 ? 16.072 -17.287 -26.193 1.00 97.06 359 VAL A N 1
ATOM 2752 C CA . VAL A 1 359 ? 15.574 -15.920 -26.366 1.00 97.06 359 VAL A CA 1
ATOM 2753 C C . VAL A 1 359 ? 15.365 -15.594 -27.837 1.00 97.06 359 VAL A C 1
ATOM 2755 O O . VAL A 1 359 ? 16.204 -15.926 -28.669 1.00 97.06 359 VAL A O 1
ATOM 2758 N N . GLU A 1 360 ? 14.259 -14.931 -28.149 1.00 98.12 360 GLU A N 1
ATOM 2759 C CA . GLU A 1 360 ? 13.878 -14.479 -29.491 1.00 98.12 360 GLU A CA 1
ATOM 2760 C C . GLU A 1 360 ? 13.106 -13.158 -29.400 1.00 98.12 360 GLU A C 1
ATOM 2762 O O . GLU A 1 360 ? 12.677 -12.759 -28.318 1.00 98.12 360 GLU A O 1
ATOM 2767 N N . GLY A 1 361 ? 12.903 -12.456 -30.511 1.00 97.94 361 GLY A N 1
ATOM 2768 C CA . GLY A 1 361 ? 12.123 -11.222 -30.476 1.00 97.94 361 GLY A CA 1
ATOM 2769 C C . GLY A 1 361 ? 11.945 -10.538 -31.820 1.00 97.94 361 GLY A C 1
ATOM 2770 O O . GLY A 1 361 ? 12.355 -11.034 -32.867 1.00 97.94 361 GLY A O 1
ATOM 2771 N N . THR A 1 362 ? 11.342 -9.359 -31.774 1.00 97.06 362 THR A N 1
ATOM 2772 C CA . THR A 1 362 ? 11.096 -8.501 -32.929 1.00 97.06 362 THR A CA 1
ATOM 2773 C C . THR A 1 362 ? 11.239 -7.033 -32.549 1.00 97.06 362 THR A C 1
ATOM 2775 O O . THR A 1 362 ? 10.894 -6.631 -31.436 1.00 97.06 362 THR A O 1
ATOM 2778 N N . VAL A 1 363 ? 11.695 -6.225 -33.503 1.00 96.56 363 VAL A N 1
ATOM 2779 C CA . VAL A 1 363 ? 11.584 -4.769 -33.458 1.00 96.56 363 VAL A CA 1
ATOM 2780 C C . VAL A 1 363 ? 10.641 -4.321 -34.564 1.00 96.56 363 VAL A C 1
ATOM 2782 O O . VAL A 1 363 ? 10.964 -4.482 -35.742 1.00 96.56 363 VAL A O 1
ATOM 2785 N N . THR A 1 364 ? 9.498 -3.760 -34.183 1.00 92.94 364 THR A N 1
ATOM 2786 C CA . THR A 1 364 ? 8.418 -3.359 -35.093 1.00 92.94 364 THR A CA 1
ATOM 2787 C C . THR A 1 364 ? 8.223 -1.848 -35.118 1.00 92.94 364 THR A C 1
ATOM 2789 O O . THR A 1 364 ? 8.858 -1.117 -34.358 1.00 92.94 364 THR A O 1
ATOM 2792 N N . GLU A 1 365 ? 7.346 -1.363 -36.000 1.00 92.31 365 GLU A N 1
ATOM 2793 C CA . GLU A 1 365 ? 6.994 0.064 -36.117 1.00 92.31 365 GLU A CA 1
ATOM 2794 C C . GLU A 1 365 ? 8.211 0.973 -36.334 1.00 92.31 365 GLU A C 1
ATOM 2796 O O . GLU A 1 365 ? 8.247 2.129 -35.897 1.00 92.31 365 GLU A O 1
ATOM 2801 N N . ARG A 1 366 ? 9.232 0.431 -37.003 1.00 92.81 366 ARG A N 1
ATOM 2802 C CA . ARG A 1 366 ? 10.490 1.135 -37.210 1.00 92.81 366 ARG A CA 1
ATOM 2803 C C . ARG A 1 366 ? 10.285 2.298 -38.168 1.00 92.81 366 ARG A C 1
ATOM 2805 O O . ARG A 1 366 ? 9.624 2.158 -39.197 1.00 92.81 366 ARG A O 1
ATOM 2812 N N . ARG A 1 367 ? 10.881 3.450 -37.866 1.00 91.56 367 ARG A N 1
ATOM 2813 C CA . ARG A 1 367 ? 10.836 4.626 -38.746 1.00 91.56 367 ARG A CA 1
ATOM 2814 C C . ARG A 1 367 ? 12.061 5.515 -38.591 1.00 91.56 367 ARG A C 1
ATOM 2816 O O . ARG A 1 367 ? 12.748 5.476 -37.574 1.00 91.56 367 ARG A O 1
ATOM 2823 N N . LEU A 1 368 ? 12.331 6.323 -39.614 1.00 88.44 368 LEU A N 1
ATOM 2824 C CA . LEU A 1 368 ? 13.312 7.402 -39.540 1.00 88.44 368 LEU A CA 1
ATOM 2825 C C . LEU A 1 368 ? 12.754 8.561 -38.702 1.00 88.44 368 LEU A C 1
ATOM 2827 O O . LEU A 1 368 ? 11.638 9.026 -38.933 1.00 88.44 368 LEU A O 1
ATOM 2831 N N . THR A 1 369 ? 13.535 9.086 -37.760 1.00 85.00 369 THR A N 1
ATOM 2832 C CA . THR A 1 369 ? 13.078 10.138 -36.837 1.00 85.00 369 THR A CA 1
ATOM 2833 C C . THR A 1 369 ? 12.774 11.452 -37.544 1.00 85.00 369 THR A C 1
ATOM 2835 O O . THR A 1 369 ? 11.841 12.147 -37.135 1.00 85.00 369 THR A O 1
ATOM 2838 N N . ASP A 1 370 ? 13.528 11.766 -38.600 1.00 83.19 370 ASP A N 1
ATOM 2839 C CA . ASP A 1 370 ? 13.481 13.057 -39.294 1.00 83.19 370 ASP A CA 1
ATOM 2840 C C . ASP A 1 370 ? 12.374 13.081 -40.357 1.00 83.19 370 ASP A C 1
ATOM 2842 O O . ASP A 1 370 ? 11.591 14.024 -40.423 1.00 83.19 370 ASP A O 1
ATOM 2846 N N . THR A 1 371 ? 12.280 12.024 -41.171 1.00 87.75 371 THR A N 1
ATOM 2847 C CA . THR A 1 371 ? 11.329 11.943 -42.295 1.00 87.75 371 THR A CA 1
ATOM 2848 C C . THR A 1 371 ? 10.046 11.195 -41.952 1.00 87.75 371 THR A C 1
ATOM 2850 O O . THR A 1 371 ? 9.098 11.228 -42.732 1.00 87.75 371 THR A O 1
ATOM 2853 N N . LYS A 1 372 ? 10.011 10.491 -40.812 1.00 88.44 372 LYS A N 1
ATOM 2854 C CA . LYS A 1 372 ? 8.938 9.559 -40.417 1.00 88.44 372 LYS A CA 1
ATOM 2855 C C . LYS A 1 372 ? 8.704 8.414 -41.407 1.00 88.44 372 LYS A C 1
ATOM 2857 O O . LYS A 1 372 ? 7.706 7.708 -41.294 1.00 88.44 372 LYS A O 1
ATOM 2862 N N . GLN A 1 373 ? 9.624 8.203 -42.348 1.00 90.19 373 GLN A N 1
ATOM 2863 C CA . GLN A 1 373 ? 9.567 7.096 -43.293 1.00 90.19 373 GLN A CA 1
ATOM 2864 C C . GLN A 1 373 ? 9.631 5.766 -42.540 1.00 90.19 373 GLN A C 1
ATOM 2866 O O . GLN A 1 373 ? 10.538 5.564 -41.733 1.00 90.19 373 GLN A O 1
ATOM 2871 N N . ALA A 1 374 ? 8.688 4.871 -42.829 1.00 91.44 374 ALA A N 1
ATOM 2872 C CA . ALA A 1 374 ? 8.674 3.525 -42.275 1.00 91.44 374 ALA A CA 1
ATOM 2873 C C . ALA A 1 374 ? 9.882 2.710 -42.764 1.00 91.44 374 ALA A C 1
ATOM 2875 O O . ALA A 1 374 ? 10.284 2.799 -43.927 1.00 91.44 374 ALA A O 1
ATOM 2876 N N . LEU A 1 375 ? 10.434 1.905 -41.865 1.00 90.50 375 LEU A N 1
ATOM 2877 C CA . LEU A 1 375 ? 11.528 0.975 -42.105 1.00 90.50 375 LEU A CA 1
ATOM 2878 C C . LEU A 1 375 ? 11.037 -0.452 -41.871 1.00 90.50 375 LEU A C 1
ATOM 2880 O O . LEU A 1 375 ? 10.069 -0.679 -41.151 1.00 90.50 375 LEU A O 1
ATOM 2884 N N . SER A 1 376 ? 11.725 -1.422 -42.465 1.00 92.75 376 SER A N 1
ATOM 2885 C CA . SER A 1 376 ? 11.397 -2.832 -42.277 1.00 92.75 376 SER A CA 1
ATOM 2886 C C . SER A 1 376 ? 11.584 -3.270 -40.828 1.00 92.75 376 SER A C 1
ATOM 2888 O O . SER A 1 376 ? 12.597 -2.938 -40.204 1.00 92.75 376 SER A O 1
ATOM 2890 N N . ASP A 1 377 ? 10.655 -4.080 -40.333 1.00 94.44 377 ASP A N 1
ATOM 2891 C CA . ASP A 1 377 ? 10.764 -4.723 -39.027 1.00 94.44 377 ASP A CA 1
ATOM 2892 C C . ASP A 1 377 ? 11.993 -5.640 -38.961 1.00 94.44 377 ASP A C 1
ATOM 2894 O O . ASP A 1 377 ? 12.370 -6.286 -39.945 1.00 94.44 377 ASP A O 1
ATOM 2898 N N . ILE A 1 378 ? 12.611 -5.708 -37.782 1.00 95.62 378 ILE A N 1
ATOM 2899 C CA . ILE A 1 378 ? 13.748 -6.591 -37.513 1.00 95.62 378 ILE A CA 1
ATOM 2900 C C . ILE A 1 378 ? 13.252 -7.808 -36.745 1.00 95.62 378 ILE A C 1
ATOM 2902 O O . ILE A 1 378 ? 12.622 -7.686 -35.701 1.00 95.62 378 ILE A O 1
ATOM 2906 N N . THR A 1 379 ? 13.599 -8.994 -37.228 1.00 97.62 379 THR A N 1
ATOM 2907 C CA . THR A 1 379 ? 13.465 -10.245 -36.479 1.00 97.62 379 THR A CA 1
ATOM 2908 C C . THR A 1 379 ? 14.760 -10.530 -35.726 1.00 97.62 379 THR A C 1
ATOM 2910 O O . THR A 1 379 ? 15.834 -10.528 -36.327 1.00 97.62 379 THR A O 1
ATOM 2913 N N . LEU A 1 380 ? 14.659 -10.797 -34.426 1.00 97.94 380 LEU A N 1
ATOM 2914 C CA . LEU A 1 380 ? 15.741 -11.286 -33.573 1.00 97.94 380 LEU A CA 1
ATOM 2915 C C . LEU A 1 380 ? 15.578 -12.805 -33.457 1.00 97.94 380 LEU A C 1
ATOM 2917 O O . LEU A 1 380 ? 14.714 -13.295 -32.727 1.00 97.94 380 LEU A O 1
ATOM 2921 N N . GLN A 1 381 ? 16.350 -13.547 -34.250 1.00 97.81 381 GLN A N 1
ATOM 2922 C CA . GLN A 1 381 ? 16.208 -14.997 -34.378 1.00 97.81 381 GLN A CA 1
ATOM 2923 C C . GLN A 1 381 ? 16.550 -15.709 -33.071 1.00 97.81 381 GLN A C 1
ATOM 2925 O O . GLN A 1 381 ? 17.492 -15.318 -32.389 1.00 97.81 381 GLN A O 1
ATOM 2930 N N . GLN A 1 382 ? 15.829 -16.790 -32.767 1.00 98.00 382 GLN A N 1
ATOM 2931 C CA . GLN A 1 382 ? 16.008 -17.540 -31.528 1.00 98.00 382 GLN A CA 1
ATOM 2932 C C . GLN A 1 382 ? 17.469 -17.962 -31.297 1.00 98.00 382 GLN A C 1
ATOM 2934 O O . GLN A 1 382 ? 18.079 -18.613 -32.145 1.00 98.00 382 GLN A O 1
ATOM 2939 N N . THR A 1 383 ? 17.995 -17.657 -30.112 1.00 96.81 383 THR A N 1
ATOM 2940 C CA . THR A 1 383 ? 19.352 -18.015 -29.680 1.00 96.81 383 THR A CA 1
ATOM 2941 C C . THR A 1 383 ? 19.386 -18.499 -28.227 1.00 96.81 383 THR A C 1
ATOM 2943 O O . THR A 1 383 ? 18.367 -18.488 -27.533 1.00 96.81 383 THR A O 1
ATOM 2946 N N . ASP A 1 384 ? 20.556 -18.947 -27.774 1.00 95.31 384 ASP A N 1
ATOM 2947 C CA . ASP A 1 384 ? 20.806 -19.411 -26.411 1.00 95.31 384 ASP A CA 1
ATOM 2948 C C . ASP A 1 384 ? 21.085 -18.264 -25.430 1.00 95.31 384 ASP A C 1
ATOM 2950 O O . ASP A 1 384 ? 21.775 -17.288 -25.737 1.00 95.31 384 ASP A O 1
ATOM 2954 N N . ILE A 1 385 ? 20.608 -18.430 -24.196 1.00 92.94 385 ILE A N 1
ATOM 2955 C CA . ILE A 1 385 ? 21.002 -17.614 -23.047 1.00 92.94 385 ILE A CA 1
ATOM 2956 C C . ILE A 1 385 ? 22.266 -18.235 -22.433 1.00 92.94 385 ILE A C 1
ATOM 2958 O O . ILE A 1 385 ? 22.242 -19.325 -21.855 1.00 92.94 385 ILE A O 1
ATOM 2962 N N . GLY A 1 386 ? 23.394 -17.536 -22.564 1.00 82.56 386 GLY A N 1
ATOM 2963 C CA . GLY A 1 386 ? 24.712 -17.992 -22.130 1.00 82.56 386 GLY A CA 1
ATOM 2964 C C . GLY A 1 386 ? 24.833 -18.102 -20.607 1.00 82.56 386 GLY A C 1
ATOM 2965 O O . GLY A 1 386 ? 24.710 -17.111 -19.884 1.00 82.56 386 GLY A O 1
ATOM 2966 N N . GLY A 1 387 ? 25.158 -19.304 -20.120 1.00 55.09 387 GLY A N 1
ATOM 2967 C CA . GLY A 1 387 ? 25.113 -19.680 -18.699 1.00 55.09 387 GLY A CA 1
ATOM 2968 C C . GLY A 1 387 ? 26.149 -19.049 -17.756 1.00 55.09 387 GLY A C 1
ATOM 2969 O O . GLY A 1 387 ? 26.175 -19.421 -16.591 1.00 55.09 387 GLY A O 1
ATOM 2970 N N . GLY A 1 388 ? 27.004 -18.130 -18.224 1.00 57.47 388 GLY A N 1
ATOM 2971 C CA . GLY A 1 388 ? 28.060 -17.519 -17.399 1.00 57.47 388 GLY A CA 1
ATOM 2972 C C . GLY A 1 388 ? 27.969 -16.003 -17.198 1.00 57.47 388 GLY A C 1
ATOM 2973 O O . GLY A 1 388 ? 28.671 -15.477 -16.340 1.00 57.47 388 GLY A O 1
ATOM 2974 N N . LYS A 1 389 ? 27.164 -15.279 -17.992 1.00 62.09 389 LYS A N 1
ATOM 2975 C CA . LYS A 1 389 ? 27.127 -13.796 -17.974 1.00 62.09 389 LYS A CA 1
ATOM 2976 C C . LYS A 1 389 ? 25.736 -13.185 -18.172 1.00 62.09 389 LYS A C 1
ATOM 2978 O O . LYS A 1 389 ? 25.638 -11.994 -18.467 1.00 62.09 389 LYS A O 1
ATOM 2983 N N . ASN A 1 390 ? 24.677 -13.986 -18.040 1.00 79.00 390 ASN A N 1
ATOM 2984 C CA . ASN A 1 390 ? 23.282 -13.540 -18.175 1.00 79.00 390 ASN A CA 1
ATOM 2985 C C . ASN A 1 390 ? 23.079 -12.729 -19.466 1.00 79.00 390 ASN A C 1
ATOM 2987 O O . ASN A 1 390 ? 22.500 -11.642 -19.486 1.00 79.00 390 ASN A O 1
ATOM 2991 N N . HIS A 1 391 ? 23.678 -13.272 -20.526 1.00 91.56 391 HIS A N 1
ATOM 2992 C CA . HIS A 1 391 ? 23.939 -12.645 -21.809 1.00 91.56 391 HIS A CA 1
ATOM 2993 C C . HIS A 1 391 ? 23.403 -13.539 -22.921 1.00 91.56 391 HIS A C 1
ATOM 2995 O O . HIS A 1 391 ? 23.425 -14.762 -22.793 1.00 91.56 391 HIS A O 1
ATOM 3001 N N . PHE A 1 392 ? 22.976 -12.934 -24.016 1.00 94.75 392 PHE A N 1
ATOM 3002 C CA . PHE A 1 392 ? 22.586 -13.632 -25.229 1.00 94.75 392 PHE A CA 1
ATOM 3003 C C . PHE A 1 392 ? 23.142 -12.915 -26.452 1.00 94.75 392 PHE A C 1
ATOM 3005 O O . PHE A 1 392 ? 23.285 -11.690 -26.458 1.00 94.75 392 PHE A O 1
ATOM 3012 N N . GLU A 1 393 ? 23.411 -13.692 -27.493 1.00 95.44 393 GLU A N 1
ATOM 3013 C CA . GLU A 1 393 ? 23.882 -13.210 -28.784 1.00 95.44 393 GLU A CA 1
ATOM 3014 C C . GLU A 1 393 ? 23.262 -14.060 -29.890 1.00 95.44 393 GLU A C 1
ATOM 3016 O O . GLU A 1 393 ? 23.253 -15.285 -29.795 1.00 95.44 393 GLU A O 1
ATOM 3021 N N . GLY A 1 394 ? 22.726 -13.425 -30.927 1.00 96.00 394 GLY A N 1
ATOM 3022 C CA . GLY A 1 394 ? 22.055 -14.113 -32.025 1.00 96.00 394 GLY A CA 1
ATOM 3023 C C . GLY A 1 394 ? 22.067 -13.312 -33.320 1.00 96.00 394 GLY A C 1
ATOM 3024 O O . GLY A 1 394 ? 22.784 -12.318 -33.459 1.00 96.00 394 GLY A O 1
ATOM 3025 N N . ILE A 1 395 ? 21.257 -13.753 -34.281 1.00 96.88 395 ILE A N 1
ATOM 3026 C CA . ILE A 1 395 ? 21.162 -13.142 -35.609 1.00 96.88 395 ILE A CA 1
ATOM 3027 C C . ILE A 1 395 ? 19.956 -12.205 -35.659 1.00 96.88 395 ILE A C 1
ATOM 3029 O O . ILE A 1 395 ? 18.830 -12.604 -35.370 1.00 96.88 395 ILE A O 1
ATOM 3033 N N . ALA A 1 396 ? 20.194 -10.957 -36.054 1.00 96.19 396 ALA A N 1
ATOM 3034 C CA . ALA A 1 396 ? 19.146 -10.016 -36.420 1.00 96.19 396 ALA A CA 1
ATOM 3035 C C . ALA A 1 396 ? 18.966 -10.040 -37.938 1.00 96.19 396 ALA A C 1
ATOM 3037 O O . ALA A 1 396 ? 19.951 -10.030 -38.677 1.00 96.19 396 ALA A O 1
ATOM 3038 N N . SER A 1 397 ? 17.729 -10.052 -38.422 1.00 94.75 397 SER A N 1
ATOM 3039 C CA . SER A 1 397 ? 17.454 -10.038 -39.859 1.00 94.75 397 SER A CA 1
ATOM 3040 C C . SER A 1 397 ? 16.245 -9.189 -40.209 1.00 94.75 397 SER A C 1
ATOM 3042 O O . SER A 1 397 ? 15.245 -9.216 -39.496 1.00 94.75 397 SER A O 1
ATOM 3044 N N . TYR A 1 398 ? 16.313 -8.488 -41.334 1.00 91.19 398 TYR A N 1
ATOM 3045 C CA . TYR A 1 398 ? 15.186 -7.762 -41.911 1.00 91.19 398 TYR A CA 1
ATOM 3046 C C . TYR A 1 398 ? 15.267 -7.785 -43.436 1.00 91.19 398 TYR A C 1
ATOM 3048 O O . TYR A 1 398 ? 16.337 -7.947 -44.027 1.00 91.19 398 TYR A O 1
ATOM 3056 N N . LYS A 1 399 ? 14.122 -7.606 -44.092 1.00 88.00 399 LYS A N 1
ATOM 3057 C CA . LYS A 1 399 ? 14.029 -7.620 -45.553 1.00 88.00 399 LYS A CA 1
ATOM 3058 C C . LYS A 1 399 ? 13.886 -6.205 -46.091 1.00 88.00 399 LYS A C 1
ATOM 3060 O O . LYS A 1 399 ? 12.991 -5.484 -45.666 1.00 88.00 399 LYS A O 1
ATOM 3065 N N . THR A 1 400 ? 14.715 -5.830 -47.058 1.00 79.25 400 THR A N 1
ATOM 3066 C CA . THR A 1 400 ? 14.579 -4.574 -47.803 1.00 79.25 400 THR A CA 1
ATOM 3067 C C . THR A 1 400 ? 14.464 -4.864 -49.296 1.00 79.25 400 THR A C 1
ATOM 3069 O O . THR A 1 400 ? 15.380 -5.399 -49.922 1.00 79.25 400 THR A O 1
ATOM 3072 N N . GLY A 1 401 ? 13.281 -4.619 -49.868 1.00 80.19 401 GLY A N 1
ATOM 3073 C CA . GLY A 1 401 ? 12.959 -5.067 -51.225 1.00 80.19 401 GLY A CA 1
ATOM 3074 C C . GLY A 1 401 ? 13.166 -6.580 -51.384 1.00 80.19 401 GLY A C 1
ATOM 3075 O O . GLY A 1 401 ? 12.526 -7.376 -50.698 1.00 80.19 401 GLY A O 1
ATOM 3076 N N . ASN A 1 402 ? 14.085 -6.978 -52.268 1.00 83.50 402 ASN A N 1
ATOM 3077 C CA . ASN A 1 402 ? 14.446 -8.381 -52.515 1.00 83.50 402 ASN A CA 1
ATOM 3078 C C . ASN A 1 402 ? 15.703 -8.844 -51.758 1.00 83.50 402 ASN A C 1
ATOM 3080 O O . ASN A 1 402 ? 16.129 -9.984 -51.931 1.00 83.50 402 ASN A O 1
ATOM 3084 N N . ILE A 1 403 ? 16.300 -7.983 -50.932 1.00 82.75 403 ILE A N 1
ATOM 3085 C CA . ILE A 1 403 ? 17.538 -8.265 -50.205 1.00 82.75 403 ILE A CA 1
ATOM 3086 C C . ILE A 1 403 ? 17.195 -8.639 -48.763 1.00 82.75 403 ILE A C 1
ATOM 3088 O O . ILE A 1 403 ? 16.430 -7.945 -48.090 1.00 82.75 403 ILE A O 1
ATOM 3092 N N . ASN A 1 404 ? 17.775 -9.739 -48.284 1.00 86.94 404 ASN A N 1
ATOM 3093 C CA . ASN A 1 404 ? 17.763 -10.086 -46.868 1.00 86.94 404 ASN A CA 1
ATOM 3094 C C . ASN A 1 404 ? 19.027 -9.522 -46.218 1.00 86.94 404 ASN A C 1
ATOM 3096 O O . ASN A 1 404 ? 20.135 -9.888 -46.612 1.00 86.94 404 ASN A O 1
ATOM 3100 N N . VAL A 1 405 ? 18.860 -8.627 -45.251 1.00 87.12 405 VAL A N 1
ATOM 3101 C CA . VAL A 1 405 ? 19.970 -8.068 -44.483 1.00 87.12 405 VAL A CA 1
ATOM 3102 C C . VAL A 1 405 ? 20.056 -8.825 -43.173 1.00 87.12 405 VAL A C 1
ATOM 3104 O O . VAL A 1 405 ? 19.072 -8.929 -42.443 1.00 87.12 405 VAL A O 1
ATOM 3107 N N . THR A 1 406 ? 21.243 -9.344 -42.876 1.00 91.44 406 THR A N 1
ATOM 3108 C CA . THR A 1 406 ? 21.538 -10.044 -41.627 1.00 91.44 406 THR A CA 1
ATOM 3109 C C . THR A 1 406 ? 22.637 -9.323 -40.869 1.00 91.44 406 THR A C 1
ATOM 3111 O O . THR A 1 406 ? 23.597 -8.834 -41.465 1.00 91.44 406 THR A O 1
ATOM 3114 N N . GLY A 1 407 ? 22.520 -9.318 -39.553 1.00 91.88 407 GLY A N 1
ATOM 3115 C CA . GLY A 1 407 ? 23.515 -8.809 -38.631 1.00 91.88 407 GLY A CA 1
ATOM 3116 C C . GLY A 1 407 ? 23.457 -9.566 -37.312 1.00 91.88 407 GLY A C 1
ATOM 3117 O O . GLY A 1 407 ? 22.819 -10.615 -37.200 1.00 91.88 407 GLY A O 1
ATOM 3118 N N . ARG A 1 408 ? 24.130 -9.028 -36.304 1.00 94.81 408 ARG A N 1
ATOM 3119 C CA . ARG A 1 408 ? 24.192 -9.610 -34.960 1.00 94.81 408 ARG A CA 1
ATOM 3120 C C . ARG A 1 408 ? 23.283 -8.825 -34.024 1.00 94.81 408 ARG A C 1
ATOM 3122 O O . ARG A 1 408 ? 23.152 -7.615 -34.181 1.00 94.81 408 ARG A O 1
ATOM 3129 N N . TYR A 1 409 ? 22.697 -9.467 -33.027 1.00 96.19 409 TYR A N 1
ATOM 3130 C CA . TYR A 1 409 ? 22.177 -8.764 -31.856 1.00 96.19 409 TYR A CA 1
ATOM 3131 C C . TYR A 1 409 ? 22.749 -9.378 -30.593 1.00 96.19 409 TYR A C 1
ATOM 3133 O O . TYR A 1 409 ? 23.076 -10.562 -30.558 1.00 96.19 409 TYR A O 1
ATOM 3141 N N . GLU A 1 410 ? 22.880 -8.561 -29.559 1.00 95.31 410 GLU A N 1
ATOM 3142 C CA . GLU A 1 410 ? 23.416 -8.984 -28.275 1.00 95.31 410 GLU A CA 1
ATOM 3143 C C . GLU A 1 410 ? 22.657 -8.277 -27.148 1.00 95.31 410 GLU A C 1
ATOM 3145 O O . GLU A 1 410 ? 22.255 -7.122 -27.299 1.00 95.31 410 GLU A O 1
ATOM 3150 N N . GLY A 1 411 ? 22.508 -8.912 -25.990 1.00 94.81 411 GLY A N 1
ATOM 3151 C CA . GLY A 1 411 ? 21.867 -8.273 -24.845 1.00 94.81 411 GLY A CA 1
ATOM 3152 C C . GLY A 1 411 ? 22.125 -8.978 -23.526 1.00 94.81 411 GLY A C 1
ATOM 3153 O O . GLY A 1 411 ? 22.760 -10.032 -23.471 1.00 94.81 411 GLY A O 1
ATOM 3154 N N . ASN A 1 412 ? 21.682 -8.341 -22.446 1.00 93.31 412 ASN A N 1
ATOM 3155 C CA . ASN A 1 412 ? 21.830 -8.829 -21.083 1.00 93.31 412 ASN A CA 1
ATOM 3156 C C . ASN A 1 412 ? 20.570 -8.517 -20.271 1.00 93.31 412 ASN A C 1
ATOM 3158 O O . ASN A 1 412 ? 19.891 -7.516 -20.516 1.00 93.31 412 ASN A O 1
ATOM 3162 N N . PHE A 1 413 ? 20.313 -9.348 -19.265 1.00 91.44 413 PHE A N 1
ATOM 3163 C CA . PHE A 1 413 ? 19.217 -9.161 -18.319 1.00 91.44 413 PHE A CA 1
ATOM 3164 C C . PHE A 1 413 ? 19.661 -8.357 -17.089 1.00 91.44 413 PHE A C 1
ATOM 3166 O O . PHE A 1 413 ? 20.801 -8.484 -16.626 1.00 91.44 413 PHE A O 1
ATOM 3173 N N . LYS A 1 414 ? 18.761 -7.523 -16.566 1.00 87.19 414 LYS A N 1
ATOM 3174 C CA . LYS A 1 414 ? 19.002 -6.541 -15.498 1.00 87.19 414 LYS A CA 1
ATOM 3175 C C . LYS A 1 414 ? 17.917 -6.642 -14.414 1.00 87.19 414 LYS A C 1
ATOM 3177 O O . LYS A 1 414 ? 16.771 -6.969 -14.727 1.00 87.19 414 LYS A O 1
ATOM 3182 N N . SER A 1 415 ? 18.286 -6.425 -13.149 1.00 77.06 415 SER A N 1
ATOM 3183 C CA . SER A 1 415 ? 17.381 -6.540 -11.990 1.00 77.06 415 SER A CA 1
ATOM 3184 C C . SER A 1 415 ? 17.721 -5.540 -10.889 1.00 77.06 415 SER A C 1
ATOM 3186 O O . SER A 1 415 ? 18.757 -4.877 -10.930 1.00 77.06 415 SER A O 1
ATOM 3188 N N . ASN A 1 416 ? 16.860 -5.476 -9.871 1.00 68.44 416 ASN A N 1
ATOM 3189 C CA . ASN A 1 416 ? 17.204 -4.839 -8.605 1.00 68.44 416 ASN A CA 1
ATOM 3190 C C . ASN A 1 416 ? 18.197 -5.690 -7.786 1.00 68.44 416 ASN A C 1
ATOM 3192 O O . ASN A 1 416 ? 18.352 -6.891 -8.018 1.00 68.44 416 ASN A O 1
ATOM 3196 N N . PHE A 1 417 ? 18.865 -5.044 -6.829 1.00 55.75 417 PHE A N 1
ATOM 3197 C CA . PHE A 1 417 ? 19.988 -5.577 -6.048 1.00 55.75 417 PHE A CA 1
ATOM 3198 C C . PHE A 1 417 ? 19.644 -6.737 -5.098 1.00 55.75 417 PHE A C 1
ATOM 3200 O O . PHE A 1 417 ? 20.559 -7.369 -4.580 1.00 55.75 417 PHE A O 1
ATOM 3207 N N . GLU A 1 418 ? 18.363 -7.031 -4.845 1.00 51.97 418 GLU A N 1
ATOM 3208 C CA . GLU A 1 418 ? 17.982 -7.953 -3.761 1.00 51.97 418 GLU A CA 1
ATOM 3209 C C . GLU A 1 418 ? 17.016 -9.080 -4.154 1.00 51.97 418 GLU A C 1
ATOM 3211 O O . GLU A 1 418 ? 16.804 -9.980 -3.338 1.00 51.97 418 GLU A O 1
ATOM 3216 N N . LYS A 1 419 ? 16.451 -9.120 -5.373 1.00 53.03 419 LYS A N 1
ATOM 3217 C CA . LYS A 1 419 ? 15.566 -10.228 -5.783 1.00 53.03 419 LYS A CA 1
ATOM 3218 C C . LYS A 1 419 ? 15.783 -10.709 -7.222 1.00 53.03 419 LYS A C 1
ATOM 3220 O O . LYS A 1 419 ? 15.977 -9.937 -8.154 1.00 53.03 419 LYS A O 1
ATOM 3225 N N . LEU A 1 420 ? 15.752 -12.037 -7.340 1.00 57.78 420 LEU A N 1
ATOM 3226 C CA . LEU A 1 420 ? 16.050 -12.899 -8.489 1.00 57.78 420 LEU A CA 1
ATOM 3227 C C . LEU A 1 420 ? 15.070 -12.750 -9.665 1.00 57.78 420 LEU A C 1
ATOM 3229 O O . LEU A 1 420 ? 14.362 -13.698 -9.993 1.00 57.78 420 LEU A O 1
ATOM 3233 N N . GLU A 1 421 ? 14.997 -11.598 -10.318 1.00 69.62 421 GLU A N 1
ATOM 3234 C CA . GLU A 1 421 ? 14.080 -11.455 -11.448 1.00 69.62 421 GLU A CA 1
ATOM 3235 C C . GLU A 1 421 ? 14.725 -10.604 -12.533 1.00 69.62 421 GLU A C 1
ATOM 3237 O O . GLU A 1 421 ? 14.974 -9.418 -12.338 1.00 69.62 421 GLU A O 1
ATOM 3242 N N . ALA A 1 422 ? 14.995 -11.213 -13.686 1.00 84.62 422 ALA A N 1
ATOM 3243 C CA . ALA A 1 422 ? 15.399 -10.555 -14.923 1.00 84.62 422 ALA A CA 1
ATOM 3244 C C . ALA A 1 422 ? 14.294 -9.591 -15.412 1.00 84.62 422 ALA A C 1
ATOM 3246 O O . ALA A 1 422 ? 13.655 -9.835 -16.424 1.00 84.62 422 ALA A O 1
ATOM 3247 N N . GLN A 1 423 ? 14.008 -8.525 -14.666 1.00 84.06 423 GLN A N 1
ATOM 3248 C CA . GLN A 1 423 ? 12.871 -7.619 -14.860 1.00 84.06 423 GLN A CA 1
ATOM 3249 C C . GLN A 1 423 ? 13.068 -6.688 -16.054 1.00 84.06 423 GLN A C 1
ATOM 3251 O O . GLN A 1 423 ? 12.101 -6.166 -16.607 1.00 84.06 423 GLN A O 1
ATOM 3256 N N . GLU A 1 424 ? 14.317 -6.471 -16.452 1.00 88.50 424 GLU A N 1
ATOM 3257 C CA . GLU A 1 424 ? 14.687 -5.584 -17.542 1.00 88.50 424 GLU A CA 1
ATOM 3258 C C . GLU A 1 424 ? 15.668 -6.282 -18.488 1.00 88.50 424 GLU A C 1
ATOM 3260 O O . GLU A 1 424 ? 16.448 -7.151 -18.091 1.00 88.50 424 GLU A O 1
ATOM 3265 N N . VAL A 1 425 ? 15.631 -5.894 -19.758 1.00 92.75 425 VAL A N 1
ATOM 3266 C CA . VAL A 1 425 ? 16.565 -6.346 -20.787 1.00 92.75 425 VAL A CA 1
ATOM 3267 C C . VAL A 1 425 ? 17.119 -5.132 -21.512 1.00 92.75 425 VAL A C 1
ATOM 3269 O O . VAL A 1 425 ? 16.378 -4.208 -21.842 1.00 92.75 425 VAL A O 1
ATOM 3272 N N . VAL A 1 426 ? 18.424 -5.134 -21.768 1.00 94.62 426 VAL A N 1
ATOM 3273 C CA . VAL A 1 426 ? 19.097 -4.098 -22.557 1.00 94.62 426 VAL A CA 1
ATOM 3274 C C . VAL A 1 426 ? 20.059 -4.732 -23.546 1.00 94.62 426 VAL A C 1
ATOM 3276 O O . VAL A 1 426 ? 20.710 -5.736 -23.240 1.00 94.62 426 VAL A O 1
ATOM 3279 N N . GLY A 1 427 ? 20.192 -4.139 -24.725 1.00 95.31 427 GLY A N 1
ATOM 3280 C CA . GLY A 1 427 ? 21.065 -4.684 -25.749 1.00 95.31 427 GLY A CA 1
ATOM 3281 C C . GLY A 1 427 ? 21.207 -3.818 -26.987 1.00 95.31 427 GLY A C 1
ATOM 3282 O O . GLY A 1 427 ? 20.826 -2.648 -27.013 1.00 95.31 427 GLY A O 1
ATOM 3283 N N . TYR A 1 428 ? 21.830 -4.415 -27.993 1.00 95.00 428 TYR A N 1
ATOM 3284 C CA . TYR A 1 428 ? 22.273 -3.765 -29.212 1.00 95.00 428 TYR A CA 1
ATOM 3285 C C . TYR A 1 428 ? 22.049 -4.650 -30.436 1.00 9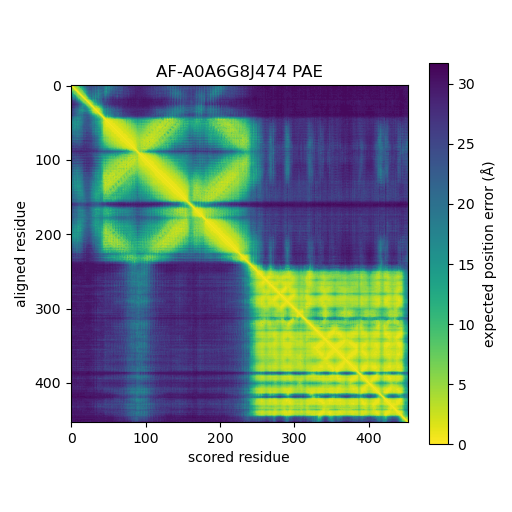5.00 428 TYR A C 1
ATOM 3287 O O . TYR A 1 428 ? 22.167 -5.872 -30.360 1.00 95.00 428 TYR A O 1
ATOM 3295 N N . ILE A 1 429 ? 21.807 -4.009 -31.574 1.00 93.75 429 ILE A N 1
ATOM 3296 C CA . ILE A 1 429 ? 21.724 -4.594 -32.909 1.00 93.75 429 ILE A CA 1
ATOM 3297 C C . ILE A 1 429 ? 22.853 -4.008 -33.761 1.00 93.75 429 ILE A C 1
ATOM 3299 O O . ILE A 1 429 ? 23.157 -2.810 -33.702 1.00 93.75 429 ILE A O 1
ATOM 3303 N N . PHE A 1 430 ? 23.470 -4.876 -34.553 1.00 91.44 430 PHE A N 1
ATOM 3304 C CA . PHE A 1 430 ? 24.613 -4.599 -35.406 1.00 91.44 430 PHE A CA 1
ATOM 3305 C C . PHE A 1 430 ? 24.282 -4.920 -36.863 1.00 91.44 430 PHE A C 1
ATOM 3307 O O . PHE A 1 430 ? 23.488 -5.821 -37.134 1.00 91.44 430 PHE A O 1
ATOM 3314 N N . ASP A 1 431 ? 24.916 -4.214 -37.795 1.00 86.31 431 ASP A N 1
ATOM 3315 C CA . ASP A 1 431 ? 24.842 -4.511 -39.226 1.00 86.31 431 ASP A CA 1
ATOM 3316 C C . ASP A 1 431 ? 25.673 -5.761 -39.606 1.00 86.31 431 ASP A C 1
ATOM 3318 O O . ASP A 1 431 ? 26.346 -6.382 -38.776 1.00 86.31 431 ASP A O 1
ATOM 3322 N N . GLY A 1 432 ? 25.656 -6.132 -40.891 1.00 84.38 432 GLY A N 1
ATOM 3323 C CA . GLY A 1 432 ? 26.435 -7.262 -41.418 1.00 84.38 432 GLY A CA 1
ATOM 3324 C C . GLY A 1 432 ? 27.959 -7.063 -41.398 1.00 84.38 432 GLY A C 1
ATOM 3325 O O . GLY A 1 432 ? 28.701 -8.011 -41.642 1.00 84.38 432 GLY A O 1
ATOM 3326 N N . LYS A 1 433 ? 28.438 -5.850 -41.099 1.00 85.12 433 LYS A N 1
ATOM 3327 C CA . LYS A 1 433 ? 29.855 -5.510 -40.886 1.00 85.12 433 LYS A CA 1
ATOM 3328 C C . LYS A 1 433 ? 30.202 -5.417 -39.395 1.00 85.12 433 LYS A C 1
ATOM 3330 O O . LYS A 1 433 ? 31.319 -5.037 -39.053 1.00 85.12 433 LYS A O 1
ATOM 3335 N N . ASN A 1 434 ? 29.272 -5.797 -38.515 1.00 84.62 434 ASN A N 1
ATOM 3336 C CA . ASN A 1 434 ? 29.387 -5.714 -37.063 1.00 84.62 434 ASN A CA 1
ATOM 3337 C C . ASN A 1 434 ? 29.526 -4.273 -36.529 1.00 84.62 434 ASN A C 1
ATOM 3339 O O . ASN A 1 434 ? 30.048 -4.059 -35.431 1.00 84.62 434 ASN A O 1
ATOM 3343 N N . HIS A 1 435 ? 29.038 -3.274 -37.268 1.00 84.31 435 HIS A N 1
ATOM 3344 C CA . HIS A 1 435 ? 28.869 -1.927 -36.738 1.00 84.31 435 HIS A CA 1
ATOM 3345 C C . HIS A 1 435 ? 27.574 -1.844 -35.947 1.00 84.31 435 HIS A C 1
ATOM 3347 O O . HIS A 1 435 ? 26.519 -2.292 -36.393 1.00 84.31 435 HIS A O 1
ATOM 3353 N N . PHE A 1 436 ? 27.648 -1.246 -34.762 1.00 84.94 436 PHE A N 1
ATOM 3354 C CA . PHE A 1 436 ? 26.456 -0.944 -33.987 1.00 84.94 436 PHE A CA 1
ATOM 3355 C C . PHE A 1 436 ? 25.554 0.018 -34.758 1.00 84.94 436 PHE A C 1
ATOM 3357 O O . PHE A 1 436 ? 26.023 1.021 -35.300 1.00 84.94 436 PHE A O 1
ATOM 3364 N N . TYR A 1 437 ? 24.258 -0.256 -34.720 1.00 81.50 437 TYR A N 1
ATOM 3365 C CA . TYR A 1 437 ? 23.271 0.567 -35.389 1.00 81.50 437 TYR A CA 1
ATOM 3366 C C . TYR A 1 437 ? 22.084 0.925 -34.477 1.00 81.50 437 TYR A C 1
ATOM 3368 O O . TYR A 1 437 ? 21.657 2.083 -34.474 1.00 81.50 437 TYR A O 1
ATOM 3376 N N . GLU A 1 438 ? 21.589 -0.006 -33.658 1.00 89.50 438 GLU A N 1
ATOM 3377 C CA . GLU A 1 438 ? 20.375 0.230 -32.868 1.00 89.50 438 GLU A CA 1
ATOM 3378 C C . GLU A 1 438 ? 20.493 -0.309 -31.442 1.00 89.50 438 GLU A C 1
ATOM 3380 O O . GLU A 1 438 ? 20.931 -1.438 -31.234 1.00 89.50 438 GLU A O 1
ATOM 3385 N N . GLY A 1 439 ? 20.140 0.499 -30.445 1.00 93.38 439 GLY A N 1
ATOM 3386 C CA . GLY A 1 439 ? 20.015 0.066 -29.056 1.00 93.38 439 GLY A CA 1
ATOM 3387 C C . GLY A 1 439 ? 18.585 -0.334 -28.746 1.00 93.38 439 GLY A C 1
ATOM 3388 O O . GLY A 1 439 ? 17.654 0.250 -29.288 1.00 93.38 439 GLY A O 1
ATOM 3389 N N . PHE A 1 440 ? 18.404 -1.305 -27.857 1.00 95.06 440 PHE A N 1
ATOM 3390 C CA . PHE A 1 440 ? 17.082 -1.701 -27.391 1.00 95.06 440 PHE A CA 1
ATOM 3391 C C . PHE A 1 440 ? 17.051 -1.888 -25.879 1.00 95.06 440 PHE A C 1
ATOM 3393 O O . PHE A 1 440 ? 18.035 -2.300 -25.258 1.00 95.06 440 PHE A O 1
ATOM 3400 N N . ALA A 1 441 ? 15.899 -1.592 -25.291 1.00 93.31 441 ALA A N 1
ATOM 3401 C CA . ALA A 1 441 ? 15.628 -1.775 -23.878 1.00 93.31 441 ALA A CA 1
ATOM 3402 C C . ALA A 1 441 ? 14.166 -2.167 -23.673 1.00 93.31 441 ALA A C 1
ATOM 3404 O O . ALA A 1 441 ? 13.280 -1.619 -24.327 1.00 93.31 441 ALA A O 1
ATOM 3405 N N . GLY A 1 442 ? 13.907 -3.093 -22.754 1.00 87.38 442 GLY A N 1
ATOM 3406 C CA . GLY A 1 442 ? 12.564 -3.581 -22.465 1.00 87.38 442 GLY A CA 1
ATOM 3407 C C . GLY A 1 442 ? 12.373 -3.952 -21.006 1.00 87.38 442 GLY A C 1
ATOM 3408 O O . GLY A 1 442 ? 13.323 -4.306 -20.309 1.00 87.38 442 GLY A O 1
ATOM 3409 N N . LYS A 1 443 ? 11.125 -3.882 -20.554 1.00 85.25 443 LYS A N 1
ATOM 3410 C CA . LYS A 1 443 ? 10.697 -4.320 -19.227 1.00 85.25 443 LYS A CA 1
ATOM 3411 C C . LYS A 1 443 ? 9.814 -5.554 -19.370 1.00 85.25 443 LYS A C 1
ATOM 3413 O O . LYS A 1 443 ? 8.973 -5.595 -20.266 1.00 85.25 443 LYS A O 1
ATOM 3418 N N . ALA A 1 444 ? 10.019 -6.538 -18.501 1.00 84.88 444 ALA A N 1
ATOM 3419 C CA . ALA A 1 444 ? 9.187 -7.729 -18.447 1.00 84.88 444 ALA A CA 1
ATOM 3420 C C . ALA A 1 444 ? 7.730 -7.348 -18.139 1.00 84.88 444 ALA A C 1
ATOM 3422 O O . ALA A 1 444 ? 7.456 -6.530 -17.256 1.00 84.88 444 ALA A O 1
ATOM 3423 N N . GLU A 1 445 ? 6.799 -7.952 -18.869 1.00 74.88 445 GLU A N 1
ATOM 3424 C CA . GLU A 1 445 ? 5.386 -7.976 -18.530 1.00 74.88 445 GLU A CA 1
ATOM 3425 C C . GLU A 1 445 ? 5.229 -8.704 -17.192 1.00 74.88 445 GLU A C 1
ATOM 3427 O O . GLU A 1 445 ? 5.759 -9.801 -16.997 1.00 74.88 445 GLU A O 1
ATOM 3432 N N . VAL A 1 446 ? 4.556 -8.061 -16.236 1.00 57.03 446 VAL A N 1
ATOM 3433 C CA . VAL A 1 446 ? 4.355 -8.637 -14.905 1.00 57.03 446 VAL A CA 1
ATOM 3434 C C . VAL A 1 446 ? 3.412 -9.823 -15.053 1.00 57.03 446 VAL A C 1
ATOM 3436 O O . VAL A 1 446 ? 2.209 -9.649 -15.224 1.00 57.03 446 VAL A O 1
ATOM 3439 N N . ASN A 1 447 ? 3.957 -11.035 -14.986 1.00 42.88 447 ASN A N 1
ATOM 3440 C CA . ASN A 1 447 ? 3.141 -12.232 -14.900 1.00 42.88 447 ASN A CA 1
ATOM 3441 C C . ASN A 1 447 ? 2.685 -12.379 -13.442 1.00 42.88 447 ASN A C 1
ATOM 3443 O O . ASN A 1 447 ? 3.447 -12.836 -12.588 1.00 42.88 447 ASN A O 1
ATOM 3447 N N . GLU A 1 448 ? 1.458 -11.944 -13.141 1.00 35.88 448 GLU A N 1
ATOM 3448 C CA . GLU A 1 448 ? 0.881 -11.975 -11.787 1.00 35.88 448 GLU A CA 1
ATOM 3449 C C . GLU A 1 448 ? 0.916 -13.383 -11.152 1.00 35.88 448 GLU A C 1
ATOM 3451 O O . GLU A 1 448 ? 0.885 -13.505 -9.930 1.00 35.88 448 GLU A O 1
ATOM 3456 N N . SER A 1 449 ? 1.070 -14.451 -11.948 1.00 34.28 449 SER A N 1
ATOM 3457 C CA . SER A 1 449 ? 1.199 -15.829 -11.458 1.00 34.28 449 SER A CA 1
ATOM 3458 C C . SER A 1 449 ? 2.542 -16.161 -10.791 1.00 34.28 449 SER A C 1
ATOM 3460 O O . SER A 1 449 ? 2.626 -17.170 -10.094 1.00 34.28 449 SER A O 1
ATOM 3462 N N . LEU A 1 450 ? 3.599 -15.370 -11.014 1.00 36.31 450 LEU A N 1
ATOM 3463 C CA . LEU A 1 450 ? 4.933 -15.594 -10.428 1.00 36.31 450 LEU A CA 1
ATOM 3464 C C . LEU A 1 450 ? 5.136 -14.859 -9.094 1.00 36.31 450 LEU A C 1
ATOM 3466 O O . LEU A 1 450 ? 6.029 -15.216 -8.330 1.00 36.31 450 LEU A O 1
ATOM 3470 N N . LEU A 1 451 ? 4.272 -13.896 -8.764 1.00 34.88 451 LEU A N 1
ATOM 3471 C CA . LEU A 1 451 ? 4.289 -13.158 -7.494 1.00 34.88 451 LEU A CA 1
ATOM 3472 C C . LEU A 1 451 ? 3.520 -13.891 -6.379 1.00 34.88 451 LEU A C 1
ATOM 3474 O O . LEU A 1 451 ? 2.846 -13.249 -5.581 1.00 34.88 451 LEU A O 1
ATOM 3478 N N . GLY A 1 452 ? 3.605 -15.227 -6.361 1.00 30.48 452 GLY A N 1
ATOM 3479 C CA . GLY A 1 452 ? 2.800 -16.149 -5.554 1.00 30.48 452 GLY A CA 1
ATOM 3480 C C . GLY A 1 452 ? 2.259 -15.597 -4.226 1.00 30.48 452 GLY A C 1
ATOM 3481 O O . GLY A 1 452 ? 3.044 -15.262 -3.347 1.00 30.48 452 GLY A O 1
ATOM 3482 N N . ASN A 1 453 ? 0.920 -15.581 -4.129 1.00 31.36 453 ASN A N 1
ATOM 3483 C CA . ASN A 1 453 ? 0.050 -15.535 -2.936 1.00 31.36 453 ASN A CA 1
ATOM 3484 C C . ASN A 1 453 ? 0.500 -14.712 -1.715 1.00 31.36 453 ASN A C 1
ATOM 3486 O O . ASN A 1 453 ? 1.335 -15.204 -0.922 1.00 31.36 453 ASN A O 1
#

Mean predicted aligned error: 18.54 Å

Radius of gyration: 45.14 Å; Cα contacts (8 Å, |Δi|>4): 720; chains: 1; bounding box: 90×51×131 Å

Nearest PDB structures (foldseek):
  1i49-assembly1_B  TM=4.200E-01  e=7.424E+00  Homo sapiens
  8i21-assembly1_A  TM=3.116E-01  e=6.361E+00  Saccharomyces cerevisiae S288C

Sequence (453 aa):
MKHILKFSLTLLSVSVLAACGGGGGSSKNGDAVGKHLNNANHSNLTFSEQLQKTNQATQLANNASVEAEKGYQKALQQSKVARQAFSNPMKNRSDLDYANAAKTAAETEKNNVKAKLEEAKALVTLAQKHYDAAEKQVRKAQQEAINATKVAQQHNQNTLPIVQNLTPEQKSLLEASRTLSSEEINKKVEETKRVATEMSSQLALAARALSKAQQAQAEIAQHLNNTNDPIAANLKSTNLVNPKVLRESEQSLKESKTLHIGIHEISLADENFGYFTKDIENKQLKVYNLGYSGVGYVLSKNAQTDEYGQLLHNVVERHKIGETANLPTEGTFTYYGQSFGAKTDGVLMLKADFGNKKVEGTVTERRLTDTKQALSDITLQQTDIGGGKNHFEGIASYKTGNINVTGRYEGNFKSNFEKLEAQEVVGYIFDGKNHFYEGFAGKAEVNESLLGN

Foldseek 3Di:
DPPPLVVVVCVLVPPDDPDDDDDDDDDPCPVVLVVVSPPPDPDPDDLSRLLVLLLVLLVLLVVLLVLLVVLLVLLLVLLVLLLVLVPPPPQDPVSVVSSVVSLVSSVVSLVSSVVSLVSSVVSLVSSVVSLVSSVVVLVVLVVVLVLLVVLLVVVVVPDPPPPPPDDPVSNSVNVVCPVDDSVVSVVVSVVSVVVSVVSVVSSVVSVVSSVVSVVSSVVSVVVCVVCVVVSVVSVVVVPPQPVVNVVVLLVVLQVQQWDDDPPDTDRLSPPHAAWDWDDDPQKIKTKHRDDFWIWIFIGGPPFDADPQQFTPDFTPGIDITGDFAAADQFDKWWWWDWKDFPFKIWIWIKMAGNVVQKIWTKTPCMAGNPPRHGHWIKTGDIFGQDPPRQKTKGKIWTDDPPDIWIWMKMKHFHDRPPDRDSQKMWIFTAGPVRGTGMIDITGTDDPVVVVPD

Solvent-accessible surface area (backbone atoms only — not comparable to full-atom values): 24382 Å² total; per-residue (Å²): 135,85,77,69,73,69,62,68,72,56,59,84,64,68,85,77,86,85,82,94,75,82,81,88,78,94,67,91,64,71,66,52,60,60,48,68,73,59,74,79,64,98,55,104,60,54,63,68,55,24,51,52,50,22,54,51,27,30,53,51,19,45,50,32,44,54,50,21,52,55,32,43,56,50,18,52,52,28,38,50,51,17,48,52,44,68,71,43,85,67,87,50,70,67,48,52,55,50,24,52,51,27,42,54,51,17,54,52,28,49,53,51,23,54,53,28,49,53,52,20,52,53,26,48,54,53,18,48,56,28,45,55,54,36,51,54,52,42,54,47,42,44,52,51,33,54,43,44,46,54,36,48,55,50,64,75,61,73,60,88,82,77,68,85,83,53,52,74,68,44,47,54,51,41,64,66,47,74,85,55,54,74,66,60,48,51,52,52,37,53,52,40,45,49,52,33,50,54,47,49,55,51,50,54,52,51,50,53,49,46,52,52,35,54,48,53,53,49,52,50,53,48,53,48,57,74,47,42,54,59,49,50,50,47,54,52,64,67,56,78,60,50,72,65,58,47,53,52,48,52,51,50,47,34,59,40,26,46,44,79,57,90,94,44,78,48,49,52,67,82,46,74,74,41,78,51,74,45,83,50,91,77,29,32,38,40,35,41,31,51,95,50,34,33,34,35,38,33,34,55,73,80,71,49,56,49,99,84,43,44,53,75,59,84,67,76,47,78,46,82,39,31,46,76,23,53,74,49,76,52,60,75,43,46,22,44,40,41,29,40,34,90,46,28,40,27,39,31,38,37,39,38,31,38,60,79,31,34,35,33,36,37,35,36,83,23,23,32,67,88,78,62,45,78,46,65,46,35,39,35,43,76,28,54,50,42,93,87,70,48,28,35,59,38,46,26,37,33,59,56,93,92,44,77,48,53,22,38,30,39,34,36,35,21,19,62,97,85,56,74,40,50,47,28,38,37,35,40,32,26,41,73,84,69,46,72,37,33,40,32,40,27,39,44,60,83,58,74,82,76,69,65,133

pLDDT: mean 70.43, std 18.24, range [26.14, 98.12]